Protein AF-A0A6I5NAA1-F1 (afdb_monomer_lite)

Secondary structure (DSSP, 8-state):
------S--HHHHHHHTTSGGGTS-EEEEETTTHHHHHHHHHH-SS-BSEEEEES-B--TTS-TTSSSB--TTBS-EEEEE----TT-TTSTT--TT-PPB-S--BTEEEEEHHHHTT-TT--HHHHHH-HHHHHHHHHHHHHHHTTT--TTTTS-EEEESSEE--TT-EEEE-SSS-EEEEESSPEETTS-EEEEEEEE---TT-TT-EEEEEESSTT--TTTSEEEEEE----TT-S---EEEEE-TTS--EEEES-SS-GGG---EEEEEEEETTTTEEEEEEESSSSPPSS-SEEEE--GGGG-SEEEEEEEE-S--TT-EEEEEEEEEE-S------------THHHHHHHHTTS------------SSSSSHHHHHHHHHHHHHHHHGGG--

pLDDT: mean 73.75, std 20.25, range [20.06, 97.44]

Structure (mmCIF, N/CA/C/O backbone):
data_AF-A0A6I5NAA1-F1
#
_entry.id   AF-A0A6I5NAA1-F1
#
loop_
_atom_site.group_PDB
_atom_site.id
_atom_site.type_symbol
_atom_site.label_atom_id
_atom_site.label_alt_id
_atom_site.label_comp_id
_atom_site.label_asym_id
_atom_site.label_entity_id
_atom_site.label_seq_id
_atom_site.pdbx_PDB_ins_code
_atom_site.Cartn_x
_atom_site.Cartn_y
_atom_site.Cartn_z
_atom_site.occupancy
_atom_site.B_iso_or_equiv
_atom_site.auth_seq_id
_atom_site.auth_comp_id
_atom_site.auth_asym_id
_atom_site.auth_atom_id
_atom_site.pdbx_PDB_model_num
ATOM 1 N N . MET A 1 1 ? 22.618 -31.791 -18.987 1.00 26.70 1 MET A N 1
ATOM 2 C CA . MET A 1 1 ? 23.344 -30.701 -19.674 1.00 26.70 1 MET A CA 1
ATOM 3 C C . MET A 1 1 ? 22.387 -30.208 -20.755 1.00 26.70 1 MET A C 1
ATOM 5 O O . MET A 1 1 ? 22.390 -30.767 -21.836 1.00 26.70 1 MET A O 1
ATOM 9 N N . PHE A 1 2 ? 21.369 -29.395 -20.470 1.00 20.06 2 PHE A N 1
ATOM 10 C CA . PHE A 1 2 ? 21.260 -28.221 -19.595 1.00 20.06 2 PHE A CA 1
ATOM 11 C C . PHE A 1 2 ? 19.988 -28.288 -18.725 1.00 20.06 2 PHE A C 1
ATOM 13 O O . PHE A 1 2 ? 18.977 -28.816 -19.178 1.00 20.06 2 PHE A O 1
ATOM 20 N N . ASP A 1 3 ? 20.066 -27.802 -17.485 1.00 20.19 3 ASP A N 1
ATOM 21 C CA . ASP A 1 3 ? 18.934 -27.630 -16.563 1.00 20.19 3 ASP A CA 1
ATOM 22 C C . ASP A 1 3 ? 18.650 -26.124 -16.495 1.00 20.19 3 ASP A C 1
ATOM 24 O O . ASP A 1 3 ? 19.418 -25.371 -15.898 1.00 20.19 3 ASP A O 1
ATOM 28 N N . PHE A 1 4 ? 17.627 -25.664 -17.217 1.00 22.81 4 PHE A N 1
ATOM 29 C CA . PHE A 1 4 ? 17.218 -24.262 -17.205 1.00 22.81 4 PHE A CA 1
ATOM 30 C C . PHE A 1 4 ? 16.336 -24.017 -15.979 1.00 22.81 4 PHE A C 1
ATOM 32 O O . PHE A 1 4 ? 15.122 -24.208 -16.008 1.00 22.81 4 PHE A O 1
ATOM 39 N N . ARG A 1 5 ? 16.962 -23.552 -14.900 1.00 28.61 5 ARG A N 1
ATOM 40 C CA . ARG A 1 5 ? 16.306 -22.703 -13.905 1.00 28.61 5 ARG A CA 1
ATOM 41 C C . ARG A 1 5 ? 17.011 -21.362 -13.905 1.00 28.61 5 ARG A C 1
ATOM 43 O O . ARG A 1 5 ? 17.996 -21.190 -13.201 1.00 28.61 5 ARG A O 1
ATOM 50 N N . GLU A 1 6 ? 16.479 -20.415 -14.663 1.00 35.22 6 GLU A N 1
ATOM 51 C CA . GLU A 1 6 ? 16.820 -19.013 -14.460 1.00 35.22 6 GLU A CA 1
ATOM 52 C C . GLU A 1 6 ? 15.542 -18.181 -14.554 1.00 35.22 6 GLU A C 1
ATOM 54 O O . GLU A 1 6 ? 14.999 -17.911 -15.623 1.00 35.22 6 GLU A O 1
ATOM 59 N N . VAL A 1 7 ? 15.011 -17.857 -13.377 1.00 41.09 7 VAL A N 1
ATOM 60 C CA . VAL A 1 7 ? 14.024 -16.800 -13.183 1.00 41.09 7 VAL A CA 1
ATOM 61 C C . VAL A 1 7 ? 14.806 -15.658 -12.547 1.00 41.09 7 VAL A C 1
ATOM 63 O O . VAL A 1 7 ? 14.963 -15.619 -11.333 1.00 41.09 7 VAL A O 1
ATOM 66 N N . GLY A 1 8 ? 15.341 -14.788 -13.406 1.00 45.56 8 GLY A N 1
ATOM 67 C CA . GLY A 1 8 ? 16.017 -13.545 -13.042 1.00 45.56 8 GLY A CA 1
ATOM 68 C C . GLY A 1 8 ? 17.482 -13.720 -12.649 1.00 45.56 8 GLY A C 1
ATOM 69 O O . GLY A 1 8 ? 17.793 -14.278 -11.603 1.00 45.56 8 GLY A O 1
ATOM 70 N N . SER A 1 9 ? 18.389 -13.143 -13.438 1.00 51.44 9 SER A N 1
ATOM 71 C CA . SER A 1 9 ? 19.684 -12.728 -12.895 1.00 51.44 9 SER A CA 1
ATOM 72 C C . SER A 1 9 ? 19.438 -11.776 -11.713 1.00 51.44 9 SER A C 1
ATOM 74 O O . SER A 1 9 ? 18.406 -11.099 -11.676 1.00 51.44 9 SER A O 1
ATOM 76 N N . ASP A 1 10 ? 20.372 -11.653 -10.765 1.00 48.53 10 ASP A N 1
ATOM 77 C CA . ASP A 1 10 ? 20.271 -10.690 -9.647 1.00 48.53 10 ASP A CA 1
ATOM 78 C C . ASP A 1 10 ? 19.913 -9.261 -10.121 1.00 48.53 10 ASP A C 1
ATOM 80 O O . ASP A 1 10 ? 19.318 -8.470 -9.389 1.00 48.53 10 ASP A O 1
ATOM 84 N N . ARG A 1 11 ? 20.214 -8.943 -11.389 1.00 49.22 11 ARG A N 1
ATOM 85 C CA . ARG A 1 11 ? 19.833 -7.703 -12.078 1.00 49.22 11 ARG A CA 1
ATOM 86 C C . ARG A 1 11 ? 18.341 -7.614 -12.411 1.00 49.22 11 ARG A C 1
ATOM 88 O O . ARG A 1 11 ? 17.767 -6.545 -12.251 1.00 49.22 11 ARG A O 1
ATOM 95 N N . GLY A 1 12 ? 17.706 -8.704 -12.842 1.00 47.53 12 GLY A N 1
ATOM 96 C CA . GLY A 1 12 ? 16.257 -8.770 -13.063 1.00 47.53 12 GLY A CA 1
ATOM 97 C C . GLY A 1 12 ? 15.464 -8.624 -11.761 1.00 47.53 12 GLY A C 1
ATOM 98 O O . GLY A 1 12 ? 14.442 -7.944 -11.734 1.00 47.53 12 GLY A O 1
ATOM 99 N N . LEU A 1 13 ? 15.979 -9.178 -10.660 1.00 48.28 13 LEU A N 1
ATOM 100 C CA . LEU A 1 13 ? 15.411 -8.969 -9.327 1.00 48.28 13 LEU A CA 1
ATOM 101 C C . LEU A 1 13 ? 15.609 -7.519 -8.853 1.00 48.28 13 LEU A C 1
ATOM 103 O O . LEU A 1 13 ? 14.654 -6.883 -8.422 1.00 48.28 13 LEU A O 1
ATOM 107 N N . ALA A 1 14 ? 16.809 -6.949 -9.025 1.00 52.78 14 ALA A N 1
ATOM 108 C CA . ALA A 1 14 ? 17.057 -5.529 -8.756 1.00 52.78 14 ALA A CA 1
ATOM 109 C C . ALA A 1 14 ? 16.175 -4.592 -9.609 1.00 52.78 14 ALA A C 1
ATOM 111 O O . ALA A 1 14 ? 15.800 -3.519 -9.143 1.00 52.78 14 ALA A O 1
ATOM 112 N N . TYR A 1 15 ? 15.823 -5.002 -10.832 1.00 49.31 15 TYR A N 1
ATOM 113 C CA . TYR A 1 15 ? 14.892 -4.308 -11.723 1.00 49.31 15 TYR A CA 1
ATOM 114 C C . TYR A 1 15 ? 13.437 -4.396 -11.218 1.00 49.31 15 TYR A C 1
ATOM 116 O O . TYR A 1 15 ? 12.743 -3.384 -11.207 1.00 49.31 15 TYR A O 1
ATOM 124 N N . ILE A 1 16 ? 12.971 -5.566 -10.756 1.00 51.44 16 ILE A N 1
ATOM 125 C CA . ILE A 1 16 ? 11.621 -5.743 -10.174 1.00 51.44 16 ILE A CA 1
ATOM 126 C C . ILE A 1 16 ? 11.463 -4.935 -8.883 1.00 51.44 16 ILE A C 1
ATOM 128 O O . ILE A 1 16 ? 10.437 -4.283 -8.701 1.00 51.44 16 ILE A O 1
ATOM 132 N N . ASN A 1 17 ? 12.494 -4.909 -8.036 1.00 52.59 17 ASN A N 1
ATOM 133 C CA . ASN A 1 17 ? 12.464 -4.206 -6.751 1.00 52.59 17 ASN A CA 1
ATOM 134 C C . ASN A 1 17 ? 12.253 -2.686 -6.892 1.00 52.59 17 ASN A C 1
ATOM 136 O O . ASN A 1 17 ? 11.829 -2.042 -5.941 1.00 52.59 17 ASN A O 1
ATOM 140 N N . GLN A 1 18 ? 12.482 -2.099 -8.075 1.00 49.03 18 GLN A N 1
ATOM 141 C CA . GLN A 1 18 ? 12.175 -0.685 -8.349 1.00 49.03 18 GLN A CA 1
ATOM 142 C C . GLN A 1 18 ? 10.676 -0.423 -8.572 1.00 49.03 18 GLN A C 1
ATOM 144 O O . GLN A 1 18 ? 10.234 0.724 -8.530 1.00 49.03 18 GLN A O 1
ATOM 149 N N . PHE A 1 19 ? 9.888 -1.475 -8.813 1.00 46.75 19 PHE A N 1
ATOM 150 C CA . PHE A 1 19 ? 8.436 -1.417 -8.988 1.00 46.75 19 PHE A CA 1
ATOM 151 C C . PHE A 1 19 ? 7.669 -2.005 -7.792 1.00 46.75 19 PHE A C 1
ATOM 153 O O . PHE A 1 19 ? 6.440 -1.991 -7.794 1.00 46.75 19 PHE A O 1
ATOM 160 N N . GLU A 1 20 ? 8.339 -2.495 -6.747 1.00 47.38 20 GLU A N 1
ATOM 161 C CA . GLU A 1 20 ? 7.652 -2.980 -5.537 1.00 47.38 20 GLU A CA 1
ATOM 162 C C . GLU A 1 20 ? 6.959 -1.843 -4.753 1.00 47.38 20 GLU A C 1
ATOM 164 O O . GLU A 1 20 ? 6.011 -2.085 -4.001 1.00 47.38 20 GLU A O 1
ATOM 169 N N . ASP A 1 21 ? 7.331 -0.588 -5.025 1.00 42.94 21 ASP A N 1
ATOM 170 C CA . ASP A 1 21 ? 6.731 0.614 -4.434 1.00 42.94 21 ASP A CA 1
ATOM 171 C C . ASP A 1 21 ? 5.311 0.922 -4.910 1.00 42.94 21 ASP A C 1
ATOM 173 O O . ASP A 1 21 ? 4.628 1.742 -4.299 1.00 42.94 21 ASP A O 1
ATOM 177 N N . VAL A 1 22 ? 4.830 0.251 -5.962 1.00 42.28 22 VAL A N 1
ATOM 178 C CA . VAL A 1 22 ? 3.525 0.543 -6.577 1.00 42.28 22 VAL A CA 1
ATOM 179 C C . VAL A 1 22 ? 2.418 -0.468 -6.273 1.00 42.28 22 VAL A C 1
ATOM 181 O O . VAL A 1 22 ? 1.346 -0.398 -6.869 1.00 42.28 22 VAL A O 1
ATOM 184 N N . GLY A 1 23 ? 2.618 -1.373 -5.307 1.00 45.25 23 GLY A N 1
ATOM 185 C CA . GLY A 1 23 ? 1.558 -2.276 -4.827 1.00 45.25 23 GLY A CA 1
ATOM 186 C C . GLY A 1 23 ? 0.985 -3.219 -5.896 1.00 45.25 23 GLY A C 1
ATOM 187 O O . GLY A 1 23 ? -0.109 -3.752 -5.731 1.00 45.25 23 GLY A O 1
ATOM 188 N N . ALA A 1 24 ? 1.722 -3.394 -6.990 1.00 52.97 24 ALA A N 1
ATOM 189 C CA . ALA A 1 24 ? 1.340 -4.107 -8.196 1.00 52.97 24 ALA A CA 1
ATOM 190 C C . ALA A 1 24 ? 2.202 -5.369 -8.342 1.00 52.97 24 ALA A C 1
ATOM 192 O O . ALA A 1 24 ? 3.414 -5.317 -8.133 1.00 52.97 24 ALA A O 1
ATOM 193 N N . VAL A 1 25 ? 1.610 -6.506 -8.725 1.00 58.16 25 VAL A N 1
ATOM 194 C CA . VAL A 1 25 ? 2.401 -7.709 -9.049 1.00 58.16 25 VAL A CA 1
ATOM 195 C C . VAL A 1 25 ? 3.048 -7.494 -10.417 1.00 58.16 25 VAL A C 1
ATOM 197 O O . VAL A 1 25 ? 2.365 -7.530 -11.443 1.00 58.16 25 VAL A O 1
ATOM 200 N N . GLY A 1 26 ? 4.358 -7.241 -10.407 1.00 67.25 26 GLY A N 1
ATOM 201 C CA . GLY A 1 26 ? 5.206 -7.094 -11.586 1.00 67.25 26 GLY A CA 1
ATOM 202 C C . GLY A 1 26 ? 5.948 -8.389 -11.920 1.00 67.25 26 GLY A C 1
ATOM 203 O O . GLY A 1 26 ? 6.536 -9.005 -11.035 1.00 67.25 26 GLY A O 1
ATOM 204 N N . LEU A 1 27 ? 5.954 -8.805 -13.186 1.00 68.25 27 LEU A N 1
ATOM 205 C CA . LEU A 1 27 ? 6.821 -9.884 -13.677 1.00 68.25 27 LEU A CA 1
ATOM 206 C C . LEU A 1 27 ? 7.715 -9.363 -14.788 1.00 68.25 27 LEU A C 1
ATOM 208 O O . LEU A 1 27 ? 7.244 -8.650 -15.670 1.00 68.25 27 LEU A O 1
ATOM 212 N N . VAL A 1 28 ? 8.992 -9.740 -14.757 1.00 74.69 28 VAL A N 1
ATOM 213 C CA . VAL A 1 28 ? 9.971 -9.293 -15.747 1.00 74.69 28 VAL A CA 1
ATOM 214 C C . VAL A 1 28 ? 10.654 -10.503 -16.354 1.00 74.69 28 VAL A C 1
ATOM 216 O O . VAL A 1 28 ? 11.317 -11.271 -15.660 1.00 74.69 28 VAL A O 1
ATOM 219 N N . GLY A 1 29 ? 10.447 -10.692 -17.652 1.00 74.12 29 GLY A N 1
ATOM 220 C CA . GLY A 1 29 ? 11.143 -11.694 -18.447 1.00 74.12 29 GLY A CA 1
ATOM 221 C C . GLY A 1 29 ? 12.282 -11.037 -19.207 1.00 74.12 29 GLY A C 1
ATOM 222 O O . GLY A 1 29 ? 12.060 -10.036 -19.882 1.00 74.12 29 GLY A O 1
ATOM 223 N N . TYR A 1 30 ? 13.479 -11.601 -19.104 1.00 74.56 30 TYR A N 1
ATOM 224 C CA . TYR A 1 30 ? 14.695 -11.050 -19.694 1.00 74.56 30 TYR A CA 1
ATOM 225 C C . TYR A 1 30 ? 15.416 -12.105 -20.526 1.00 74.56 30 TYR A C 1
ATOM 227 O O . TYR A 1 30 ? 15.503 -13.235 -20.050 1.00 74.56 30 TYR A O 1
ATOM 235 N N . SER A 1 31 ? 15.924 -11.757 -21.713 1.00 68.12 31 SER A N 1
ATOM 236 C CA . SER A 1 31 ? 16.837 -12.598 -22.513 1.00 68.12 31 SER A CA 1
ATOM 237 C C . SER A 1 31 ? 16.365 -14.057 -22.639 1.00 68.12 31 SER A C 1
ATOM 239 O O . SER A 1 31 ? 16.903 -14.987 -22.041 1.00 68.12 31 SER A O 1
ATOM 241 N N . GLY A 1 32 ? 15.233 -14.268 -23.318 1.00 66.88 32 GLY A N 1
ATOM 242 C CA . GLY A 1 32 ? 14.578 -15.589 -23.389 1.00 66.88 32 GLY A CA 1
ATOM 243 C C . GLY A 1 32 ? 13.732 -15.982 -22.166 1.00 66.88 32 GLY A C 1
ATOM 244 O O . GLY A 1 32 ? 12.846 -16.827 -22.277 1.00 66.88 32 GLY A O 1
ATOM 245 N N . GLY A 1 33 ? 13.872 -15.289 -21.035 1.00 67.69 33 GLY A N 1
ATOM 246 C CA . GLY A 1 33 ? 13.005 -15.421 -19.859 1.00 67.69 33 GLY A CA 1
ATOM 247 C C . GLY A 1 33 ? 11.573 -14.902 -20.053 1.00 67.69 33 GLY A C 1
ATOM 248 O O . GLY A 1 33 ? 10.752 -15.017 -19.145 1.00 67.69 33 GLY A O 1
ATOM 249 N N . GLY A 1 34 ? 11.236 -14.343 -21.221 1.00 69.94 34 GLY A N 1
ATOM 250 C CA . GLY A 1 34 ? 9.873 -13.913 -21.546 1.00 69.94 34 GLY A CA 1
ATOM 251 C C . GLY A 1 34 ? 8.847 -15.046 -21.487 1.00 69.94 34 GLY A C 1
ATOM 252 O O . GLY A 1 34 ? 7.758 -14.835 -20.952 1.00 69.94 34 GLY A O 1
ATOM 253 N N . VAL A 1 35 ? 9.219 -16.247 -21.944 1.00 74.31 35 VAL A N 1
ATOM 254 C CA . VAL A 1 35 ? 8.388 -17.457 -21.823 1.00 74.31 35 VAL A CA 1
ATOM 255 C C . VAL A 1 35 ? 8.185 -17.805 -20.351 1.00 74.31 35 VAL A C 1
ATOM 257 O O . VAL A 1 35 ? 7.056 -17.997 -19.903 1.00 74.31 35 VAL A O 1
ATOM 260 N N . SER A 1 36 ? 9.261 -17.795 -19.561 1.00 74.81 36 SER A N 1
ATOM 261 C CA . SER A 1 36 ? 9.203 -18.051 -18.118 1.00 74.81 36 SER A CA 1
ATOM 262 C C . SER A 1 36 ? 8.304 -17.050 -17.391 1.00 74.81 36 SER A C 1
ATOM 264 O O . SER A 1 36 ? 7.538 -17.452 -16.518 1.00 74.81 36 SER A O 1
ATOM 266 N N . ALA A 1 37 ? 8.336 -15.767 -17.760 1.00 79.19 37 ALA A N 1
ATOM 267 C CA . ALA A 1 37 ? 7.469 -14.744 -17.176 1.00 79.19 37 ALA A CA 1
ATOM 268 C C . ALA A 1 37 ? 5.987 -14.974 -17.521 1.00 79.19 37 ALA A C 1
ATOM 270 O O . ALA A 1 37 ? 5.140 -14.912 -16.630 1.00 79.19 37 ALA A O 1
ATOM 271 N N . ILE A 1 38 ? 5.667 -15.313 -18.776 1.00 80.81 38 ILE A N 1
ATOM 272 C CA . ILE A 1 38 ? 4.300 -15.662 -19.197 1.00 80.81 38 ILE A CA 1
ATOM 273 C C . ILE A 1 38 ? 3.807 -16.922 -18.478 1.00 80.81 38 ILE A C 1
ATOM 275 O O . ILE A 1 38 ? 2.692 -16.936 -17.962 1.00 80.81 38 ILE A O 1
ATOM 279 N N . GLN A 1 39 ? 4.623 -17.974 -18.396 1.00 81.00 39 GLN A N 1
ATOM 280 C CA . GLN A 1 39 ? 4.246 -19.218 -17.717 1.00 81.00 39 GLN A CA 1
ATOM 281 C C . GLN A 1 39 ? 4.091 -19.014 -16.204 1.00 81.00 39 GLN A C 1
ATOM 283 O O . GLN A 1 39 ? 3.140 -19.518 -15.606 1.00 81.00 39 GLN A O 1
ATOM 288 N N . THR A 1 40 ? 4.960 -18.202 -15.594 1.00 79.94 40 THR A N 1
ATOM 289 C CA . THR A 1 40 ? 4.829 -17.793 -14.188 1.00 79.94 40 THR A CA 1
ATOM 290 C C . THR A 1 40 ? 3.513 -17.054 -13.972 1.00 79.94 40 THR A C 1
ATOM 292 O O . THR A 1 40 ? 2.764 -17.408 -13.067 1.00 79.94 40 THR A O 1
ATOM 295 N N . ALA A 1 41 ? 3.176 -16.092 -14.836 1.00 79.69 41 ALA A N 1
ATOM 296 C CA . ALA A 1 41 ? 1.897 -15.394 -14.779 1.00 79.69 41 ALA A CA 1
ATOM 297 C C . ALA A 1 41 ? 0.705 -16.357 -14.909 1.00 79.69 41 ALA A C 1
ATOM 299 O O . ALA A 1 41 ? -0.196 -16.287 -14.080 1.00 79.69 41 ALA A O 1
ATOM 300 N N . LYS A 1 42 ? 0.718 -17.301 -15.867 1.00 83.44 42 LYS A N 1
ATOM 301 C CA . LYS A 1 42 ? -0.340 -18.326 -16.027 1.00 83.44 42 LYS A CA 1
ATOM 302 C C . LYS A 1 42 ? -0.534 -19.170 -14.760 1.00 83.44 42 LYS A C 1
ATOM 304 O O . LYS A 1 42 ? -1.659 -19.554 -14.453 1.00 83.44 42 LYS A O 1
ATOM 309 N N . GLY A 1 43 ? 0.548 -19.461 -14.033 1.00 79.88 43 GLY A N 1
ATOM 310 C CA . GLY A 1 43 ? 0.512 -20.239 -12.792 1.00 79.88 43 GLY A CA 1
ATOM 311 C C . GLY A 1 43 ? 0.003 -19.470 -11.567 1.00 79.88 43 GLY A C 1
ATOM 312 O O . GLY A 1 43 ? -0.409 -20.090 -10.585 1.00 79.88 43 GLY A O 1
ATOM 313 N N . LEU A 1 44 ? 0.007 -18.133 -11.598 1.00 70.94 44 LEU A N 1
ATOM 314 C CA . LEU A 1 44 ? -0.496 -17.319 -10.494 1.00 70.94 44 LEU A CA 1
ATOM 315 C C . LEU A 1 44 ? -2.029 -17.320 -10.476 1.00 70.94 44 LEU A C 1
ATOM 317 O O . LEU A 1 44 ? -2.680 -16.869 -11.413 1.00 70.94 44 LEU A O 1
ATOM 321 N N . GLN A 1 45 ? -2.620 -17.720 -9.347 1.00 76.94 45 GLN A N 1
ATOM 322 C CA . GLN A 1 45 ? -4.073 -17.627 -9.117 1.00 76.94 45 GLN A CA 1
ATOM 323 C C . GLN A 1 45 ? -4.563 -16.199 -8.816 1.00 76.94 45 GLN A C 1
ATOM 325 O O . GLN A 1 45 ? -5.732 -15.990 -8.498 1.00 76.94 45 GLN A O 1
ATOM 330 N N . ARG A 1 46 ? -3.672 -15.208 -8.895 1.00 64.75 46 ARG A N 1
ATOM 331 C CA . ARG A 1 46 ? -3.963 -13.796 -8.642 1.00 64.75 46 ARG A CA 1
ATOM 332 C C . ARG A 1 46 ? -3.711 -12.953 -9.896 1.00 64.75 46 ARG A C 1
ATOM 334 O O . ARG A 1 46 ? -2.930 -13.375 -10.753 1.00 64.75 46 ARG A O 1
ATOM 341 N N . PRO A 1 47 ? -4.339 -11.771 -10.010 1.00 68.62 47 PRO A N 1
ATOM 342 C CA . PRO A 1 47 ? -4.028 -10.829 -11.077 1.00 68.62 47 PRO A CA 1
ATOM 343 C C . PRO A 1 47 ? -2.551 -10.407 -11.060 1.00 68.62 47 PRO A C 1
ATOM 345 O O . PRO A 1 47 ? -1.966 -10.224 -9.994 1.00 68.62 47 PRO A O 1
ATOM 348 N N . VAL A 1 48 ? -1.978 -10.231 -12.249 1.00 74.56 48 VAL A N 1
ATOM 349 C CA . VAL A 1 48 ? -0.668 -9.615 -12.492 1.00 74.56 48 VAL A CA 1
ATOM 350 C C . VAL A 1 48 ? -0.926 -8.241 -13.094 1.00 74.56 48 VAL A C 1
ATOM 352 O O . VAL A 1 48 ? -1.567 -8.119 -14.137 1.00 74.56 48 VAL A O 1
ATOM 355 N N . ASP A 1 49 ? -0.478 -7.184 -12.433 1.00 74.31 49 ASP A N 1
ATOM 356 C CA . ASP A 1 49 ? -0.782 -5.817 -12.858 1.00 74.31 49 ASP A CA 1
ATOM 357 C C . ASP A 1 49 ? 0.093 -5.374 -14.030 1.00 74.31 49 ASP A C 1
ATOM 359 O O . ASP A 1 49 ? -0.386 -4.678 -14.929 1.00 74.31 49 ASP A O 1
ATOM 363 N N . LEU A 1 50 ? 1.354 -5.813 -14.034 1.00 82.31 50 LEU A N 1
ATOM 364 C CA . LEU A 1 50 ? 2.323 -5.498 -15.071 1.00 82.31 50 LEU A CA 1
ATOM 365 C C . LEU A 1 50 ? 3.192 -6.716 -15.393 1.00 82.31 50 LEU A C 1
ATOM 367 O O . LEU A 1 50 ? 3.812 -7.307 -14.516 1.00 82.31 50 LEU A O 1
ATOM 371 N N . LEU A 1 51 ? 3.301 -7.044 -16.673 1.00 85.75 51 LEU A N 1
ATOM 372 C CA . LEU A 1 51 ? 4.295 -7.976 -17.186 1.00 85.75 51 LEU A CA 1
ATOM 373 C C . LEU A 1 51 ? 5.198 -7.218 -18.163 1.00 85.75 51 LEU A C 1
ATOM 375 O O . LEU A 1 51 ? 4.723 -6.686 -19.163 1.00 85.75 51 LEU A O 1
ATOM 379 N N . VAL A 1 52 ? 6.494 -7.143 -17.880 1.00 86.88 52 VAL A N 1
ATOM 380 C CA . VAL A 1 52 ? 7.486 -6.556 -18.784 1.00 86.88 52 VAL A CA 1
ATOM 381 C C . VAL A 1 52 ? 8.314 -7.675 -19.397 1.00 86.88 52 VAL A C 1
ATOM 383 O O . VAL A 1 52 ? 8.927 -8.473 -18.698 1.00 86.88 52 VAL A O 1
ATOM 386 N N . GLN A 1 53 ? 8.347 -7.740 -20.716 1.00 87.50 53 GLN A N 1
ATOM 387 C CA . GLN A 1 53 ? 9.275 -8.574 -21.459 1.00 87.50 53 GLN A CA 1
ATOM 388 C C . GLN A 1 53 ? 10.338 -7.671 -22.052 1.00 87.50 53 GLN A C 1
ATOM 390 O O . GLN A 1 53 ? 10.039 -6.657 -22.682 1.00 87.50 53 GLN A O 1
ATOM 395 N N . ILE A 1 54 ? 11.583 -8.033 -21.811 1.00 85.88 54 ILE A N 1
ATOM 396 C CA . ILE A 1 54 ? 12.743 -7.383 -22.381 1.00 85.88 54 ILE A CA 1
ATOM 397 C C . ILE A 1 54 ? 13.448 -8.464 -23.169 1.00 85.88 54 ILE A C 1
ATOM 399 O O . ILE A 1 54 ? 13.973 -9.418 -22.595 1.00 85.88 54 ILE A O 1
ATOM 403 N N . ASP A 1 55 ? 13.394 -8.318 -24.486 1.00 77.62 55 ASP A N 1
ATOM 404 C CA . ASP A 1 55 ? 14.101 -9.197 -25.399 1.00 77.62 55 ASP A CA 1
ATOM 405 C C . ASP A 1 55 ? 13.737 -10.682 -25.219 1.00 77.62 55 ASP A C 1
ATOM 407 O O . ASP A 1 55 ? 14.561 -11.578 -25.005 1.00 77.62 55 ASP A O 1
ATOM 411 N N . SER A 1 56 ? 12.428 -10.939 -25.212 1.00 71.06 56 SER A N 1
ATOM 412 C CA . SER A 1 56 ? 11.915 -12.303 -25.139 1.00 71.06 56 SER A CA 1
ATOM 413 C C . SER A 1 56 ? 12.215 -13.040 -26.437 1.00 71.06 56 SER A C 1
ATOM 415 O O . SER A 1 56 ? 11.890 -12.555 -27.505 1.00 71.06 56 SER A O 1
ATOM 417 N N . TYR A 1 57 ? 12.850 -14.200 -26.362 1.00 70.75 57 TYR A N 1
ATOM 418 C CA . TYR A 1 57 ? 13.231 -14.978 -27.536 1.00 70.75 57 TYR A CA 1
ATOM 419 C C . TYR A 1 57 ? 12.009 -15.543 -28.285 1.00 70.75 57 TYR A C 1
ATOM 421 O O . TYR A 1 57 ? 11.165 -16.176 -27.655 1.00 70.75 57 TYR A O 1
ATOM 429 N N . ASP A 1 58 ? 11.959 -15.371 -29.615 1.00 63.47 58 ASP A N 1
ATOM 430 C CA . ASP A 1 58 ? 11.058 -16.110 -30.519 1.00 63.47 58 ASP A CA 1
ATOM 431 C C . ASP A 1 58 ? 11.648 -17.514 -30.759 1.00 63.47 58 ASP A C 1
ATOM 433 O O . ASP A 1 58 ? 12.689 -17.638 -31.423 1.00 63.47 58 ASP A O 1
ATOM 437 N N . PRO A 1 59 ? 11.068 -18.586 -30.188 1.00 57.62 59 PRO A N 1
ATOM 438 C CA . PRO A 1 59 ? 11.644 -19.906 -30.322 1.00 57.62 59 PRO A CA 1
ATOM 439 C C . PRO A 1 59 ? 11.704 -20.332 -31.794 1.00 57.62 59 PRO A C 1
ATOM 441 O O . PRO A 1 59 ? 10.705 -20.376 -32.509 1.00 57.62 59 PRO A O 1
ATOM 444 N N . LEU A 1 60 ? 12.886 -20.797 -32.225 1.00 54.69 60 LEU A N 1
ATOM 445 C CA . LEU A 1 60 ? 13.139 -21.454 -33.525 1.00 54.69 60 LEU A CA 1
ATOM 446 C C . LEU A 1 60 ? 12.207 -22.653 -33.839 1.00 54.69 60 LEU A C 1
ATOM 448 O O . LEU A 1 60 ? 12.366 -23.303 -34.874 1.00 54.69 60 LEU A O 1
ATOM 452 N N . THR A 1 61 ? 11.263 -22.983 -32.954 1.00 55.12 61 THR A N 1
ATOM 453 C CA . THR A 1 61 ? 10.236 -24.014 -33.120 1.00 55.12 61 THR A CA 1
ATOM 454 C C . THR A 1 61 ? 9.183 -23.633 -34.163 1.00 55.12 61 THR A C 1
ATOM 456 O O . THR A 1 61 ? 8.543 -24.533 -34.703 1.00 55.12 61 THR A O 1
ATOM 459 N N . GLY A 1 62 ? 9.031 -22.345 -34.501 1.00 54.09 62 GLY A N 1
ATOM 460 C CA . GLY A 1 62 ? 8.133 -21.884 -35.568 1.00 54.09 62 GLY A CA 1
ATOM 461 C C . GLY A 1 62 ? 6.638 -21.956 -35.233 1.00 54.09 62 GLY A C 1
ATOM 462 O O . GLY A 1 62 ? 5.818 -21.734 -36.121 1.00 54.09 62 GLY A O 1
ATOM 463 N N . ASN A 1 63 ? 6.292 -22.239 -33.975 1.00 56.19 63 ASN A N 1
ATOM 464 C CA . ASN A 1 63 ? 4.935 -22.127 -33.443 1.00 56.19 63 ASN A CA 1
ATOM 465 C C . ASN A 1 63 ? 4.839 -20.820 -32.643 1.00 56.19 63 ASN A C 1
ATOM 467 O O . ASN A 1 63 ? 4.931 -20.838 -31.419 1.00 56.19 63 ASN A O 1
ATOM 471 N N . GLY A 1 64 ? 4.689 -19.691 -33.339 1.00 55.69 64 GLY A N 1
ATOM 472 C CA . GLY A 1 64 ? 4.646 -18.349 -32.735 1.00 55.69 64 GLY A CA 1
ATOM 473 C C . GLY A 1 64 ? 3.407 -18.049 -31.876 1.00 55.69 64 GLY A C 1
ATOM 474 O O . GLY A 1 64 ? 3.266 -16.937 -31.393 1.00 55.69 64 GLY A O 1
ATOM 475 N N . ASP A 1 65 ? 2.502 -19.010 -31.667 1.00 58.12 65 ASP A N 1
ATOM 476 C CA . ASP A 1 65 ? 1.165 -18.716 -31.132 1.00 58.12 65 ASP A CA 1
ATOM 477 C C . ASP A 1 65 ? 1.022 -18.898 -29.604 1.00 58.12 65 ASP A C 1
ATOM 479 O O . ASP A 1 65 ? 0.092 -18.351 -29.015 1.00 58.12 65 ASP A O 1
ATOM 483 N N . GLU A 1 66 ? 1.898 -19.652 -28.922 1.00 57.28 66 GLU A N 1
ATOM 484 C CA . GLU A 1 66 ? 1.681 -20.000 -27.496 1.00 57.28 66 GLU A CA 1
ATOM 485 C C . GLU A 1 66 ? 2.436 -19.110 -26.491 1.00 57.28 66 GLU A C 1
ATOM 487 O O . GLU A 1 66 ? 1.979 -18.928 -25.350 1.00 57.28 66 GLU A O 1
ATOM 492 N N . ASP A 1 67 ? 3.556 -18.530 -26.927 1.00 63.50 67 ASP A N 1
ATOM 493 C CA . ASP A 1 67 ? 4.502 -17.779 -26.090 1.00 63.50 67 ASP A CA 1
ATOM 494 C C . ASP A 1 67 ? 4.488 -16.2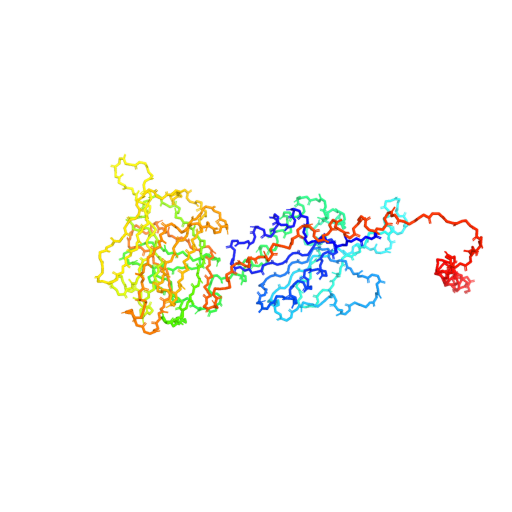63 -26.356 1.00 63.50 67 ASP A C 1
ATOM 496 O O . ASP A 1 67 ? 5.133 -15.491 -25.650 1.00 63.50 67 ASP A O 1
ATOM 500 N N . GLU A 1 68 ? 3.683 -15.824 -27.321 1.00 78.69 68 GLU A N 1
ATOM 501 C CA . GLU A 1 68 ? 3.495 -14.423 -27.692 1.00 78.69 68 GLU A CA 1
ATOM 502 C C . GLU A 1 68 ? 2.101 -13.912 -27.298 1.00 78.69 68 GLU A C 1
ATOM 504 O O . GLU A 1 68 ? 1.624 -12.935 -27.855 1.00 78.69 68 GLU A O 1
ATOM 509 N N . VAL A 1 69 ? 1.416 -14.534 -26.331 1.00 87.88 69 VAL A N 1
ATOM 510 C CA . VAL A 1 69 ? 0.098 -14.076 -25.852 1.00 87.88 69 VAL A CA 1
ATOM 511 C C . VAL A 1 69 ? 0.139 -13.830 -24.351 1.00 87.88 69 VAL A C 1
ATOM 513 O O . VAL A 1 69 ? 0.450 -14.730 -23.565 1.00 87.88 69 VAL A O 1
ATOM 516 N N . LEU A 1 70 ? -0.218 -12.612 -23.935 1.00 88.12 70 LEU A N 1
ATOM 517 C CA . LEU A 1 70 ? -0.364 -12.306 -22.520 1.00 88.12 70 LEU A CA 1
ATOM 518 C C . LEU A 1 70 ? -1.449 -13.183 -21.877 1.00 88.12 70 LEU A C 1
ATOM 520 O O . LEU A 1 70 ? -2.557 -13.293 -22.408 1.00 88.12 70 LEU A O 1
ATOM 524 N N . PRO A 1 71 ? -1.177 -13.764 -20.699 1.00 88.25 71 PRO A N 1
ATOM 525 C CA . PRO A 1 71 ? -2.182 -14.489 -19.933 1.00 88.25 71 PRO A CA 1
ATOM 526 C C . PRO A 1 71 ? -3.377 -13.606 -19.565 1.00 88.25 71 PRO A C 1
ATOM 528 O O . PRO A 1 71 ? -3.221 -12.420 -19.284 1.00 88.25 71 PRO A O 1
ATOM 531 N N . GLY A 1 72 ? -4.573 -14.195 -19.485 1.00 89.31 72 GLY A N 1
ATOM 532 C CA . GLY A 1 72 ? -5.801 -13.451 -19.169 1.00 89.31 72 GLY A CA 1
ATOM 533 C C . GLY A 1 72 ? -5.825 -12.805 -17.777 1.00 89.31 72 GLY A C 1
ATOM 534 O O . GLY A 1 72 ? -6.643 -11.923 -17.531 1.00 89.31 72 GLY A O 1
ATOM 535 N N . ASN A 1 73 ? -4.935 -13.217 -16.868 1.00 80.88 73 ASN A N 1
ATOM 536 C CA . ASN A 1 73 ? -4.754 -12.587 -15.561 1.00 80.88 73 ASN A CA 1
ATOM 537 C C . ASN A 1 73 ? -3.731 -11.435 -15.568 1.00 80.88 73 ASN A C 1
ATOM 539 O O . ASN A 1 73 ? -3.557 -10.802 -14.528 1.00 80.88 73 ASN A O 1
ATOM 543 N N . VAL A 1 74 ? -3.075 -11.142 -16.697 1.00 84.56 74 VAL A N 1
ATOM 544 C CA . VAL A 1 74 ? -2.182 -9.987 -16.855 1.00 84.56 74 VAL A CA 1
ATOM 545 C C . VAL A 1 74 ? -2.984 -8.779 -17.331 1.00 84.56 74 VAL A C 1
ATOM 547 O O . VAL A 1 74 ? -3.533 -8.772 -18.430 1.00 84.56 74 VAL A O 1
ATOM 550 N N . LYS A 1 75 ? -3.028 -7.721 -16.517 1.00 82.19 75 LYS A N 1
ATOM 551 C CA . LYS A 1 75 ? -3.759 -6.485 -16.841 1.00 82.19 75 LYS A CA 1
ATOM 552 C C . LYS A 1 75 ? -3.044 -5.643 -17.890 1.00 82.19 75 LYS A C 1
ATOM 554 O O . LYS A 1 75 ? -3.697 -4.988 -18.700 1.00 82.19 75 LYS A O 1
ATOM 559 N N . ARG A 1 76 ? -1.710 -5.618 -17.852 1.00 85.00 76 ARG A N 1
ATOM 560 C CA . ARG A 1 76 ? -0.890 -4.871 -18.803 1.00 85.00 76 ARG A CA 1
ATOM 561 C C . ARG A 1 76 ? 0.407 -5.598 -19.104 1.00 85.00 76 ARG A C 1
ATOM 563 O O . ARG A 1 76 ? 1.141 -5.941 -18.184 1.00 85.00 76 ARG A O 1
ATOM 570 N N . GLY A 1 77 ? 0.724 -5.737 -20.387 1.00 89.69 77 GLY A N 1
ATOM 571 C CA . GLY A 1 77 ? 2.052 -6.144 -20.829 1.00 89.69 77 GLY A CA 1
ATOM 572 C C . GLY A 1 77 ? 2.796 -5.028 -21.547 1.00 89.69 77 GLY A C 1
ATOM 573 O O . GLY A 1 77 ? 2.192 -4.211 -22.250 1.00 89.69 77 GLY A O 1
ATOM 574 N N . ILE A 1 78 ? 4.112 -5.002 -21.387 1.00 90.88 78 ILE A N 1
ATOM 575 C CA . ILE A 1 78 ? 5.039 -4.202 -22.188 1.00 90.88 78 ILE A CA 1
ATOM 576 C C . ILE A 1 78 ? 6.098 -5.155 -22.720 1.00 90.88 78 ILE A C 1
ATOM 578 O O . ILE A 1 78 ? 6.674 -5.909 -21.949 1.00 90.88 78 ILE A O 1
ATOM 582 N N . ASN A 1 79 ? 6.362 -5.116 -24.019 1.00 91.94 79 ASN A N 1
ATOM 583 C CA . ASN A 1 79 ? 7.382 -5.942 -24.648 1.00 91.94 79 ASN A CA 1
ATOM 584 C C . ASN A 1 79 ? 8.382 -5.043 -25.377 1.00 91.94 79 ASN A C 1
ATOM 586 O O . ASN A 1 79 ? 8.007 -4.360 -26.329 1.00 91.94 79 ASN A O 1
ATOM 590 N N . TYR A 1 80 ? 9.634 -5.025 -24.927 1.00 91.50 80 TYR A N 1
ATOM 591 C CA . TYR A 1 80 ? 10.738 -4.383 -25.633 1.00 91.50 80 TYR A CA 1
ATOM 592 C C . TYR A 1 80 ? 11.404 -5.389 -26.559 1.00 91.50 80 TYR A C 1
ATOM 594 O O . TYR A 1 80 ? 11.842 -6.448 -26.114 1.00 91.50 80 TYR A O 1
ATOM 602 N N . TYR A 1 81 ? 11.518 -5.018 -27.830 1.00 90.00 81 TYR A N 1
ATOM 603 C CA . TYR A 1 81 ? 12.174 -5.815 -28.859 1.00 90.00 81 TYR A CA 1
ATOM 604 C C . TYR A 1 81 ? 13.142 -4.957 -29.679 1.00 90.00 81 TYR A C 1
ATOM 606 O O . TYR A 1 81 ? 13.032 -3.731 -29.724 1.00 90.00 81 TYR A O 1
ATOM 614 N N . GLN A 1 82 ? 14.060 -5.606 -30.383 1.00 88.44 82 GLN A N 1
ATOM 615 C CA . GLN A 1 82 ? 14.954 -5.009 -31.370 1.00 88.44 82 GLN A CA 1
ATOM 616 C C . GLN A 1 82 ? 14.564 -5.472 -32.775 1.00 88.44 82 GLN A C 1
ATOM 618 O O . GLN A 1 82 ? 14.034 -6.568 -32.985 1.00 88.44 82 GLN A O 1
ATOM 623 N N . GLN A 1 83 ? 14.761 -4.607 -33.768 1.00 79.81 83 GLN A N 1
ATOM 624 C CA . GLN A 1 83 ? 14.294 -4.876 -35.125 1.00 79.81 83 GLN A CA 1
ATOM 625 C C . GLN A 1 83 ? 15.400 -5.403 -36.040 1.00 79.81 83 GLN A C 1
ATOM 627 O O . GLN A 1 83 ? 15.058 -5.947 -37.102 1.00 79.81 83 GLN A O 1
ATOM 632 N N . ARG A 1 84 ? 16.672 -5.235 -35.650 1.00 69.31 84 ARG A N 1
ATOM 633 C CA . ARG A 1 84 ? 17.836 -5.328 -36.529 1.00 69.31 84 ARG A CA 1
ATOM 634 C C . ARG A 1 84 ? 17.779 -6.475 -37.537 1.00 69.31 84 ARG A C 1
ATOM 636 O O . ARG A 1 84 ? 17.502 -7.641 -37.265 1.00 69.31 84 ARG A O 1
ATOM 643 N N . ASN A 1 85 ? 18.000 -6.049 -38.778 1.00 54.16 85 ASN A N 1
ATOM 644 C CA . ASN A 1 85 ? 17.743 -6.798 -39.993 1.00 54.16 85 ASN A CA 1
ATOM 645 C C . ASN A 1 85 ? 18.503 -8.124 -40.026 1.00 54.16 85 ASN A C 1
ATOM 647 O O . ASN A 1 85 ? 19.733 -8.144 -40.065 1.00 54.16 85 ASN A O 1
ATOM 651 N N . ARG A 1 86 ? 17.740 -9.203 -40.221 1.00 53.75 86 ARG A N 1
ATOM 652 C CA . ARG A 1 86 ? 18.167 -10.581 -40.531 1.00 53.75 86 ARG A CA 1
ATOM 653 C C . ARG A 1 86 ? 19.039 -10.711 -41.804 1.00 53.75 86 ARG A C 1
ATOM 655 O O . ARG A 1 86 ? 19.236 -11.810 -42.302 1.00 53.75 86 ARG A O 1
ATOM 662 N N . PHE A 1 87 ? 19.513 -9.601 -42.375 1.00 52.97 87 PHE A N 1
ATOM 663 C CA . PHE A 1 87 ? 20.149 -9.519 -43.692 1.00 52.97 87 PHE A CA 1
ATOM 664 C C . PHE A 1 87 ? 21.565 -8.928 -43.686 1.00 52.97 87 PHE A C 1
ATOM 666 O O . PHE A 1 87 ? 22.171 -8.827 -44.748 1.00 52.97 87 PHE A O 1
ATOM 673 N N . ASN A 1 88 ? 22.151 -8.615 -42.526 1.00 53.97 88 ASN A N 1
ATOM 674 C CA . ASN A 1 88 ? 23.562 -8.205 -42.440 1.00 53.97 88 ASN A CA 1
ATOM 675 C C . ASN A 1 88 ? 24.541 -9.399 -42.403 1.00 53.97 88 ASN A C 1
ATOM 677 O O . ASN A 1 88 ? 25.581 -9.330 -41.757 1.00 53.97 88 ASN A O 1
ATOM 681 N N . PHE A 1 89 ? 24.247 -10.463 -43.162 1.00 56.31 89 PHE A N 1
ATOM 682 C CA . PHE A 1 89 ? 25.065 -11.684 -43.285 1.00 56.31 89 PHE A CA 1
ATOM 683 C C . PHE A 1 89 ? 26.528 -11.438 -43.702 1.00 56.31 89 PHE A C 1
ATOM 685 O O . PHE A 1 89 ? 27.354 -12.337 -43.584 1.00 56.31 89 PHE A O 1
ATOM 692 N N . PHE A 1 90 ? 26.851 -10.249 -44.216 1.00 60.72 90 PHE A N 1
ATOM 693 C CA . PHE A 1 90 ? 28.168 -9.918 -44.764 1.00 60.72 90 PHE A CA 1
ATOM 694 C C . PHE A 1 90 ? 29.020 -9.013 -43.865 1.00 60.72 90 PHE A C 1
ATOM 696 O O . PHE A 1 90 ? 30.077 -8.561 -44.303 1.00 60.72 90 PHE A O 1
ATOM 703 N N . ARG A 1 91 ? 28.594 -8.716 -42.630 1.00 65.19 91 ARG A N 1
ATOM 704 C CA . ARG A 1 91 ? 29.457 -7.996 -41.684 1.00 65.19 91 ARG A CA 1
ATOM 705 C C . ARG A 1 91 ? 30.334 -8.966 -40.893 1.00 65.19 91 ARG A C 1
ATOM 707 O O . ARG A 1 91 ? 29.879 -10.030 -40.490 1.00 65.19 91 ARG A O 1
ATOM 714 N N . ALA A 1 92 ? 31.591 -8.584 -40.666 1.00 64.06 92 ALA A N 1
ATOM 715 C CA . ALA A 1 92 ? 32.576 -9.402 -39.953 1.00 64.06 92 ALA A CA 1
ATOM 716 C C . ALA A 1 92 ? 32.227 -9.642 -38.468 1.00 64.06 92 ALA A C 1
ATOM 718 O O . ALA A 1 92 ? 32.785 -10.541 -37.850 1.00 64.06 92 ALA A O 1
ATOM 719 N N . ASP A 1 93 ? 31.304 -8.854 -37.914 1.00 63.69 93 ASP A N 1
ATOM 720 C CA . ASP A 1 93 ? 30.773 -8.936 -36.551 1.00 63.69 93 ASP A CA 1
ATOM 721 C C . ASP A 1 93 ? 29.352 -9.535 -36.490 1.00 63.69 93 ASP A C 1
ATOM 723 O O . ASP A 1 93 ? 28.697 -9.452 -35.453 1.00 63.69 93 ASP A O 1
ATOM 727 N N . PHE A 1 94 ? 28.855 -10.128 -37.585 1.00 63.56 94 PHE A N 1
ATOM 728 C CA . PHE A 1 94 ? 27.535 -10.760 -37.611 1.00 63.56 94 PHE A CA 1
ATOM 729 C C . PHE A 1 94 ? 27.517 -12.028 -36.753 1.00 63.56 94 PHE A C 1
ATOM 731 O O . PHE A 1 94 ? 28.175 -13.023 -37.067 1.00 63.56 94 PHE A O 1
ATOM 738 N N . ASP A 1 95 ? 26.720 -12.001 -35.690 1.00 64.88 95 ASP A N 1
ATOM 739 C CA . ASP A 1 95 ? 26.441 -13.170 -34.870 1.00 64.88 95 ASP A CA 1
ATOM 740 C C . ASP A 1 95 ? 25.234 -13.915 -35.464 1.00 64.88 95 ASP A C 1
ATOM 742 O O . ASP A 1 95 ? 24.102 -13.432 -35.453 1.00 64.88 95 ASP A O 1
ATOM 746 N N . LEU A 1 96 ? 25.487 -15.106 -36.021 1.00 62.94 96 LEU A N 1
ATOM 747 C CA . LEU A 1 96 ? 24.457 -16.014 -36.551 1.00 62.94 96 LEU A CA 1
ATOM 748 C C . LEU A 1 96 ? 23.433 -16.439 -35.485 1.00 62.94 96 LEU A C 1
ATOM 750 O O . LEU A 1 96 ? 22.392 -16.996 -35.838 1.00 62.94 96 LEU A O 1
ATOM 754 N N . PHE A 1 97 ? 23.735 -16.179 -34.212 1.00 61.59 97 PHE A N 1
ATOM 755 C CA . PHE A 1 97 ? 22.900 -16.450 -33.055 1.00 61.59 97 PHE A CA 1
ATOM 756 C C . PHE A 1 97 ? 22.415 -15.165 -32.364 1.00 61.59 97 PHE A C 1
ATOM 758 O O . PHE A 1 97 ? 21.956 -15.252 -31.229 1.00 61.59 97 PHE A O 1
ATOM 765 N N . ASP A 1 98 ? 22.468 -13.993 -33.020 1.00 64.81 98 ASP A N 1
ATOM 766 C CA . ASP A 1 98 ? 21.773 -12.777 -32.553 1.00 64.81 98 ASP A CA 1
ATOM 767 C C . ASP A 1 98 ? 20.261 -12.954 -32.748 1.00 64.81 98 ASP A C 1
ATOM 769 O O . ASP A 1 98 ? 19.632 -12.440 -33.686 1.00 64.81 98 ASP A O 1
ATOM 773 N N . LEU A 1 99 ? 19.706 -13.811 -31.893 1.00 66.12 99 LEU A N 1
ATOM 774 C CA . LEU A 1 99 ? 18.298 -14.130 -31.833 1.00 66.12 99 LEU A CA 1
ATOM 775 C C . LEU A 1 99 ? 17.542 -12.827 -31.585 1.00 66.12 99 LEU A C 1
ATOM 777 O O . LEU A 1 99 ? 17.865 -12.044 -30.697 1.00 66.12 99 LEU A O 1
ATOM 781 N N . GLN A 1 100 ? 16.569 -12.554 -32.445 1.00 69.50 100 GLN A N 1
ATOM 782 C CA . GLN A 1 100 ? 15.759 -11.354 -32.308 1.00 69.50 100 GLN A CA 1
ATOM 783 C C . GLN A 1 100 ? 14.659 -11.636 -31.296 1.00 69.50 100 GLN A C 1
ATOM 785 O O . GLN A 1 100 ? 14.025 -12.693 -31.363 1.00 69.50 100 GLN A O 1
ATOM 790 N N . GLY A 1 101 ? 14.407 -10.672 -30.417 1.00 72.00 101 GLY A N 1
ATOM 791 C CA . GLY A 1 101 ? 13.250 -10.728 -29.550 1.00 72.00 101 GLY A CA 1
ATOM 792 C C . GLY A 1 101 ? 11.937 -10.802 -30.345 1.00 72.00 101 GLY A C 1
ATOM 793 O O . GLY A 1 101 ? 11.843 -10.299 -31.475 1.00 72.00 101 GLY A O 1
ATOM 794 N N . ALA A 1 102 ? 10.914 -11.413 -29.751 1.00 80.19 102 ALA A N 1
ATOM 795 C CA . ALA A 1 102 ? 9.550 -11.470 -30.244 1.00 80.19 102 ALA A CA 1
ATOM 796 C C . ALA A 1 102 ? 9.060 -10.046 -30.509 1.00 80.19 102 ALA A C 1
ATOM 798 O O . ALA A 1 102 ? 8.946 -9.215 -29.606 1.00 80.19 102 ALA A O 1
ATOM 799 N N . LYS A 1 103 ? 8.794 -9.734 -31.780 1.00 84.00 103 LYS A N 1
ATOM 800 C CA . LYS A 1 103 ? 8.387 -8.380 -32.198 1.00 84.00 103 LYS A CA 1
ATOM 801 C C . LYS A 1 103 ? 6.933 -8.079 -31.857 1.00 84.00 103 LYS A C 1
ATOM 803 O O . LYS A 1 103 ? 6.517 -6.921 -31.887 1.00 84.00 103 LYS A O 1
ATOM 808 N N . SER A 1 104 ? 6.150 -9.118 -31.587 1.00 85.88 104 SER A N 1
ATOM 809 C CA . SER A 1 104 ? 4.739 -9.011 -31.274 1.00 85.88 104 SER A CA 1
ATOM 810 C C . SER A 1 104 ? 4.416 -9.951 -30.132 1.00 85.88 104 SER A C 1
ATOM 812 O O . SER A 1 104 ? 4.531 -11.150 -30.273 1.00 85.88 104 SER A O 1
ATOM 814 N N . VAL A 1 105 ? 4.006 -9.394 -29.003 1.00 88.12 105 VAL A N 1
ATOM 815 C CA . VAL A 1 105 ? 3.310 -10.126 -27.953 1.00 88.12 105 VAL A CA 1
ATOM 816 C C . VAL A 1 105 ? 1.888 -9.579 -27.920 1.00 88.12 105 VAL A C 1
ATOM 818 O O . VAL A 1 105 ? 1.661 -8.393 -27.655 1.00 88.12 105 VAL A O 1
ATOM 821 N N . GLN A 1 106 ? 0.921 -10.420 -28.258 1.00 90.00 106 GLN A N 1
ATOM 822 C CA . GLN A 1 106 ? -0.503 -10.145 -28.238 1.00 90.00 106 GLN A CA 1
ATOM 823 C C . GLN A 1 106 ? -0.957 -9.779 -26.822 1.00 90.00 106 GLN A C 1
ATOM 825 O O . GLN A 1 106 ? -0.711 -10.490 -25.850 1.00 90.00 106 GLN A O 1
ATOM 830 N N . GLY A 1 107 ? -1.644 -8.641 -26.715 1.00 88.56 107 GLY A N 1
ATOM 831 C CA . GLY A 1 107 ? -2.052 -8.049 -25.439 1.00 88.56 107 GLY A CA 1
ATOM 832 C C . GLY A 1 107 ? -1.014 -7.103 -24.828 1.00 88.56 107 GLY A C 1
ATOM 833 O O . GLY A 1 107 ? -1.364 -6.336 -23.932 1.00 88.56 107 GLY A O 1
ATOM 834 N N . SER A 1 108 ? 0.227 -7.090 -25.328 1.00 90.81 108 SER A N 1
ATOM 835 C CA . SER A 1 108 ? 1.284 -6.185 -24.861 1.00 90.81 108 SER A CA 1
ATOM 836 C C . SER A 1 108 ? 1.397 -4.918 -25.706 1.00 90.81 108 SER A C 1
ATOM 838 O O . SER A 1 108 ? 1.137 -4.902 -26.911 1.00 90.81 108 SER A O 1
ATOM 840 N N . GLN A 1 109 ? 1.887 -3.847 -25.082 1.00 93.44 109 GLN A N 1
ATOM 841 C CA . GLN A 1 109 ? 2.456 -2.711 -25.795 1.00 93.44 109 GLN A CA 1
ATOM 842 C C . GLN A 1 109 ? 3.859 -3.094 -26.290 1.00 93.44 109 GLN A C 1
ATOM 844 O O . GLN A 1 109 ? 4.796 -3.172 -25.499 1.00 93.44 109 GLN A O 1
ATOM 849 N N . ASN A 1 110 ? 3.994 -3.349 -27.592 1.00 92.69 110 ASN A N 1
ATOM 850 C CA . ASN A 1 110 ? 5.257 -3.731 -28.226 1.00 92.69 110 ASN A CA 1
ATOM 851 C C . ASN A 1 110 ? 6.066 -2.482 -28.608 1.00 92.69 110 ASN A C 1
ATOM 853 O O . ASN A 1 110 ? 5.563 -1.608 -29.315 1.00 92.69 110 ASN A O 1
ATOM 857 N N . ILE A 1 111 ? 7.307 -2.388 -28.133 1.00 93.38 111 ILE A N 1
ATOM 858 C CA . ILE A 1 111 ? 8.174 -1.214 -28.247 1.00 93.38 111 ILE A CA 1
ATOM 859 C C . ILE A 1 111 ? 9.490 -1.629 -28.895 1.00 93.38 111 ILE A C 1
ATOM 861 O O . ILE A 1 111 ? 10.249 -2.410 -28.327 1.00 93.38 111 ILE A O 1
ATOM 865 N N . ASN A 1 112 ? 9.793 -1.052 -30.059 1.00 92.75 112 ASN A N 1
ATOM 866 C CA . ASN A 1 112 ? 11.124 -1.174 -30.636 1.00 92.75 112 ASN A CA 1
ATOM 867 C C . ASN A 1 112 ? 12.113 -0.339 -29.808 1.00 92.75 112 ASN A C 1
ATOM 869 O O . ASN A 1 112 ? 12.059 0.893 -29.844 1.00 92.75 112 ASN A O 1
ATOM 873 N N . ALA A 1 113 ? 13.019 -0.995 -29.085 1.00 92.44 113 ALA A N 1
ATOM 874 C CA . ALA A 1 113 ? 14.022 -0.346 -28.249 1.00 92.44 113 ALA A CA 1
ATOM 875 C C . ALA A 1 113 ? 14.927 0.592 -29.067 1.00 92.44 113 ALA A C 1
ATOM 877 O O . ALA A 1 113 ? 15.229 1.698 -28.618 1.00 92.44 113 ALA A O 1
ATOM 878 N N . GLU A 1 114 ? 15.288 0.212 -30.298 1.00 91.56 114 GLU A N 1
ATOM 879 C CA . GLU A 1 114 ? 16.112 1.046 -31.184 1.00 91.56 114 GLU A CA 1
ATOM 880 C C . GLU A 1 114 ? 15.453 2.402 -31.465 1.00 91.56 114 GLU A C 1
ATOM 882 O O . GLU A 1 114 ? 16.102 3.450 -31.425 1.00 91.56 114 GLU A O 1
ATOM 887 N N . ASP A 1 115 ? 14.148 2.383 -31.745 1.00 93.50 115 ASP A N 1
ATOM 888 C CA . ASP A 1 115 ? 13.391 3.586 -32.081 1.00 93.50 115 ASP A CA 1
ATOM 889 C C . ASP A 1 115 ? 13.063 4.395 -30.817 1.00 93.50 115 ASP A C 1
ATOM 891 O O . ASP A 1 115 ? 13.249 5.615 -30.804 1.00 93.50 115 ASP A O 1
ATOM 895 N N . ALA A 1 116 ? 12.643 3.726 -29.734 1.00 92.44 116 ALA A N 1
ATOM 896 C CA . ALA A 1 116 ? 12.307 4.358 -28.456 1.00 92.44 116 ALA A CA 1
ATOM 897 C C . ALA A 1 116 ? 13.488 5.143 -27.869 1.00 92.44 116 ALA A C 1
ATOM 899 O O . ALA A 1 116 ? 13.315 6.237 -27.330 1.00 92.44 116 ALA A O 1
ATOM 900 N N . PHE A 1 117 ? 14.699 4.611 -28.028 1.00 92.94 117 PHE A N 1
ATOM 901 C CA . PHE A 1 117 ? 15.916 5.196 -27.479 1.00 92.94 117 PHE A CA 1
ATOM 902 C C . PHE A 1 117 ? 16.762 5.952 -28.501 1.00 92.94 117 PHE A C 1
ATOM 904 O O . PHE A 1 117 ? 17.805 6.493 -28.120 1.00 92.94 117 PHE A O 1
ATOM 911 N N . ARG A 1 118 ? 16.293 6.041 -29.756 1.00 94.06 118 ARG A N 1
ATOM 912 C CA . ARG A 1 118 ? 16.998 6.654 -30.895 1.00 94.06 118 ARG A CA 1
ATOM 913 C C . ARG A 1 118 ? 18.423 6.121 -31.048 1.00 94.06 118 ARG A C 1
ATOM 915 O O . ARG A 1 118 ? 19.340 6.864 -31.390 1.00 94.06 118 ARG A O 1
ATOM 922 N N . ASP A 1 119 ? 18.589 4.831 -30.790 1.00 91.31 119 ASP A N 1
ATOM 923 C CA . ASP A 1 119 ? 19.875 4.154 -30.790 1.00 91.31 119 ASP A CA 1
ATOM 924 C C . ASP A 1 119 ? 19.796 2.905 -31.667 1.00 91.31 119 ASP A C 1
ATOM 926 O O . ASP A 1 119 ? 19.375 1.824 -31.259 1.00 91.31 119 ASP A O 1
ATOM 930 N N . ARG A 1 120 ? 20.241 3.063 -32.915 1.00 88.69 120 ARG A N 1
ATOM 931 C CA . ARG A 1 120 ? 20.336 1.961 -33.878 1.00 88.69 120 ARG A CA 1
ATOM 932 C C . ARG A 1 120 ? 21.405 0.944 -33.499 1.00 88.69 120 ARG A C 1
ATOM 934 O O . ARG A 1 120 ? 21.507 -0.055 -34.203 1.00 88.69 120 ARG A O 1
ATOM 941 N N . GLY A 1 121 ? 22.248 1.221 -32.505 1.00 87.94 121 GLY A N 1
ATOM 942 C CA . GLY A 1 121 ? 23.290 0.348 -31.979 1.00 87.94 121 GLY A CA 1
ATOM 943 C C . GLY A 1 121 ? 22.771 -0.721 -31.026 1.00 87.94 121 GLY A C 1
ATOM 944 O O . GLY A 1 121 ? 23.523 -1.647 -30.742 1.00 87.94 121 GLY A O 1
ATOM 945 N N . ILE A 1 122 ? 21.517 -0.627 -30.575 1.00 87.31 122 ILE A N 1
ATOM 946 C CA . ILE A 1 122 ? 20.894 -1.604 -29.679 1.00 87.31 122 ILE A CA 1
ATOM 947 C C . ILE A 1 122 ? 20.887 -3.006 -30.321 1.00 87.31 122 ILE A C 1
ATOM 949 O O . ILE A 1 122 ? 20.564 -3.170 -31.497 1.00 87.31 122 ILE A O 1
ATOM 953 N N . THR A 1 123 ? 21.313 -4.002 -29.550 1.00 83.94 123 THR A N 1
ATOM 954 C CA . THR A 1 123 ? 21.409 -5.428 -29.892 1.00 83.94 123 THR A CA 1
ATOM 955 C C . THR A 1 123 ? 20.916 -6.245 -28.709 1.00 83.94 123 THR A C 1
ATOM 957 O O . THR A 1 123 ? 20.848 -5.726 -27.597 1.00 83.94 123 THR A O 1
ATOM 960 N N . HIS A 1 124 ? 20.659 -7.534 -28.920 1.00 78.31 124 HIS A N 1
ATOM 961 C CA . HIS A 1 124 ? 20.280 -8.426 -27.828 1.00 78.31 124 HIS A CA 1
ATOM 962 C C . HIS A 1 124 ? 21.285 -8.380 -26.671 1.00 78.31 124 HIS A C 1
ATOM 964 O O . HIS A 1 124 ? 20.968 -8.032 -25.537 1.00 78.31 124 HIS A O 1
ATOM 970 N N . ARG A 1 125 ? 22.565 -8.561 -27.014 1.00 79.94 125 ARG A N 1
ATOM 971 C CA . ARG A 1 125 ? 23.665 -8.533 -26.047 1.00 79.94 125 ARG A CA 1
ATOM 972 C C . ARG A 1 125 ? 23.763 -7.219 -25.274 1.00 79.94 125 ARG A C 1
ATOM 974 O O . ARG A 1 125 ? 24.116 -7.231 -24.105 1.00 79.94 125 ARG A O 1
ATOM 981 N N . ASN A 1 126 ? 23.511 -6.069 -25.904 1.00 84.19 126 ASN A N 1
ATOM 982 C CA . ASN A 1 126 ? 23.621 -4.809 -25.171 1.00 84.19 126 ASN A CA 1
ATOM 983 C C . ASN A 1 126 ? 22.368 -4.465 -24.371 1.00 84.19 126 ASN A C 1
ATOM 985 O O . ASN A 1 126 ? 22.517 -3.816 -23.344 1.00 84.19 126 ASN A O 1
ATOM 989 N N . ILE A 1 127 ? 21.178 -4.926 -24.760 1.00 82.50 127 ILE A N 1
ATOM 990 C CA . ILE A 1 127 ? 20.031 -4.924 -23.850 1.00 82.50 127 ILE A CA 1
ATOM 991 C C . ILE A 1 127 ? 20.421 -5.723 -22.604 1.00 82.50 127 ILE A C 1
ATOM 993 O O . ILE A 1 127 ? 20.301 -5.192 -21.499 1.00 82.50 127 ILE A O 1
ATOM 997 N N . ASP A 1 128 ? 21.035 -6.892 -22.815 1.00 76.19 128 ASP A N 1
ATOM 998 C CA . ASP A 1 128 ? 21.463 -7.830 -21.781 1.00 76.19 128 ASP A CA 1
ATOM 999 C C . ASP A 1 128 ? 22.533 -7.298 -20.818 1.00 76.19 128 ASP A C 1
ATOM 1001 O O . ASP A 1 128 ? 22.409 -7.423 -19.592 1.00 76.19 128 ASP A O 1
ATOM 1005 N N . ASP A 1 129 ? 23.554 -6.646 -21.369 1.00 80.12 129 ASP A N 1
ATOM 1006 C CA . ASP A 1 129 ? 24.782 -6.323 -20.648 1.00 80.12 129 ASP A CA 1
ATOM 1007 C C . ASP A 1 129 ? 24.970 -4.830 -20.349 1.00 80.12 129 ASP A C 1
ATOM 1009 O O . ASP A 1 129 ? 25.859 -4.484 -19.566 1.00 80.12 129 ASP A O 1
ATOM 1013 N N . ASN A 1 130 ? 24.176 -3.929 -20.944 1.00 82.12 130 ASN A N 1
ATOM 1014 C CA . ASN A 1 130 ? 24.343 -2.485 -20.761 1.00 82.12 130 ASN A CA 1
ATOM 1015 C C . ASN A 1 130 ? 23.426 -1.932 -19.648 1.00 82.12 130 ASN A C 1
ATOM 1017 O O . ASN A 1 130 ? 22.248 -1.651 -19.899 1.00 82.12 130 ASN A O 1
ATOM 1021 N N . PRO A 1 131 ? 23.960 -1.646 -18.443 1.00 77.62 131 PRO A N 1
ATOM 1022 C CA . PRO A 1 131 ? 23.156 -1.139 -17.331 1.00 77.62 131 PRO A CA 1
ATOM 1023 C C . PRO A 1 131 ? 22.539 0.239 -17.610 1.00 77.62 131 PRO A C 1
ATOM 1025 O O . PRO A 1 131 ? 21.478 0.555 -17.077 1.00 77.62 131 PRO A O 1
ATOM 1028 N N . GLN A 1 132 ? 23.156 1.066 -18.463 1.00 82.12 132 GLN A N 1
ATOM 1029 C CA . GLN A 1 132 ? 22.592 2.371 -18.823 1.00 82.12 132 GLN A CA 1
ATOM 1030 C C . GLN A 1 132 ? 21.360 2.220 -19.716 1.00 82.12 132 GLN A C 1
ATOM 1032 O O . GLN A 1 132 ? 20.389 2.958 -19.565 1.00 82.12 132 GLN A O 1
ATOM 1037 N N . LEU A 1 133 ? 21.377 1.259 -20.642 1.00 85.00 133 LEU A N 1
ATOM 1038 C CA . LEU A 1 133 ? 20.215 0.964 -21.475 1.00 85.00 133 LEU A CA 1
ATOM 1039 C C . LEU A 1 133 ? 19.076 0.376 -20.634 1.00 85.00 133 LEU A C 1
ATOM 1041 O O . LEU A 1 133 ? 17.934 0.806 -20.776 1.00 85.00 133 LEU A O 1
ATOM 1045 N N . GLN A 1 134 ? 19.394 -0.526 -19.705 1.00 82.19 134 GLN A N 1
ATOM 1046 C CA . GLN A 1 134 ? 18.426 -1.079 -18.753 1.00 82.19 134 GLN A CA 1
ATOM 1047 C C . GLN A 1 134 ? 17.770 0.019 -17.908 1.00 82.19 134 GLN A C 1
ATOM 1049 O O . GLN A 1 134 ? 16.546 0.047 -17.805 1.00 82.19 134 GLN A O 1
ATOM 1054 N N . ALA A 1 135 ? 18.548 0.971 -17.381 1.00 74.12 135 ALA A N 1
ATOM 1055 C CA . ALA A 1 135 ? 18.012 2.114 -16.640 1.00 74.12 135 ALA A CA 1
ATOM 1056 C C . ALA A 1 135 ? 17.039 2.954 -17.489 1.00 74.12 135 ALA A C 1
ATOM 1058 O O . ALA A 1 135 ? 15.957 3.309 -17.031 1.00 74.12 135 ALA A O 1
ATOM 1059 N N . ARG A 1 136 ? 17.356 3.194 -18.767 1.00 84.19 136 ARG A N 1
ATOM 1060 C CA . ARG A 1 136 ? 16.449 3.903 -19.689 1.00 84.19 136 ARG A CA 1
ATOM 1061 C C . ARG A 1 136 ? 15.165 3.117 -19.971 1.00 84.19 136 ARG A C 1
ATOM 1063 O O . ARG A 1 136 ? 14.103 3.721 -20.120 1.00 84.19 136 ARG A O 1
ATOM 1070 N N . ILE A 1 137 ? 15.241 1.785 -20.040 1.00 84.00 137 ILE A N 1
ATOM 1071 C CA . ILE A 1 137 ? 14.066 0.907 -20.154 1.00 84.00 137 ILE A CA 1
ATOM 1072 C C . ILE A 1 137 ? 13.197 1.010 -18.901 1.00 84.00 137 ILE A C 1
ATOM 1074 O O . ILE A 1 137 ? 11.985 1.166 -19.039 1.00 84.00 137 ILE A O 1
ATOM 1078 N N . VAL A 1 138 ? 13.785 0.989 -17.699 1.00 75.69 138 VAL A N 1
ATOM 1079 C CA . VAL A 1 138 ? 13.051 1.232 -16.443 1.00 75.69 138 VAL A CA 1
ATOM 1080 C C . VAL A 1 138 ? 12.333 2.571 -16.506 1.00 75.69 138 VAL A C 1
ATOM 1082 O O . VAL A 1 138 ? 11.123 2.615 -16.310 1.00 75.69 138 VAL A O 1
ATOM 1085 N N . GLU A 1 139 ? 13.051 3.656 -16.795 1.00 73.69 139 GLU A N 1
ATOM 1086 C CA . GLU A 1 139 ? 12.479 5.004 -16.841 1.00 73.69 139 GLU A CA 1
ATOM 1087 C C . GLU A 1 139 ? 11.320 5.088 -17.840 1.00 73.69 139 GLU A C 1
ATOM 1089 O O . GLU A 1 139 ? 10.294 5.712 -17.565 1.00 73.69 139 GLU A O 1
ATOM 1094 N N . ASN A 1 140 ? 11.445 4.418 -18.990 1.00 84.62 140 ASN A N 1
ATOM 1095 C CA . ASN A 1 140 ? 10.382 4.374 -19.983 1.00 84.62 140 ASN A CA 1
ATOM 1096 C C . ASN A 1 140 ? 9.182 3.532 -19.522 1.00 84.62 140 ASN A C 1
ATOM 1098 O O . ASN A 1 140 ? 8.049 3.991 -19.655 1.00 84.62 140 ASN A O 1
ATOM 1102 N N . VAL A 1 141 ? 9.400 2.352 -18.926 1.00 81.69 141 VAL A N 1
ATOM 1103 C CA . VAL A 1 141 ? 8.330 1.548 -18.307 1.00 81.69 141 VAL A CA 1
ATOM 1104 C C . VAL A 1 141 ? 7.627 2.352 -17.224 1.00 81.69 141 VAL A C 1
ATOM 1106 O O . VAL A 1 141 ? 6.403 2.433 -17.230 1.00 81.69 141 VAL A O 1
ATOM 1109 N N . ALA A 1 142 ? 8.378 3.007 -16.344 1.00 69.75 142 ALA A N 1
ATOM 1110 C CA . ALA A 1 142 ? 7.839 3.885 -15.324 1.00 69.75 142 ALA A CA 1
ATOM 1111 C C . ALA A 1 142 ? 6.983 4.983 -15.970 1.00 69.75 142 ALA A C 1
ATOM 1113 O O . ALA A 1 142 ? 5.812 5.105 -15.645 1.00 69.75 142 ALA A O 1
ATOM 1114 N N . ALA A 1 143 ? 7.473 5.711 -16.973 1.00 74.12 143 ALA A N 1
ATOM 1115 C CA . ALA A 1 143 ? 6.676 6.739 -17.651 1.00 74.12 143 ALA A CA 1
ATOM 1116 C C . ALA A 1 143 ? 5.402 6.181 -18.325 1.00 74.12 143 ALA A C 1
ATOM 1118 O O . ALA A 1 143 ? 4.355 6.834 -18.349 1.00 74.12 143 ALA A O 1
ATOM 1119 N N . LEU A 1 144 ? 5.472 4.965 -18.871 1.00 78.06 144 LEU A N 1
ATOM 1120 C CA . LEU A 1 144 ? 4.345 4.296 -19.513 1.00 78.06 144 LEU A CA 1
ATOM 1121 C C . LEU A 1 144 ? 3.309 3.799 -18.513 1.00 78.06 144 LEU A C 1
ATOM 1123 O O . LEU A 1 144 ? 2.123 3.823 -18.844 1.00 78.06 144 LEU A O 1
ATOM 1127 N N . VAL A 1 145 ? 3.748 3.339 -17.343 1.00 69.69 145 VAL A N 1
ATOM 1128 C CA . VAL A 1 145 ? 2.927 2.618 -16.370 1.00 69.69 145 VAL A CA 1
ATOM 1129 C C . VAL A 1 145 ? 2.492 3.507 -15.209 1.00 69.69 145 VAL A C 1
ATOM 1131 O O . VAL A 1 145 ? 1.364 3.370 -14.758 1.00 69.69 145 VAL A O 1
ATOM 1134 N N . LEU A 1 146 ? 3.289 4.488 -14.790 1.00 58.34 146 LEU A N 1
ATOM 1135 C CA . LEU A 1 146 ? 2.958 5.424 -13.705 1.00 58.34 146 LEU A CA 1
ATOM 1136 C C . LEU A 1 146 ? 1.703 6.258 -13.987 1.00 58.34 146 LEU A C 1
ATOM 1138 O O . LEU A 1 146 ? 1.012 6.641 -13.055 1.00 58.34 146 LEU A O 1
ATOM 1142 N N . LYS A 1 147 ? 1.369 6.521 -15.257 1.00 55.16 147 LYS A N 1
ATOM 1143 C CA . LYS A 1 147 ? 0.100 7.183 -15.623 1.00 55.16 147 LYS A CA 1
ATOM 1144 C C . LYS A 1 147 ? -1.132 6.284 -15.453 1.00 55.16 147 LYS A C 1
ATOM 1146 O O . LYS A 1 147 ? -2.253 6.772 -15.408 1.00 55.16 147 LYS A O 1
ATOM 1151 N N . ASP A 1 148 ? -0.912 4.975 -15.420 1.00 49.97 148 ASP A N 1
ATOM 1152 C CA . ASP A 1 148 ? -1.932 3.930 -15.381 1.00 49.97 148 ASP A CA 1
ATOM 1153 C C . ASP A 1 148 ? -2.026 3.270 -13.999 1.00 49.97 148 ASP A C 1
ATOM 1155 O O . ASP A 1 148 ? -3.056 2.713 -13.630 1.00 49.97 148 ASP A O 1
ATOM 1159 N N . LEU A 1 149 ? -0.973 3.369 -13.201 1.00 51.97 149 LEU A N 1
ATOM 1160 C CA . LEU A 1 149 ? -1.006 3.155 -11.769 1.00 51.97 149 LEU A CA 1
ATOM 1161 C C . LEU A 1 149 ? -1.438 4.484 -11.159 1.00 51.97 149 LEU A C 1
ATOM 1163 O O . LEU A 1 149 ? -0.606 5.288 -10.790 1.00 51.97 149 LEU A O 1
ATOM 1167 N N . THR A 1 150 ? -2.726 4.799 -11.162 1.00 58.03 150 THR A N 1
ATOM 1168 C CA . THR A 1 150 ? -3.248 5.850 -10.282 1.00 58.03 150 THR A CA 1
ATOM 1169 C C . THR A 1 150 ? -3.711 5.174 -9.004 1.00 58.03 150 THR A C 1
ATOM 1171 O O . THR A 1 150 ? -4.498 4.227 -9.084 1.00 58.03 150 THR A O 1
ATOM 1174 N N . PHE A 1 151 ? -3.265 5.676 -7.852 1.00 65.44 151 PHE A N 1
ATOM 1175 C CA . PHE A 1 151 ? -3.504 5.096 -6.524 1.00 65.44 151 PHE A CA 1
ATOM 1176 C C . PHE A 1 151 ? -4.988 4.772 -6.273 1.00 65.44 151 PHE A C 1
ATOM 1178 O O . PHE A 1 151 ? -5.306 3.803 -5.594 1.00 65.44 151 PHE A O 1
ATOM 1185 N N . ASP A 1 152 ? -5.896 5.542 -6.883 1.00 66.25 152 ASP A N 1
ATOM 1186 C CA . ASP A 1 152 ? -7.344 5.337 -6.819 1.00 66.25 152 ASP A CA 1
ATOM 1187 C C . ASP A 1 152 ? -8.011 5.175 -8.201 1.00 66.25 152 ASP A C 1
ATOM 1189 O O . ASP A 1 152 ? -8.980 5.845 -8.553 1.00 66.25 152 ASP A O 1
ATOM 1193 N N . ARG A 1 153 ? -7.472 4.294 -9.048 1.00 58.47 153 ARG A N 1
ATOM 1194 C CA . ARG A 1 153 ? -7.930 4.132 -10.444 1.00 58.47 153 ARG A CA 1
ATOM 1195 C C . ARG A 1 153 ? -9.416 3.796 -10.605 1.00 58.47 153 ARG A C 1
ATOM 1197 O O . ARG A 1 153 ? -9.993 4.043 -11.659 1.00 58.47 153 ARG A O 1
ATOM 1204 N N . GLN A 1 154 ? -10.018 3.171 -9.601 1.00 62.34 154 GLN A N 1
ATOM 1205 C CA . GLN A 1 154 ? -11.404 2.707 -9.652 1.00 62.34 154 GLN A CA 1
ATOM 1206 C C . GLN A 1 154 ? -12.346 3.556 -8.787 1.00 62.34 154 GLN A C 1
ATOM 1208 O O . GLN A 1 154 ? -13.478 3.132 -8.565 1.00 62.34 154 GLN A O 1
ATOM 1213 N N . ASN A 1 155 ? -11.901 4.730 -8.309 1.00 73.62 155 ASN A N 1
ATOM 1214 C CA . ASN A 1 155 ? -12.619 5.524 -7.303 1.00 73.62 155 ASN A CA 1
ATOM 1215 C C . ASN A 1 155 ? -13.053 4.652 -6.110 1.00 73.62 155 ASN A C 1
ATOM 1217 O O . ASN A 1 155 ? -14.168 4.757 -5.600 1.00 73.62 155 ASN A O 1
ATOM 1221 N N . GLN A 1 156 ? -12.186 3.715 -5.727 1.00 84.25 156 GLN A N 1
ATOM 1222 C CA . GLN A 1 156 ? -12.373 2.879 -4.555 1.00 84.25 156 GLN A CA 1
ATOM 1223 C C . GLN A 1 156 ? -12.134 3.679 -3.279 1.00 84.25 156 GLN A C 1
ATOM 1225 O O . GLN A 1 156 ? -12.650 3.273 -2.239 1.00 84.25 156 GLN A O 1
ATOM 1230 N N . LEU A 1 157 ? -11.415 4.805 -3.330 1.00 90.06 157 LEU A N 1
ATOM 1231 C CA . LEU A 1 157 ? -11.190 5.665 -2.177 1.00 90.06 157 LEU A CA 1
ATOM 1232 C C . LEU A 1 157 ? -12.180 6.823 -2.131 1.00 90.06 157 LEU A C 1
ATOM 1234 O O . LEU A 1 157 ? -12.248 7.682 -3.005 1.00 90.06 157 LEU A O 1
ATOM 1238 N N . GLN A 1 158 ? -12.887 6.918 -1.015 1.00 93.06 158 GLN A N 1
ATOM 1239 C CA . GLN A 1 158 ? -13.581 8.132 -0.648 1.00 93.06 158 GLN A CA 1
ATOM 1240 C C . GLN A 1 158 ? -12.604 9.080 0.051 1.00 93.06 158 GLN A C 1
ATOM 1242 O O . GLN A 1 158 ? -12.217 8.873 1.206 1.00 93.06 158 GLN A O 1
ATOM 1247 N N . LEU A 1 159 ? -12.216 10.139 -0.655 1.00 93.12 159 LEU A N 1
ATOM 1248 C CA . LEU A 1 159 ? -11.384 11.212 -0.118 1.00 93.12 159 LEU A CA 1
ATOM 1249 C C . LEU A 1 159 ? -12.256 12.251 0.599 1.00 93.12 159 LEU A C 1
ATOM 1251 O O . LEU A 1 159 ? -13.272 12.699 0.071 1.00 93.12 159 LEU A O 1
ATOM 1255 N N . THR A 1 160 ? -11.860 12.651 1.806 1.00 92.00 160 THR A N 1
ATOM 1256 C CA . THR A 1 160 ? -12.510 13.731 2.566 1.00 92.00 160 THR A CA 1
ATOM 1257 C C . THR A 1 160 ? -11.458 14.691 3.112 1.00 92.00 160 THR A C 1
ATOM 1259 O O . THR A 1 160 ? -10.319 14.308 3.382 1.00 92.00 160 THR A O 1
ATOM 1262 N N . GLY A 1 161 ? -11.831 15.960 3.285 1.00 90.81 161 GLY A N 1
ATOM 1263 C CA . GLY A 1 161 ? -10.887 16.997 3.696 1.00 90.81 161 GLY A CA 1
ATOM 1264 C C . GLY A 1 161 ? -9.904 17.334 2.569 1.00 90.81 161 GLY A C 1
ATOM 1265 O O . GLY A 1 161 ? -10.277 17.251 1.400 1.00 90.81 161 GLY A O 1
ATOM 1266 N N . PRO A 1 162 ? -8.671 17.756 2.887 1.00 91.81 162 PRO A N 1
ATOM 1267 C CA . PRO A 1 162 ? -7.663 18.099 1.884 1.00 91.81 162 PRO A CA 1
ATOM 1268 C C . PRO A 1 162 ? -6.834 16.876 1.421 1.00 91.81 162 PRO A C 1
ATOM 1270 O O . PRO A 1 162 ? -5.648 16.998 1.130 1.00 91.81 162 PRO A O 1
ATOM 1273 N N . ALA A 1 163 ? -7.435 15.681 1.363 1.00 92.19 163 ALA A N 1
ATOM 1274 C CA . ALA A 1 163 ? -6.804 14.497 0.775 1.00 92.19 163 ALA A CA 1
ATOM 1275 C C . ALA A 1 163 ? -6.802 14.594 -0.759 1.00 92.19 163 ALA A C 1
ATOM 1277 O O . ALA A 1 163 ? -7.818 14.939 -1.362 1.00 92.19 163 ALA A O 1
ATOM 1278 N N . VAL A 1 164 ? -5.674 14.273 -1.392 1.00 92.12 164 VAL A N 1
ATOM 1279 C CA . VAL A 1 164 ? -5.496 14.338 -2.850 1.00 92.12 164 VAL A CA 1
ATOM 1280 C C . VAL A 1 164 ? -4.618 13.189 -3.342 1.00 92.12 164 VAL A C 1
ATOM 1282 O O . VAL A 1 164 ? -3.827 12.639 -2.581 1.00 92.12 164 VAL A O 1
ATOM 1285 N N . THR A 1 165 ? -4.716 12.845 -4.624 1.00 88.88 165 THR A N 1
ATOM 1286 C CA . THR A 1 165 ? -3.908 11.796 -5.267 1.00 88.88 165 THR A CA 1
ATOM 1287 C C . THR A 1 165 ? -3.016 12.371 -6.379 1.00 88.88 165 THR A C 1
ATOM 1289 O O . THR A 1 165 ? -3.271 12.149 -7.563 1.00 88.88 165 THR A O 1
ATOM 1292 N N . PRO A 1 166 ? -1.987 13.185 -6.058 1.00 80.94 166 PRO A N 1
ATOM 1293 C CA . PRO A 1 166 ? -1.076 13.708 -7.071 1.00 80.94 166 PRO A CA 1
ATOM 1294 C C . PRO A 1 166 ? -0.263 12.565 -7.699 1.00 80.94 166 PRO A C 1
ATOM 1296 O O . PRO A 1 166 ? 0.595 11.965 -7.054 1.00 80.94 166 PRO A O 1
ATOM 1299 N N . GLY A 1 167 ? -0.521 12.267 -8.974 1.00 78.00 167 GLY A N 1
ATOM 1300 C CA . GLY A 1 167 ? 0.125 11.151 -9.668 1.00 78.00 167 GLY A CA 1
ATOM 1301 C C . GLY A 1 167 ? -0.332 9.798 -9.113 1.00 78.00 167 GLY A C 1
ATOM 1302 O O . GLY A 1 167 ? -1.517 9.478 -9.173 1.00 78.00 167 GLY A O 1
ATOM 1303 N N . ASN A 1 168 ? 0.606 9.013 -8.573 1.00 75.88 168 ASN A N 1
ATOM 1304 C CA . ASN A 1 168 ? 0.342 7.686 -7.998 1.00 75.88 168 ASN A CA 1
ATOM 1305 C C . ASN A 1 168 ? 0.532 7.627 -6.473 1.00 75.88 168 ASN A C 1
ATOM 1307 O O . ASN A 1 168 ? 0.853 6.589 -5.907 1.00 75.88 168 ASN A O 1
ATOM 1311 N N . THR A 1 169 ? 0.392 8.756 -5.791 1.00 83.81 169 THR A N 1
ATOM 1312 C CA . THR A 1 169 ? 0.576 8.822 -4.342 1.00 83.81 169 THR A CA 1
ATOM 1313 C C . THR A 1 169 ? -0.671 9.405 -3.721 1.00 83.81 169 THR A C 1
ATOM 1315 O O . THR A 1 169 ? -1.157 10.436 -4.179 1.00 83.81 169 THR A O 1
ATOM 1318 N N . LEU A 1 170 ? -1.184 8.777 -2.666 1.00 90.75 170 LEU A N 1
ATOM 1319 C CA . LEU A 1 170 ? -2.191 9.405 -1.824 1.00 90.75 170 LEU A CA 1
ATOM 1320 C C . LEU A 1 170 ? -1.485 10.344 -0.852 1.00 90.75 170 LEU A C 1
ATOM 1322 O O . LEU A 1 170 ? -0.708 9.910 -0.007 1.00 90.75 170 LEU A O 1
ATOM 1326 N N . ARG A 1 171 ? -1.787 11.634 -0.951 1.00 92.19 171 ARG A N 1
ATOM 1327 C CA . ARG A 1 171 ? -1.290 12.659 -0.042 1.00 92.19 171 ARG A CA 1
ATOM 1328 C C . ARG A 1 171 ? -2.423 13.140 0.855 1.00 92.19 171 ARG A C 1
ATOM 1330 O O . ARG A 1 171 ? -3.422 13.689 0.389 1.00 92.19 171 ARG A O 1
ATOM 1337 N N . LEU A 1 172 ? -2.243 12.956 2.156 1.00 92.75 172 LEU A N 1
ATOM 1338 C CA . LEU A 1 172 ? -3.124 13.479 3.192 1.00 92.75 172 LEU A CA 1
ATOM 1339 C C . LEU A 1 172 ? -2.508 14.777 3.702 1.00 92.75 172 LEU A C 1
ATOM 1341 O O . LEU A 1 172 ? -1.519 14.748 4.435 1.00 92.75 172 LEU A O 1
ATOM 1345 N N . LEU A 1 173 ? -3.055 15.912 3.271 1.00 89.62 173 LEU A N 1
ATOM 1346 C CA . LEU A 1 173 ? -2.597 17.219 3.728 1.00 89.62 173 LEU A CA 1
ATOM 1347 C C . LEU A 1 173 ? -3.136 17.477 5.140 1.00 89.62 173 LEU A C 1
ATOM 1349 O O . LEU A 1 173 ? -4.313 17.248 5.419 1.00 89.62 173 LEU A O 1
ATOM 1353 N N . ALA A 1 174 ? -2.286 17.962 6.034 1.00 83.94 174 ALA A N 1
ATOM 1354 C CA . ALA A 1 174 ? -2.757 18.580 7.259 1.00 83.94 174 ALA A CA 1
ATOM 1355 C C . ALA A 1 174 ? -3.401 19.937 6.919 1.00 83.94 174 ALA A C 1
ATOM 1357 O O . ALA A 1 174 ? -3.141 20.536 5.877 1.00 83.94 174 ALA A O 1
ATOM 1358 N N . GLY A 1 175 ? -4.298 20.409 7.774 1.00 82.12 175 GLY A N 1
ATOM 1359 C CA . GLY A 1 175 ? -4.964 21.700 7.613 1.00 82.12 175 GLY A CA 1
ATOM 1360 C C . GLY A 1 175 ? -6.001 21.922 8.704 1.00 82.12 175 GLY A C 1
ATOM 1361 O O . GLY A 1 175 ? -6.011 21.207 9.705 1.00 82.12 175 GLY A O 1
ATOM 1362 N N . ASP A 1 176 ? -6.928 22.853 8.481 1.00 83.62 176 ASP A N 1
ATOM 1363 C CA . ASP A 1 176 ? -7.992 23.196 9.445 1.00 83.62 176 ASP A CA 1
ATOM 1364 C C . ASP A 1 176 ? -8.955 22.034 9.740 1.00 83.62 176 ASP A C 1
ATOM 1366 O O . ASP A 1 176 ? -9.721 22.058 10.702 1.00 83.62 176 ASP A O 1
ATOM 1370 N N . ARG A 1 177 ? -8.934 21.001 8.895 1.00 86.44 177 ARG A N 1
ATOM 1371 C CA . ARG A 1 177 ? -9.690 19.763 9.070 1.00 86.44 177 ARG A CA 1
ATOM 1372 C C . ARG A 1 177 ? -8.820 18.555 8.713 1.00 86.44 177 ARG A C 1
ATOM 1374 O O . ARG A 1 177 ? -7.996 18.664 7.806 1.00 86.44 177 ARG A O 1
ATOM 1381 N N . PRO A 1 178 ? -9.036 17.400 9.362 1.00 87.44 178 PRO A N 1
ATOM 1382 C CA . PRO A 1 178 ? -8.358 16.155 9.013 1.00 87.44 178 PRO A CA 1
ATOM 1383 C C . PRO A 1 178 ? -8.586 15.772 7.546 1.00 87.44 178 PRO A C 1
ATOM 1385 O O . PRO A 1 178 ? -9.713 15.869 7.049 1.00 87.44 178 PRO A O 1
ATOM 1388 N N . ALA A 1 179 ? -7.541 15.291 6.876 1.00 91.69 179 ALA A N 1
ATOM 1389 C CA . ALA A 1 179 ? -7.668 14.587 5.603 1.00 91.69 179 ALA A CA 1
ATOM 1390 C C . ALA A 1 179 ? -7.857 13.090 5.854 1.00 91.69 179 ALA A C 1
ATOM 1392 O O . ALA A 1 179 ? -7.145 12.500 6.671 1.00 91.69 179 ALA A O 1
ATOM 1393 N N . THR A 1 180 ? -8.796 12.480 5.131 1.00 93.44 180 THR A N 1
ATOM 1394 C CA . THR A 1 180 ? -9.044 11.037 5.181 1.00 93.44 180 THR A CA 1
ATOM 1395 C C . THR A 1 180 ? -9.178 10.445 3.788 1.00 93.44 180 THR A C 1
ATOM 1397 O O . THR A 1 180 ? -9.691 11.092 2.876 1.00 93.44 180 THR A O 1
ATOM 1400 N N . ALA A 1 181 ? -8.773 9.188 3.650 1.00 94.62 181 ALA A N 1
ATOM 1401 C CA . ALA A 1 181 ? -9.012 8.372 2.467 1.00 94.62 181 ALA A CA 1
ATOM 1402 C C . ALA A 1 181 ? -9.483 6.994 2.917 1.00 94.62 181 ALA A C 1
ATOM 1404 O O . ALA A 1 181 ? -8.798 6.348 3.708 1.00 94.62 181 ALA A O 1
ATOM 1405 N N . VAL A 1 182 ? -10.657 6.568 2.461 1.00 95.00 182 VAL A N 1
ATOM 1406 C CA . VAL A 1 182 ? -11.333 5.375 2.988 1.00 95.00 182 VAL A CA 1
ATOM 1407 C C . VAL A 1 182 ? -11.750 4.467 1.845 1.00 95.00 182 VAL A C 1
ATOM 1409 O O . VAL A 1 182 ? -12.321 4.953 0.875 1.00 95.00 182 VAL A O 1
ATOM 1412 N N . LEU A 1 183 ? -11.498 3.161 1.951 1.00 92.38 183 LEU A N 1
ATOM 1413 C CA . LEU A 1 183 ? -12.022 2.197 0.983 1.00 92.38 183 LEU A CA 1
ATOM 1414 C C . LEU A 1 183 ? -13.546 2.214 1.008 1.00 92.38 183 LEU A C 1
ATOM 1416 O O . LEU A 1 183 ? -14.161 2.141 2.064 1.00 92.38 183 LEU A O 1
ATOM 1420 N N . SER A 1 184 ? -14.153 2.261 -0.170 1.00 90.31 184 SER A N 1
ATOM 1421 C CA . SER A 1 184 ? -15.606 2.303 -0.340 1.00 90.31 184 SER A CA 1
ATOM 1422 C C . SER A 1 184 ? -16.262 0.947 -0.080 1.00 90.31 184 SER A C 1
ATOM 1424 O O . SER A 1 184 ? -17.460 0.882 0.189 1.00 90.31 184 SER A O 1
ATOM 1426 N N . GLN A 1 185 ? -15.493 -0.143 -0.165 1.00 89.62 185 GLN A N 1
ATOM 1427 C CA . GLN A 1 185 ? -15.975 -1.486 0.136 1.00 89.62 185 GLN A CA 1
ATOM 1428 C C . GLN A 1 185 ? -15.707 -1.839 1.604 1.00 89.62 185 GLN A C 1
ATOM 1430 O O . GLN A 1 185 ? -14.563 -1.725 2.051 1.00 89.62 185 GLN A O 1
ATOM 1435 N N . PRO A 1 186 ? -16.733 -2.278 2.354 1.00 93.88 186 PRO A N 1
ATOM 1436 C CA . PRO A 1 186 ? -16.548 -2.702 3.728 1.00 93.88 186 PRO A CA 1
ATOM 1437 C C . PRO A 1 186 ? -15.917 -4.095 3.815 1.00 93.88 186 PRO A C 1
ATOM 1439 O O . PRO A 1 186 ? -16.095 -4.957 2.955 1.00 93.88 186 PRO A O 1
ATOM 1442 N N . LEU A 1 187 ? -15.247 -4.320 4.934 1.00 94.12 187 LEU A N 1
ATOM 1443 C CA . LEU A 1 187 ? -14.740 -5.590 5.423 1.00 94.12 187 LEU A CA 1
ATOM 1444 C C . LEU A 1 187 ? -15.747 -6.172 6.410 1.00 94.12 187 LEU A C 1
ATOM 1446 O O . LEU A 1 187 ? -16.320 -5.442 7.220 1.00 94.12 187 LEU A O 1
ATOM 1450 N N . ALA A 1 188 ? -15.932 -7.487 6.392 1.00 95.00 188 ALA A N 1
ATOM 1451 C CA . ALA A 1 188 ? -16.686 -8.153 7.444 1.00 95.00 188 ALA A CA 1
ATOM 1452 C C . ALA A 1 188 ? -15.834 -8.205 8.721 1.00 95.00 188 ALA A C 1
ATOM 1454 O O . ALA A 1 188 ? -14.725 -8.733 8.692 1.00 95.00 188 ALA A O 1
ATOM 1455 N N . ALA A 1 189 ? -16.353 -7.720 9.851 1.00 94.44 189 ALA A N 1
ATOM 1456 C CA . ALA A 1 189 ? -15.621 -7.736 11.125 1.00 94.44 189 ALA A CA 1
ATOM 1457 C C . ALA A 1 189 ? -15.288 -9.153 11.627 1.00 94.44 189 ALA A C 1
ATOM 1459 O O . ALA A 1 189 ? -14.375 -9.332 12.425 1.00 94.44 189 ALA A O 1
ATOM 1460 N N . ALA A 1 190 ? -16.029 -10.157 11.150 1.00 94.75 190 ALA A N 1
ATOM 1461 C CA . ALA A 1 190 ? -15.804 -11.569 11.447 1.00 94.75 190 ALA A CA 1
ATOM 1462 C C . ALA A 1 190 ? -14.753 -12.236 10.535 1.00 94.75 190 ALA A C 1
ATOM 1464 O O . ALA A 1 190 ? -14.492 -13.427 10.687 1.00 94.75 190 ALA A O 1
ATOM 1465 N N . ALA A 1 191 ? -14.191 -11.513 9.562 1.00 93.75 191 ALA A N 1
ATOM 1466 C CA . ALA A 1 191 ? -13.178 -12.040 8.656 1.00 93.75 191 ALA A CA 1
ATOM 1467 C C . ALA A 1 191 ? -11.771 -11.646 9.116 1.00 93.75 191 ALA A C 1
ATOM 1469 O O . ALA A 1 191 ? -11.526 -10.505 9.512 1.00 93.75 191 ALA A O 1
ATOM 1470 N N . SER A 1 192 ? -10.833 -12.586 9.005 1.00 95.38 192 SER A N 1
ATOM 1471 C CA . SER A 1 192 ? -9.408 -12.273 9.083 1.00 95.38 192 SER A CA 1
ATOM 1472 C C . SER A 1 192 ? -9.007 -11.396 7.898 1.00 95.38 192 SER A C 1
ATOM 1474 O O . SER A 1 192 ? -9.557 -11.525 6.800 1.00 95.38 192 SER A O 1
ATOM 1476 N N . PHE A 1 193 ? -8.035 -10.514 8.104 1.00 94.19 193 PHE A N 1
ATOM 1477 C CA . PHE A 1 193 ? -7.471 -9.717 7.020 1.00 94.19 193 PHE A CA 1
ATOM 1478 C C . PHE A 1 193 ? -5.978 -9.481 7.220 1.00 94.19 193 PHE A C 1
ATOM 1480 O O . PHE A 1 193 ? -5.446 -9.549 8.327 1.00 94.19 193 PHE A O 1
ATOM 1487 N N . GLN A 1 194 ? -5.318 -9.144 6.122 1.00 93.25 194 GLN A N 1
ATOM 1488 C CA . GLN A 1 194 ? -3.972 -8.602 6.096 1.00 93.25 194 GLN A CA 1
ATOM 1489 C C . GLN A 1 194 ? -3.984 -7.329 5.262 1.00 93.25 194 GLN A C 1
ATOM 1491 O O . GLN A 1 194 ? -4.563 -7.285 4.177 1.00 93.25 194 GLN A O 1
ATOM 1496 N N . THR A 1 195 ? -3.322 -6.292 5.752 1.00 93.56 195 THR A N 1
ATOM 1497 C CA . THR A 1 195 ? -3.076 -5.077 4.982 1.00 93.56 195 THR A CA 1
ATOM 1498 C C . THR A 1 195 ? -1.610 -4.688 5.077 1.00 93.56 195 THR A C 1
ATOM 1500 O O . THR A 1 195 ? -0.998 -4.807 6.134 1.00 93.56 195 THR A O 1
ATOM 1503 N N . GLN A 1 196 ? -1.058 -4.202 3.972 1.00 91.06 196 GLN A N 1
ATOM 1504 C CA . GLN A 1 196 ? 0.295 -3.670 3.865 1.00 91.06 196 GLN A CA 1
ATOM 1505 C C . GLN A 1 196 ? 0.224 -2.300 3.211 1.00 91.06 196 GLN A C 1
ATOM 1507 O O . GLN A 1 196 ? -0.479 -2.130 2.216 1.00 91.06 196 GLN A O 1
ATOM 1512 N N . PHE A 1 197 ? 0.970 -1.333 3.724 1.00 91.38 197 PHE A N 1
ATOM 1513 C CA . PHE A 1 197 ? 1.117 -0.048 3.056 1.00 91.38 197 PHE A CA 1
ATOM 1514 C C . PHE A 1 197 ? 2.522 0.511 3.228 1.00 91.38 197 PHE A C 1
ATOM 1516 O O . PHE A 1 197 ? 3.134 0.371 4.289 1.00 91.38 197 PHE A O 1
ATOM 1523 N N . GLN A 1 198 ? 3.007 1.157 2.172 1.00 91.25 198 GLN A N 1
ATOM 1524 C CA . GLN A 1 198 ? 4.202 1.984 2.228 1.00 91.25 198 GLN A CA 1
ATOM 1525 C C . GLN A 1 198 ? 3.812 3.442 2.422 1.00 91.25 198 GLN A C 1
ATOM 1527 O O . GLN A 1 198 ? 2.877 3.933 1.784 1.00 91.25 198 GLN A O 1
ATOM 1532 N N . PHE A 1 199 ? 4.539 4.144 3.277 1.00 93.00 199 PHE A N 1
ATOM 1533 C CA . PHE A 1 199 ? 4.274 5.535 3.597 1.00 93.00 199 PHE A CA 1
ATOM 1534 C C . PHE A 1 199 ? 5.563 6.312 3.843 1.00 93.00 1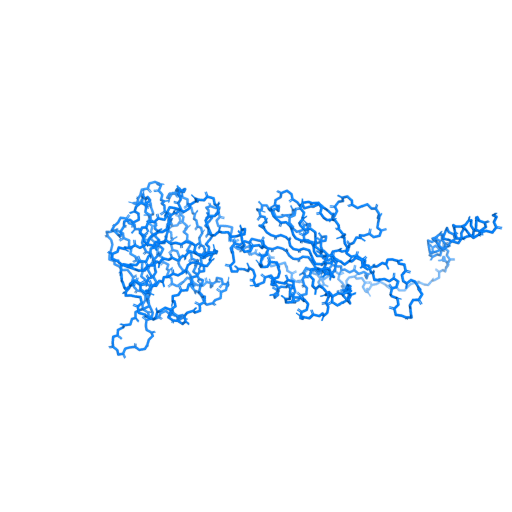99 PHE A C 1
ATOM 1536 O O . PHE A 1 199 ? 6.617 5.738 4.099 1.00 93.00 199 PHE A O 1
ATOM 1543 N N . ARG A 1 200 ? 5.470 7.640 3.801 1.00 90.69 200 ARG A N 1
ATOM 1544 C CA . ARG A 1 200 ? 6.538 8.528 4.269 1.00 90.69 200 ARG A CA 1
ATOM 1545 C C . ARG A 1 200 ? 5.965 9.765 4.942 1.00 90.69 200 ARG A C 1
ATOM 1547 O O . ARG A 1 200 ? 4.900 10.258 4.557 1.00 90.69 200 ARG A O 1
ATOM 1554 N N . LEU A 1 201 ? 6.702 10.273 5.926 1.00 89.31 201 LEU A N 1
ATOM 1555 C CA . LEU A 1 201 ? 6.366 11.469 6.698 1.00 89.31 201 LEU A CA 1
ATOM 1556 C C . LEU A 1 201 ? 7.503 12.491 6.513 1.00 89.31 201 LEU A C 1
ATOM 1558 O O . LEU A 1 201 ? 8.423 12.561 7.322 1.00 89.31 201 LEU A O 1
ATOM 1562 N N . PRO A 1 202 ? 7.498 13.267 5.412 1.00 82.38 202 PRO A N 1
ATOM 1563 C CA . PRO A 1 202 ? 8.637 14.104 5.020 1.00 82.38 202 PRO A CA 1
ATOM 1564 C C . PRO A 1 202 ? 8.864 15.332 5.910 1.00 82.38 202 PRO A C 1
ATOM 1566 O O . PRO A 1 202 ? 9.830 16.063 5.707 1.00 82.38 202 PRO A O 1
ATOM 1569 N N . PHE A 1 203 ? 7.990 15.579 6.885 1.00 74.06 203 PHE A N 1
ATOM 1570 C CA . PHE A 1 203 ? 8.136 16.679 7.829 1.00 74.06 203 PHE A CA 1
ATOM 1571 C C . PHE A 1 203 ? 8.271 16.130 9.234 1.00 74.06 203 PHE A C 1
ATOM 1573 O O . PHE A 1 203 ? 7.401 15.405 9.709 1.00 74.06 203 PHE A O 1
ATOM 1580 N N . ALA A 1 204 ? 9.311 16.580 9.930 1.00 60.59 204 ALA A N 1
ATOM 1581 C CA . ALA A 1 204 ? 9.564 16.172 11.302 1.00 60.59 204 ALA A CA 1
ATOM 1582 C C . ALA A 1 204 ? 8.477 16.581 12.300 1.00 60.59 204 ALA A C 1
ATOM 1584 O O . ALA A 1 204 ? 8.409 16.004 13.371 1.00 60.59 204 ALA A O 1
ATOM 1585 N N . ALA A 1 205 ? 7.616 17.539 11.949 1.00 58.06 205 ALA A N 1
ATOM 1586 C CA . ALA A 1 205 ? 6.699 18.184 12.883 1.00 58.06 205 ALA A CA 1
ATOM 1587 C C . ALA A 1 205 ? 5.211 17.913 12.610 1.00 58.06 205 ALA A C 1
ATOM 1589 O O . ALA A 1 205 ? 4.389 18.771 12.931 1.00 58.06 205 ALA A O 1
ATOM 1590 N N . LEU A 1 206 ? 4.842 16.778 11.999 1.00 63.50 206 LEU A N 1
ATOM 1591 C CA . LEU A 1 206 ? 3.427 16.387 11.961 1.00 63.50 206 LEU A CA 1
ATOM 1592 C C . LEU A 1 206 ? 2.948 16.198 13.400 1.00 63.50 206 LEU A C 1
ATOM 1594 O O . LEU A 1 206 ? 3.288 15.198 14.016 1.00 63.50 206 LEU A O 1
ATOM 1598 N N . THR A 1 207 ? 2.168 17.144 13.924 1.00 63.38 207 THR A N 1
ATOM 1599 C CA . THR A 1 207 ? 1.807 17.190 15.351 1.00 63.38 207 THR A CA 1
ATOM 1600 C C . THR A 1 207 ? 1.075 15.950 15.859 1.00 63.38 207 THR A C 1
ATOM 1602 O O . THR A 1 207 ? 1.082 15.728 17.059 1.00 63.38 207 THR A O 1
ATOM 1605 N N . ASP A 1 208 ? 0.481 15.150 14.970 1.00 69.44 208 ASP A N 1
ATOM 1606 C CA . ASP A 1 208 ? -0.248 13.924 15.326 1.00 69.44 208 ASP A CA 1
ATOM 1607 C C . ASP A 1 208 ? -0.022 12.772 14.310 1.00 69.44 208 ASP A C 1
ATOM 1609 O O . ASP A 1 208 ? -0.779 11.796 14.270 1.00 69.44 208 ASP A O 1
ATOM 1613 N N . GLY A 1 209 ? 0.978 12.912 13.428 1.00 85.69 209 GLY A N 1
ATOM 1614 C CA . GLY A 1 209 ? 1.395 11.874 12.479 1.00 85.69 209 GLY A CA 1
ATOM 1615 C C . GLY A 1 209 ? 0.336 11.333 11.500 1.00 85.69 209 GLY A C 1
ATOM 1616 O O . GLY A 1 209 ? -0.573 12.038 11.049 1.00 85.69 209 GLY A O 1
ATOM 1617 N N . LEU A 1 210 ? 0.498 10.055 11.141 1.00 92.25 210 LEU A N 1
ATOM 1618 C CA . LEU A 1 210 ? -0.359 9.291 10.226 1.00 92.25 210 LEU A CA 1
ATOM 1619 C C . LEU A 1 210 ? -1.115 8.213 11.001 1.00 92.25 210 LEU A C 1
ATOM 1621 O O . LEU A 1 210 ? -0.573 7.580 11.896 1.00 92.25 210 LEU A O 1
ATOM 1625 N N . SER A 1 211 ? -2.365 7.952 10.639 1.00 94.19 211 SER A N 1
ATOM 1626 C CA . SER A 1 211 ? -3.166 6.896 11.248 1.00 94.19 211 SER A CA 1
ATOM 1627 C C . SER A 1 211 ? -3.791 5.968 10.218 1.00 94.19 211 SER A C 1
ATOM 1629 O O . SER A 1 211 ? -4.423 6.440 9.273 1.00 94.19 211 SER A O 1
ATOM 1631 N N . PHE A 1 212 ? -3.699 4.662 10.460 1.00 96.25 212 PHE A N 1
ATOM 1632 C CA . PHE A 1 212 ? -4.573 3.659 9.855 1.00 96.25 212 PHE A CA 1
ATOM 1633 C C . PHE A 1 212 ? -5.808 3.460 10.743 1.00 96.25 212 PHE A C 1
ATOM 1635 O O . PHE A 1 212 ? -5.711 3.443 11.973 1.00 96.25 212 PHE A O 1
ATOM 1642 N N . LEU A 1 213 ? -6.983 3.353 10.131 1.00 96.19 213 LEU A N 1
ATOM 1643 C CA . LEU A 1 213 ? -8.275 3.346 10.811 1.00 96.19 213 LEU A CA 1
ATOM 1644 C C . LEU A 1 213 ? -9.143 2.178 10.344 1.00 96.19 213 LEU A C 1
ATOM 1646 O O . LEU A 1 213 ? -9.185 1.875 9.154 1.00 96.19 213 LEU A O 1
ATOM 1650 N N . LEU A 1 214 ? -9.903 1.610 11.281 1.00 96.81 214 LEU A N 1
ATOM 1651 C CA . LEU A 1 214 ? -11.006 0.681 11.029 1.00 96.81 214 LEU A CA 1
ATOM 1652 C C . LEU A 1 214 ? -12.242 1.153 11.791 1.00 96.81 214 LEU A C 1
ATOM 1654 O O . LEU A 1 214 ? -12.190 1.304 13.011 1.00 96.81 214 LEU A O 1
ATOM 1658 N N . GLY A 1 215 ? -13.358 1.378 11.103 1.00 96.06 215 GLY A N 1
ATOM 1659 C CA . GLY A 1 215 ? -14.579 1.857 11.757 1.00 96.06 215 GLY A CA 1
ATOM 1660 C C . GLY A 1 215 ? -15.863 1.564 10.982 1.00 96.06 215 GLY A C 1
ATOM 1661 O O . GLY A 1 215 ? -15.806 1.191 9.815 1.00 96.06 215 GLY A O 1
ATOM 1662 N N . PRO A 1 216 ? -17.041 1.756 11.597 1.00 94.50 216 PRO A N 1
ATOM 1663 C CA . PRO A 1 216 ? -18.329 1.328 11.033 1.00 94.50 216 PRO A CA 1
ATOM 1664 C C . PRO A 1 216 ? -18.847 2.165 9.859 1.00 94.50 216 PRO A C 1
ATOM 1666 O O . PRO A 1 216 ? -19.899 1.867 9.297 1.00 94.50 216 PRO A O 1
ATOM 1669 N N . SER A 1 217 ? -18.171 3.260 9.513 1.00 92.44 217 SER A N 1
ATOM 1670 C CA . SER A 1 217 ? -18.668 4.220 8.528 1.00 92.44 217 SER A CA 1
ATOM 1671 C C . SER A 1 217 ? -17.538 4.818 7.710 1.00 92.44 217 SER A C 1
ATOM 1673 O O . SER A 1 217 ? -16.441 5.005 8.227 1.00 92.44 217 SER A O 1
ATOM 1675 N N . LEU A 1 218 ? -17.855 5.263 6.499 1.00 87.06 218 LEU A N 1
ATOM 1676 C CA . LEU A 1 218 ? -16.934 5.996 5.625 1.00 87.06 218 LEU A CA 1
ATOM 1677 C C . LEU A 1 218 ? -16.432 7.310 6.249 1.00 87.06 218 LEU A C 1
ATOM 1679 O O . LEU A 1 218 ? -15.332 7.766 5.956 1.00 87.06 218 LEU A O 1
ATOM 1683 N N . SER A 1 219 ? -17.195 7.881 7.183 1.00 84.12 219 SER A N 1
ATOM 1684 C CA . SER A 1 219 ? -16.835 9.099 7.909 1.00 84.12 219 SER A CA 1
ATOM 1685 C C . SER A 1 219 ? -15.901 8.865 9.108 1.00 84.12 219 SER A C 1
ATOM 1687 O O . SER A 1 219 ? -15.989 9.639 10.059 1.00 84.12 219 SER A O 1
ATOM 1689 N N . LEU A 1 220 ? -15.014 7.845 9.095 1.00 77.56 220 LEU A N 1
ATOM 1690 C CA . LEU A 1 220 ? -13.650 8.017 9.645 1.00 77.56 220 LEU A CA 1
ATOM 1691 C C . LEU A 1 220 ? -13.536 8.610 11.061 1.00 77.56 220 LEU A C 1
ATOM 1693 O O . LEU A 1 220 ? -12.613 9.393 11.315 1.00 77.56 220 LEU A O 1
ATOM 1697 N N . GLY A 1 221 ? -14.479 8.323 11.960 1.00 78.81 221 GLY A N 1
ATOM 1698 C CA . GLY A 1 221 ? -14.628 9.050 13.216 1.00 78.81 221 GLY A CA 1
ATOM 1699 C C . GLY A 1 221 ? -13.523 8.698 14.201 1.00 78.81 221 GLY A C 1
ATOM 1700 O O . GLY A 1 221 ? -13.317 7.531 14.521 1.00 78.81 221 GLY A O 1
ATOM 1701 N N . ALA A 1 222 ? -12.843 9.714 14.733 1.00 72.56 222 ALA A N 1
ATOM 1702 C CA . ALA A 1 222 ? -11.735 9.547 15.669 1.00 72.56 222 ALA A CA 1
ATOM 1703 C C . ALA A 1 222 ? -12.088 8.711 16.912 1.00 72.56 222 ALA A C 1
ATOM 1705 O O . ALA A 1 222 ? -11.231 7.981 17.398 1.00 72.56 222 ALA A O 1
ATOM 1706 N N . ALA A 1 223 ? -13.320 8.855 17.409 1.00 82.38 223 ALA A N 1
ATOM 1707 C CA . ALA A 1 223 ? -13.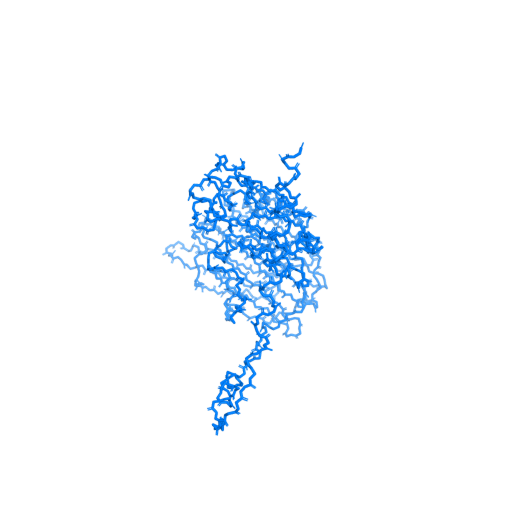818 8.224 18.631 1.00 82.38 223 ALA A CA 1
ATOM 1708 C C . ALA A 1 223 ? -14.551 6.893 18.390 1.00 82.38 223 ALA A C 1
ATOM 1710 O O . ALA A 1 223 ? -14.802 6.154 19.335 1.00 82.38 223 ALA A O 1
ATOM 1711 N N . THR A 1 224 ? -14.924 6.601 17.142 1.00 87.31 224 THR A N 1
ATOM 1712 C CA . THR A 1 224 ? -15.739 5.432 16.771 1.00 87.31 224 THR A CA 1
ATOM 1713 C C . THR A 1 224 ? -14.959 4.389 15.979 1.00 87.31 224 THR A C 1
ATOM 1715 O O . THR A 1 224 ? -15.503 3.341 15.648 1.00 87.31 224 THR A O 1
ATOM 1718 N N . SER A 1 225 ? -13.695 4.675 15.672 1.00 93.44 225 SER A N 1
ATOM 1719 C CA . SER A 1 225 ? -12.819 3.800 14.901 1.00 93.44 225 SER A CA 1
ATOM 1720 C C . SER A 1 225 ? -11.697 3.286 15.791 1.00 93.44 225 SER A C 1
ATOM 1722 O O . SER A 1 225 ? -11.158 4.037 16.607 1.00 93.44 225 SER A O 1
ATOM 1724 N N . LEU A 1 226 ? -11.302 2.032 15.589 1.00 95.94 226 LEU A N 1
ATOM 1725 C CA . LEU A 1 226 ? -9.976 1.590 15.994 1.00 95.94 226 LEU A CA 1
ATOM 1726 C C . LEU A 1 226 ? -8.944 2.366 15.180 1.00 95.94 226 LEU A C 1
ATOM 1728 O O . LEU A 1 226 ? -9.108 2.558 13.973 1.00 95.94 226 LEU A O 1
ATOM 1732 N N . ARG A 1 227 ? -7.888 2.818 15.851 1.00 94.56 227 ARG A N 1
ATOM 1733 C CA . ARG A 1 227 ? -6.821 3.605 15.249 1.00 94.56 227 ARG A CA 1
ATOM 1734 C C . ARG A 1 227 ? -5.463 3.044 15.600 1.00 94.56 227 ARG A C 1
ATOM 1736 O O . ARG A 1 227 ? -5.155 2.848 16.770 1.00 94.56 227 ARG A O 1
ATOM 1743 N N . LEU A 1 228 ? -4.641 2.909 14.576 1.00 94.81 228 LEU A N 1
ATOM 1744 C CA . LEU A 1 228 ? -3.216 2.684 14.682 1.00 94.81 228 LEU A CA 1
ATOM 1745 C C . LEU A 1 228 ? -2.504 3.961 14.244 1.00 94.81 228 LEU A C 1
ATOM 1747 O O . LEU A 1 228 ? -2.543 4.311 13.068 1.00 94.81 228 LEU A O 1
ATOM 1751 N N . GLN A 1 229 ? -1.933 4.681 15.202 1.00 92.81 229 GLN A N 1
ATOM 1752 C CA . GLN A 1 229 ? -1.294 5.979 15.009 1.00 92.81 229 GLN A CA 1
ATOM 1753 C C . GLN A 1 229 ? 0.227 5.812 14.966 1.00 92.81 229 GLN A C 1
ATOM 1755 O O . GLN A 1 229 ? 0.807 5.156 15.828 1.00 92.81 229 GLN A O 1
ATOM 1760 N N . LEU A 1 230 ? 0.842 6.404 13.948 1.00 91.69 230 LEU A N 1
ATOM 1761 C CA . LEU A 1 230 ? 2.273 6.475 13.684 1.00 91.69 230 LEU A CA 1
ATOM 1762 C C . LEU A 1 230 ? 2.685 7.930 13.898 1.00 91.69 230 LEU A C 1
ATOM 1764 O O . LEU A 1 230 ? 2.428 8.782 13.045 1.00 91.69 230 LEU A O 1
ATOM 1768 N N . ASP A 1 231 ? 3.245 8.215 15.065 1.00 86.81 231 ASP A N 1
ATOM 1769 C CA . ASP A 1 231 ? 3.449 9.571 15.554 1.00 86.81 231 ASP A CA 1
ATOM 1770 C C . ASP A 1 231 ? 4.944 9.921 15.572 1.00 86.81 231 ASP A C 1
ATOM 1772 O O . ASP A 1 231 ? 5.701 9.332 16.360 1.00 86.81 231 ASP A O 1
ATOM 1776 N N . PRO A 1 232 ? 5.405 10.840 14.704 1.00 79.69 232 PRO A N 1
ATOM 1777 C CA . PRO A 1 232 ? 6.735 11.412 14.803 1.00 79.69 232 PRO A CA 1
ATOM 1778 C C . PRO A 1 232 ? 6.757 12.393 15.981 1.00 79.69 232 PRO A C 1
ATOM 1780 O O . PRO A 1 232 ? 6.700 13.609 15.805 1.00 79.69 232 PRO A O 1
ATOM 1783 N N . LEU A 1 233 ? 6.790 11.861 17.204 1.00 67.69 233 LEU A N 1
ATOM 1784 C CA . LEU A 1 233 ? 6.791 12.680 18.408 1.00 67.69 233 LEU A CA 1
ATOM 1785 C C . LEU A 1 233 ? 8.066 13.535 18.442 1.00 67.69 233 LEU A C 1
ATOM 1787 O O . LEU A 1 233 ? 9.186 13.026 18.480 1.00 67.69 233 LEU A O 1
ATOM 1791 N N . LEU A 1 234 ? 7.877 14.852 18.489 1.00 56.25 234 LEU A N 1
ATOM 1792 C CA . LEU A 1 234 ? 8.905 15.813 18.872 1.00 56.25 234 LEU A CA 1
ATOM 1793 C C . LEU A 1 234 ? 8.519 16.414 20.224 1.00 56.25 234 LEU A C 1
ATOM 1795 O O . LEU A 1 234 ? 7.816 17.425 20.287 1.00 56.25 234 LEU A O 1
ATOM 1799 N N . THR A 1 235 ? 8.985 15.828 21.325 1.00 53.88 235 THR A N 1
ATOM 1800 C CA . THR A 1 235 ? 9.067 16.574 22.586 1.00 53.88 235 THR A CA 1
ATOM 1801 C C . THR A 1 235 ? 10.198 17.606 22.466 1.00 53.88 235 THR A C 1
ATOM 1803 O O . THR A 1 235 ? 11.308 17.249 22.068 1.00 53.88 235 THR A O 1
ATOM 1806 N N . PRO A 1 236 ? 9.972 18.901 22.777 1.00 44.44 236 PRO A N 1
ATOM 1807 C CA . PRO A 1 236 ? 11.040 19.899 22.746 1.00 44.44 236 PRO A CA 1
ATOM 1808 C C . PRO A 1 236 ? 12.203 19.485 23.660 1.00 44.44 236 PRO A C 1
ATOM 1810 O O . PRO A 1 236 ? 12.044 19.432 24.877 1.00 44.44 236 PRO A O 1
ATOM 1813 N N . GLY A 1 237 ? 13.367 19.199 23.068 1.00 46.50 237 GLY A N 1
ATOM 1814 C CA . GLY A 1 237 ? 14.566 18.733 23.776 1.00 46.50 237 GLY A CA 1
ATOM 1815 C C . GLY A 1 237 ? 14.923 17.260 23.542 1.00 46.50 237 GLY A C 1
ATOM 1816 O O . GLY A 1 237 ? 16.058 16.889 23.828 1.00 46.50 237 GLY A O 1
ATOM 1817 N N . ASP A 1 238 ? 14.020 16.462 22.963 1.00 49.22 238 ASP A N 1
ATOM 1818 C CA . ASP A 1 238 ? 14.295 15.085 22.550 1.00 49.22 238 ASP A CA 1
ATOM 1819 C C . ASP A 1 238 ? 14.601 15.010 21.054 1.00 49.22 238 ASP A C 1
ATOM 1821 O O . ASP A 1 238 ? 13.834 15.444 20.194 1.00 49.22 238 ASP A O 1
ATOM 1825 N N . ILE A 1 239 ? 15.734 14.395 20.743 1.00 45.00 239 ILE A N 1
ATOM 1826 C CA . ILE A 1 239 ? 16.017 13.853 19.421 1.00 45.00 239 ILE A CA 1
ATOM 1827 C C . ILE A 1 239 ? 15.415 12.437 19.366 1.00 45.00 239 ILE A C 1
ATOM 1829 O O . ILE A 1 239 ? 15.878 11.546 20.071 1.00 45.00 239 ILE A O 1
ATOM 1833 N N . SER A 1 240 ? 14.410 12.220 18.508 1.00 52.41 240 SER A N 1
ATOM 1834 C CA . SER A 1 240 ? 14.003 10.907 17.946 1.00 52.41 240 SER A CA 1
ATOM 1835 C C . SER A 1 240 ? 13.201 9.887 18.787 1.00 52.41 240 SER A C 1
ATOM 1837 O O . SER A 1 240 ? 13.461 8.690 18.690 1.00 52.41 240 SER A O 1
ATOM 1839 N N . THR A 1 241 ? 12.166 10.259 19.549 1.00 65.44 241 THR A N 1
ATOM 1840 C CA . THR A 1 241 ? 11.266 9.232 20.133 1.00 65.44 241 THR A CA 1
ATOM 1841 C C . THR A 1 241 ? 9.979 9.047 19.337 1.00 65.44 241 THR A C 1
ATOM 1843 O O . THR A 1 241 ? 8.884 9.251 19.847 1.00 65.44 241 THR A O 1
ATOM 1846 N N . ASN A 1 242 ? 10.090 8.568 18.094 1.00 84.12 242 ASN A N 1
ATOM 1847 C CA . ASN A 1 242 ? 8.922 8.108 17.334 1.00 84.12 242 ASN A CA 1
ATOM 1848 C C . ASN A 1 242 ? 8.090 7.132 18.168 1.00 84.12 242 ASN A C 1
ATOM 1850 O O . ASN A 1 242 ? 8.635 6.273 18.872 1.00 84.12 242 ASN A O 1
ATOM 1854 N N . SER A 1 243 ? 6.770 7.255 18.086 1.00 87.81 243 SER A N 1
ATOM 1855 C CA . SER A 1 243 ? 5.865 6.417 18.859 1.00 87.81 243 SER A CA 1
ATOM 1856 C C . SER A 1 243 ? 4.772 5.826 17.992 1.00 87.81 243 SER A C 1
ATOM 1858 O O . SER A 1 243 ? 4.355 6.383 16.976 1.00 87.81 243 SER A O 1
ATOM 1860 N N . VAL A 1 244 ? 4.314 4.655 18.405 1.00 91.44 244 VAL A N 1
ATOM 1861 C CA . VAL A 1 244 ? 3.176 3.986 17.796 1.00 91.44 244 VAL A CA 1
ATOM 1862 C C . VAL A 1 244 ? 2.115 3.808 18.860 1.00 91.44 244 VAL A C 1
ATOM 1864 O O . VAL A 1 244 ? 2.411 3.336 19.955 1.00 91.44 244 VAL A O 1
ATOM 1867 N N . ALA A 1 245 ? 0.873 4.163 18.547 1.00 91.31 245 ALA A N 1
ATOM 1868 C CA . ALA A 1 245 ? -0.239 4.003 19.469 1.00 91.31 245 ALA A CA 1
ATOM 1869 C C . ALA A 1 245 ? -1.382 3.197 18.851 1.00 91.31 245 ALA A C 1
ATOM 1871 O O . ALA A 1 245 ? -1.800 3.454 17.722 1.00 91.31 245 ALA A O 1
ATOM 1872 N N . LEU A 1 246 ? -1.930 2.257 19.620 1.00 93.50 246 LEU A N 1
ATOM 1873 C CA . LEU A 1 246 ? -3.201 1.604 19.329 1.00 93.50 246 LEU A CA 1
ATOM 1874 C C . LEU A 1 246 ? -4.289 2.219 20.216 1.00 93.50 246 LEU A C 1
ATOM 1876 O O . LEU A 1 246 ? -4.237 2.138 21.445 1.00 93.50 246 LEU A O 1
ATOM 1880 N N . LEU A 1 247 ? -5.293 2.821 19.585 1.00 93.94 247 LEU A N 1
ATOM 1881 C CA . LEU A 1 247 ? -6.466 3.374 20.248 1.00 93.94 247 LEU A CA 1
ATOM 1882 C C . LEU A 1 247 ? -7.687 2.547 19.853 1.00 93.94 247 LEU A C 1
ATOM 1884 O O . LEU A 1 247 ? -8.044 2.459 18.678 1.00 93.94 247 LEU A O 1
ATOM 1888 N N . ILE A 1 248 ? -8.342 1.960 20.849 1.00 93.81 248 ILE A N 1
ATOM 1889 C CA . ILE A 1 248 ? -9.576 1.190 20.682 1.00 93.81 248 ILE A CA 1
ATOM 1890 C C . ILE A 1 248 ? -10.688 1.954 21.409 1.00 93.81 248 ILE A C 1
ATOM 1892 O O . ILE A 1 248 ? -10.496 2.305 22.578 1.00 93.81 248 ILE A O 1
ATOM 1896 N N . PRO A 1 249 ? -11.847 2.213 20.773 1.00 92.38 249 PRO A N 1
ATOM 1897 C CA . PRO A 1 249 ? -12.971 2.865 21.435 1.00 92.38 249 PRO A CA 1
ATOM 1898 C C . PRO A 1 249 ? -13.316 2.211 22.780 1.00 92.38 249 PRO A C 1
ATOM 1900 O O . PRO A 1 249 ? -13.441 0.992 22.884 1.00 92.38 249 PRO A O 1
ATOM 1903 N N . GLY A 1 250 ? -13.444 3.030 23.825 1.00 90.81 250 GLY A N 1
ATOM 1904 C CA . GLY A 1 250 ? -13.770 2.567 25.178 1.00 90.81 250 GLY A CA 1
ATOM 1905 C C . GLY A 1 250 ? -12.618 1.918 25.957 1.00 90.81 250 GLY A C 1
ATOM 1906 O O . GLY A 1 250 ? -12.849 1.457 27.073 1.00 90.81 250 GLY A O 1
ATOM 1907 N N . ARG A 1 251 ? -11.387 1.889 25.424 1.00 90.94 251 ARG A N 1
ATOM 1908 C CA . ARG A 1 251 ? -10.194 1.392 26.132 1.00 90.94 251 ARG A CA 1
ATOM 1909 C C . ARG A 1 251 ? -9.133 2.492 26.293 1.00 90.94 251 ARG A C 1
ATOM 1911 O O . ARG A 1 251 ? -9.073 3.402 25.466 1.00 90.94 251 ARG A O 1
ATOM 1918 N N . PRO A 1 252 ? -8.278 2.420 27.332 1.00 89.75 252 PRO A N 1
ATOM 1919 C CA . PRO A 1 252 ? -7.104 3.281 27.431 1.00 89.75 252 PRO A CA 1
ATOM 1920 C C . PRO A 1 252 ? -6.184 3.119 26.206 1.00 89.75 252 PRO A C 1
ATOM 1922 O O . PRO A 1 252 ? -6.022 1.987 25.737 1.00 89.75 252 PRO A O 1
ATOM 1925 N N . PRO A 1 253 ? -5.564 4.203 25.699 1.00 88.19 253 PRO A N 1
ATOM 1926 C CA . PRO A 1 253 ? -4.573 4.112 24.631 1.00 88.19 253 PRO A CA 1
ATOM 1927 C C . PRO A 1 253 ? -3.404 3.214 25.029 1.00 88.19 253 PRO A C 1
ATOM 1929 O O . PRO A 1 253 ? -2.910 3.289 26.155 1.00 88.19 253 PRO A O 1
ATOM 1932 N N . GLN A 1 254 ? -2.931 2.404 24.091 1.00 89.69 254 GLN A N 1
ATOM 1933 C CA . GLN A 1 254 ? -1.699 1.645 24.251 1.00 89.69 254 GLN A CA 1
ATOM 1934 C C . GLN A 1 254 ? -0.615 2.289 23.405 1.00 89.69 254 GLN A C 1
ATOM 1936 O O . GLN A 1 254 ? -0.735 2.327 22.185 1.00 89.69 254 GLN A O 1
ATOM 1941 N N . VAL A 1 255 ? 0.421 2.808 24.054 1.00 89.19 255 VAL A N 1
ATOM 1942 C CA . VAL A 1 255 ? 1.483 3.571 23.398 1.00 89.19 255 VAL A CA 1
ATOM 1943 C C . VAL A 1 255 ? 2.795 2.817 23.540 1.00 89.19 255 VAL A C 1
ATOM 1945 O O . VAL A 1 255 ? 3.189 2.456 24.648 1.00 89.19 255 VAL A O 1
ATOM 1948 N N . LEU A 1 256 ? 3.468 2.602 22.416 1.00 87.75 256 LEU A N 1
ATOM 1949 C CA . LEU A 1 256 ? 4.823 2.088 22.343 1.00 87.75 256 LEU A CA 1
ATOM 1950 C C . LEU A 1 256 ? 5.766 3.242 21.963 1.00 87.75 256 LEU A C 1
ATOM 1952 O O . LEU A 1 256 ? 5.768 3.666 20.803 1.00 87.75 256 LEU A O 1
ATOM 1956 N N . PRO A 1 257 ? 6.534 3.788 22.920 1.00 81.94 257 PRO A N 1
ATOM 1957 C CA . PRO A 1 257 ? 7.524 4.818 22.634 1.00 81.94 257 PRO A CA 1
ATOM 1958 C C . PRO A 1 257 ? 8.793 4.216 22.011 1.00 81.94 257 PRO A C 1
ATOM 1960 O O . PRO A 1 257 ? 9.061 3.026 22.171 1.00 81.94 257 PRO A O 1
ATOM 1963 N N . ALA A 1 258 ? 9.603 5.067 21.375 1.00 79.44 258 ALA A N 1
ATOM 1964 C CA . ALA A 1 258 ? 10.940 4.744 20.869 1.00 79.44 258 ALA A CA 1
ATOM 1965 C C . ALA A 1 258 ? 10.970 3.546 19.900 1.00 79.44 258 ALA A C 1
ATOM 1967 O O . ALA A 1 258 ? 11.708 2.577 20.093 1.00 79.44 258 ALA A O 1
ATOM 1968 N N . VAL A 1 259 ? 10.152 3.606 18.846 1.00 84.38 259 VAL A N 1
ATOM 1969 C CA . VAL A 1 259 ? 10.152 2.565 17.808 1.00 84.38 259 VAL A CA 1
ATOM 1970 C C . VAL A 1 259 ? 11.466 2.571 17.011 1.00 84.38 259 VAL A C 1
ATOM 1972 O O . VAL A 1 259 ? 12.032 3.639 16.783 1.00 84.38 259 VAL A O 1
ATOM 1975 N N . PRO A 1 260 ? 11.967 1.405 16.553 1.00 83.94 260 PRO A N 1
ATOM 1976 C CA . PRO A 1 260 ? 13.294 1.274 15.939 1.00 83.94 260 PRO A CA 1
ATOM 1977 C C . PRO A 1 260 ? 13.343 1.756 14.476 1.00 83.94 260 PRO A C 1
ATOM 1979 O O . PRO A 1 260 ? 14.094 1.213 13.670 1.00 83.94 260 PRO A O 1
ATOM 1982 N N . VAL A 1 261 ? 12.522 2.744 14.112 1.00 85.88 261 VAL A N 1
ATOM 1983 C CA . VAL A 1 261 ? 12.475 3.353 12.777 1.00 85.88 261 VAL A CA 1
ATOM 1984 C C . VAL A 1 261 ? 12.336 4.868 12.888 1.00 85.88 261 VAL A C 1
ATOM 1986 O O . VAL A 1 261 ? 11.674 5.375 13.796 1.00 85.88 261 VAL A O 1
ATOM 1989 N N . GLU A 1 262 ? 12.944 5.593 11.946 1.00 86.00 262 GLU A N 1
ATOM 1990 C CA . GLU A 1 262 ? 12.896 7.055 11.898 1.00 86.00 262 GLU A CA 1
ATOM 1991 C C . GLU A 1 262 ? 11.780 7.557 10.967 1.00 86.00 262 GLU A C 1
ATOM 1993 O O . GLU A 1 262 ? 11.946 7.602 9.743 1.00 86.00 262 GLU A O 1
ATOM 1998 N N . PHE A 1 263 ? 10.643 7.953 11.546 1.00 86.56 263 PHE A N 1
ATOM 1999 C CA . PHE A 1 263 ? 9.481 8.477 10.827 1.00 86.56 263 PHE A CA 1
ATOM 2000 C C . PHE A 1 263 ? 9.775 9.782 10.097 1.00 86.56 263 PHE A C 1
ATOM 2002 O O . PHE A 1 263 ? 9.310 9.962 8.974 1.00 86.56 263 PHE A O 1
ATOM 2009 N N . ASN A 1 264 ? 10.564 10.676 10.696 1.00 79.12 264 ASN A N 1
ATOM 2010 C CA . ASN A 1 264 ? 10.796 12.010 10.145 1.00 79.12 264 ASN A CA 1
ATOM 2011 C C . ASN A 1 264 ? 11.932 12.092 9.114 1.00 79.12 264 ASN A C 1
ATOM 2013 O O . ASN A 1 264 ? 12.263 13.184 8.650 1.00 79.12 264 ASN A O 1
ATOM 2017 N N . SER A 1 265 ? 12.519 10.956 8.731 1.00 81.38 265 SER A N 1
ATOM 2018 C CA . SER A 1 265 ? 13.628 10.918 7.772 1.00 81.38 265 SER A CA 1
ATOM 2019 C C . SER A 1 265 ? 13.207 11.287 6.343 1.00 81.38 265 SER A C 1
ATOM 2021 O O . SER A 1 265 ? 14.058 11.556 5.498 1.00 81.38 265 SER A O 1
ATOM 2023 N N . GLY A 1 266 ? 11.901 11.258 6.048 1.00 82.75 266 GLY A N 1
ATOM 2024 C CA . GLY A 1 266 ? 11.359 11.357 4.690 1.00 82.75 266 GLY A CA 1
ATOM 2025 C C . GLY A 1 266 ? 11.566 10.100 3.837 1.00 82.75 266 GLY A C 1
ATOM 2026 O O . GLY A 1 266 ? 11.100 10.064 2.695 1.00 82.75 266 GLY A O 1
ATOM 2027 N N . SER A 1 267 ? 12.216 9.072 4.388 1.00 86.19 267 SER A N 1
ATOM 2028 C CA . SER A 1 267 ? 12.380 7.765 3.751 1.00 86.19 267 SER A CA 1
ATOM 2029 C C . SER A 1 267 ? 11.047 7.020 3.675 1.00 86.19 267 SER A C 1
ATOM 2031 O O . SER A 1 267 ? 10.131 7.284 4.459 1.00 86.19 267 SER A O 1
ATOM 2033 N N . SER A 1 268 ? 10.942 6.084 2.728 1.00 88.00 268 SER A N 1
ATOM 2034 C CA . SER A 1 268 ? 9.814 5.150 2.693 1.00 88.00 268 SER A CA 1
ATOM 2035 C C . SER A 1 268 ? 9.905 4.180 3.868 1.00 88.00 268 SER A C 1
ATOM 2037 O O . SER A 1 268 ? 10.984 3.682 4.184 1.00 88.00 268 SER A O 1
ATOM 2039 N N . LEU A 1 269 ? 8.768 3.917 4.495 1.00 92.12 269 LEU A N 1
ATOM 2040 C CA . LEU A 1 269 ? 8.583 2.921 5.538 1.00 92.12 269 LEU A CA 1
ATOM 2041 C C . LEU A 1 269 ? 7.416 2.020 5.156 1.00 92.12 269 LEU A C 1
ATOM 2043 O O . LEU A 1 269 ? 6.462 2.462 4.516 1.00 92.12 269 LEU A O 1
ATOM 2047 N N . THR A 1 270 ? 7.453 0.777 5.615 1.00 90.31 270 THR A N 1
ATOM 2048 C CA . THR A 1 270 ? 6.397 -0.202 5.365 1.00 90.31 270 THR A CA 1
ATOM 2049 C C . THR A 1 270 ? 5.771 -0.646 6.674 1.00 90.31 270 THR A C 1
ATOM 2051 O O . THR A 1 270 ? 6.472 -1.012 7.621 1.00 90.31 270 THR A O 1
ATOM 2054 N N . ALA A 1 271 ? 4.441 -0.649 6.714 1.00 95.94 271 ALA A N 1
ATOM 2055 C CA . ALA A 1 271 ? 3.667 -1.210 7.809 1.00 95.94 271 ALA A CA 1
ATOM 2056 C C . ALA A 1 271 ? 2.787 -2.362 7.318 1.00 95.94 271 ALA A C 1
ATOM 2058 O O . ALA A 1 271 ? 2.239 -2.321 6.213 1.00 95.94 271 ALA A O 1
ATOM 2059 N N . TRP A 1 272 ? 2.621 -3.366 8.178 1.00 96.19 272 TRP A N 1
ATOM 2060 C CA . TRP A 1 272 ? 1.685 -4.469 7.986 1.00 96.19 272 TRP A CA 1
ATOM 2061 C C . TRP A 1 272 ? 0.756 -4.553 9.187 1.00 96.19 272 TRP A C 1
ATOM 2063 O O . TRP A 1 272 ? 1.213 -4.458 10.325 1.00 96.19 272 TRP A O 1
ATOM 2073 N N . VAL A 1 273 ? -0.533 -4.759 8.935 1.00 97.06 273 VAL A N 1
ATOM 2074 C CA . VAL A 1 273 ? -1.528 -5.033 9.971 1.00 97.06 273 VAL A CA 1
ATOM 2075 C C . VAL A 1 273 ? -2.213 -6.345 9.632 1.00 97.06 273 VAL A C 1
ATOM 2077 O O . VAL A 1 273 ? -2.848 -6.462 8.582 1.00 97.06 273 VAL A O 1
ATOM 2080 N N . ASN A 1 274 ? -2.084 -7.314 10.530 1.00 96.06 274 ASN A N 1
ATOM 2081 C CA . ASN A 1 274 ? -2.689 -8.631 10.402 1.00 96.06 274 ASN A CA 1
ATOM 2082 C C . ASN A 1 274 ? -3.747 -8.790 11.489 1.00 96.06 274 ASN A C 1
ATOM 2084 O O . ASN A 1 274 ? -3.480 -8.517 12.657 1.00 96.06 274 ASN A O 1
ATOM 2088 N N . TYR A 1 275 ? -4.937 -9.236 11.105 1.00 97.12 275 TYR A N 1
ATOM 2089 C CA . TYR A 1 275 ? -5.999 -9.580 12.036 1.00 97.12 275 TYR A CA 1
ATOM 2090 C C . TYR A 1 275 ? -6.414 -11.033 11.855 1.00 97.12 275 TYR A C 1
ATOM 2092 O O . TYR A 1 275 ? -6.823 -11.434 10.764 1.00 97.12 275 TYR A O 1
ATOM 2100 N N . ASP A 1 276 ? -6.344 -11.800 12.938 1.00 96.38 276 ASP A N 1
ATOM 2101 C CA . ASP A 1 276 ? -6.925 -13.133 13.032 1.00 96.38 276 ASP A CA 1
ATOM 2102 C C . ASP A 1 276 ? -8.276 -13.035 13.748 1.00 96.38 276 ASP A C 1
ATOM 2104 O O . ASP A 1 276 ? -8.331 -12.787 14.952 1.00 96.38 276 ASP A O 1
ATOM 2108 N N . ALA A 1 277 ? -9.372 -13.239 13.015 1.00 95.06 277 ALA A N 1
ATOM 2109 C CA . ALA A 1 277 ? -10.720 -13.172 13.572 1.00 95.06 277 ALA A CA 1
ATOM 2110 C C . ALA A 1 277 ? -11.066 -14.353 14.497 1.00 95.06 277 ALA A C 1
ATOM 2112 O O . ALA A 1 277 ? -11.953 -14.220 15.338 1.00 95.06 277 ALA A O 1
ATOM 2113 N N . ILE A 1 278 ? -10.374 -15.493 14.373 1.00 94.00 278 ILE A N 1
ATOM 2114 C CA . ILE A 1 278 ? -10.575 -16.664 15.239 1.00 94.00 278 ILE A CA 1
ATOM 2115 C C . ILE A 1 278 ? -9.890 -16.422 16.582 1.00 94.00 278 ILE A C 1
ATOM 2117 O O . ILE A 1 278 ? -10.505 -16.609 17.631 1.00 94.00 278 ILE A O 1
ATOM 2121 N N . ALA A 1 279 ? -8.629 -15.987 16.549 1.00 96.06 279 ALA A N 1
ATOM 2122 C CA . ALA A 1 279 ? -7.873 -15.653 17.756 1.00 96.06 279 ALA A CA 1
ATOM 2123 C C . ALA A 1 279 ? -8.245 -14.277 18.340 1.00 96.06 279 ALA A C 1
ATOM 2125 O O . ALA A 1 279 ? -7.854 -13.968 19.463 1.00 96.06 279 ALA A O 1
ATOM 2126 N N . GLN A 1 280 ? -8.984 -13.459 17.581 1.00 96.94 280 GLN A N 1
ATOM 2127 C CA . GLN A 1 280 ? -9.260 -12.051 17.872 1.00 96.94 280 GLN A CA 1
ATOM 2128 C C . GLN A 1 280 ? -7.973 -11.262 18.139 1.00 96.94 280 GLN A C 1
ATOM 2130 O O . GLN A 1 280 ? -7.898 -10.468 19.073 1.00 96.94 280 GLN A O 1
ATOM 2135 N N . GLN A 1 281 ? -6.946 -11.494 17.324 1.00 97.38 281 GLN A N 1
ATOM 2136 C CA . GLN A 1 281 ? -5.610 -10.943 17.528 1.00 97.38 281 GLN A CA 1
ATOM 2137 C C . GLN A 1 281 ? -5.273 -9.947 16.421 1.00 97.38 281 GLN A C 1
ATOM 2139 O O . GLN A 1 281 ? -5.384 -10.276 15.242 1.00 97.38 281 GLN A O 1
ATOM 2144 N N . LEU A 1 282 ? -4.857 -8.738 16.802 1.00 97.44 282 LEU A N 1
ATOM 2145 C CA . LEU A 1 282 ? -4.369 -7.701 15.898 1.00 97.44 282 LEU A CA 1
ATOM 2146 C C . LEU A 1 282 ? -2.862 -7.518 16.083 1.00 97.44 282 LEU A C 1
ATOM 2148 O O . LEU A 1 282 ? -2.412 -7.121 17.160 1.00 97.44 282 LEU A O 1
ATOM 2152 N N . ASP A 1 283 ? -2.113 -7.734 15.011 1.00 97.38 283 ASP A N 1
ATOM 2153 C CA . ASP A 1 283 ? -0.666 -7.584 14.970 1.00 97.38 283 ASP A CA 1
ATOM 2154 C C . ASP A 1 283 ? -0.261 -6.448 14.032 1.00 97.38 283 ASP A C 1
ATOM 2156 O O . ASP A 1 283 ? -0.736 -6.357 12.900 1.00 97.38 283 ASP A O 1
ATOM 2160 N N . LEU A 1 284 ? 0.656 -5.604 14.493 1.00 96.69 284 LEU A N 1
ATOM 2161 C CA . LEU A 1 284 ? 1.307 -4.556 13.717 1.00 96.69 284 LEU A CA 1
ATOM 2162 C C . LEU A 1 284 ? 2.779 -4.895 13.529 1.00 96.69 284 LEU A C 1
ATOM 2164 O O . LEU A 1 284 ? 3.487 -5.162 14.497 1.00 96.69 284 LEU A O 1
ATOM 2168 N N . PHE A 1 285 ? 3.263 -4.753 12.303 1.00 96.25 285 PHE A N 1
ATOM 2169 C CA . PHE A 1 285 ? 4.672 -4.849 11.944 1.00 96.25 285 PHE A CA 1
ATOM 2170 C C . PHE A 1 285 ? 5.111 -3.565 11.245 1.00 96.25 285 PHE A C 1
ATOM 2172 O O . PHE A 1 285 ? 4.313 -2.927 10.559 1.00 96.25 285 PHE A O 1
ATOM 2179 N N . LEU A 1 286 ? 6.380 -3.197 11.398 1.00 95.56 286 LEU A N 1
ATOM 2180 C CA . LEU A 1 286 ? 6.927 -1.946 10.883 1.00 95.56 286 LEU A CA 1
ATOM 2181 C C . LEU A 1 286 ? 8.397 -2.136 10.503 1.00 95.56 286 LEU A C 1
ATOM 2183 O O . LEU A 1 286 ? 9.144 -2.764 11.253 1.00 95.56 286 LEU A O 1
ATOM 2187 N N . SER A 1 287 ? 8.805 -1.619 9.347 1.00 90.50 287 SER A N 1
ATOM 2188 C CA . SER A 1 287 ? 10.183 -1.697 8.849 1.00 90.50 287 SER A CA 1
ATOM 2189 C C . SER A 1 287 ? 10.486 -0.536 7.900 1.00 90.50 287 SER A C 1
ATOM 2191 O O . SER A 1 287 ? 9.583 0.068 7.330 1.00 90.50 287 SER A O 1
ATOM 2193 N N . ASP A 1 288 ? 11.769 -0.247 7.722 1.00 87.38 288 ASP A N 1
ATOM 2194 C CA . ASP A 1 288 ? 12.347 0.609 6.683 1.00 87.38 288 ASP A CA 1
ATOM 2195 C C . ASP A 1 288 ? 12.613 -0.127 5.352 1.00 87.38 288 ASP A C 1
ATOM 2197 O O . ASP A 1 288 ? 13.159 0.449 4.414 1.00 87.38 288 ASP A O 1
ATOM 2201 N N . GLY A 1 289 ? 12.218 -1.399 5.251 1.00 80.56 289 GLY A N 1
ATOM 2202 C CA . GLY A 1 289 ? 12.292 -2.201 4.034 1.00 80.56 289 GLY A CA 1
ATOM 2203 C C . GLY A 1 289 ? 10.960 -2.856 3.671 1.00 80.56 289 GLY A C 1
ATOM 2204 O O . GLY A 1 289 ? 9.915 -2.600 4.268 1.00 80.56 289 GLY A O 1
ATOM 2205 N N . LEU A 1 290 ? 11.009 -3.740 2.674 1.00 78.50 290 LEU A N 1
ATOM 2206 C CA . LEU A 1 290 ? 9.831 -4.417 2.108 1.00 78.50 290 LEU A CA 1
ATOM 2207 C C . LEU A 1 290 ? 9.582 -5.809 2.693 1.00 78.50 290 LEU A C 1
ATOM 2209 O O . LEU A 1 290 ? 8.585 -6.460 2.385 1.00 78.50 290 LEU A O 1
ATOM 2213 N N . LYS A 1 291 ? 10.483 -6.278 3.557 1.00 79.19 291 LYS A N 1
ATOM 2214 C CA . LYS A 1 291 ? 10.355 -7.567 4.227 1.00 79.19 291 LYS A CA 1
ATOM 2215 C C . LYS A 1 291 ? 9.653 -7.380 5.565 1.00 79.19 291 LYS A C 1
ATOM 2217 O O . LYS A 1 291 ? 10.199 -6.732 6.455 1.00 79.19 291 LYS A O 1
ATOM 2222 N N . GLN A 1 292 ? 8.493 -8.011 5.727 1.00 83.69 292 GLN A N 1
ATOM 2223 C CA . GLN A 1 292 ? 7.796 -8.033 7.010 1.00 83.69 292 GLN A CA 1
ATOM 2224 C C . GLN A 1 292 ? 8.700 -8.662 8.095 1.00 83.69 292 GLN A C 1
ATOM 2226 O O . GLN A 1 292 ? 9.210 -9.773 7.898 1.00 83.69 292 GLN A O 1
ATOM 2231 N N . PRO A 1 293 ? 8.912 -7.985 9.238 1.00 91.44 293 PRO A N 1
ATOM 2232 C CA . PRO A 1 293 ? 9.584 -8.570 10.393 1.00 91.44 293 PRO A CA 1
ATOM 2233 C C . PRO A 1 293 ? 8.883 -9.835 10.903 1.00 91.44 293 PRO A C 1
ATOM 2235 O O . PRO A 1 293 ? 7.666 -9.965 10.818 1.00 91.44 293 PRO A O 1
ATOM 2238 N N . ILE A 1 294 ? 9.652 -10.758 11.487 1.00 91.00 294 ILE A N 1
ATOM 2239 C CA . ILE A 1 294 ? 9.100 -11.998 12.064 1.00 91.00 294 ILE A CA 1
ATOM 2240 C C . ILE A 1 294 ? 8.297 -11.700 13.337 1.00 91.00 294 ILE A C 1
ATOM 2242 O O . ILE A 1 294 ? 7.286 -12.345 13.597 1.00 91.00 294 ILE A O 1
ATOM 2246 N N . GLN A 1 295 ? 8.754 -10.735 14.138 1.00 94.56 295 GLN A N 1
ATOM 2247 C CA . GLN A 1 295 ? 8.092 -10.345 15.379 1.00 94.56 295 GLN A CA 1
ATOM 2248 C C . GLN A 1 295 ? 7.235 -9.097 15.150 1.00 94.56 295 GLN A C 1
ATOM 2250 O O . GLN A 1 295 ? 7.735 -8.132 14.562 1.00 94.56 295 GLN A O 1
ATOM 2255 N N . PRO A 1 296 ? 5.971 -9.090 15.610 1.00 96.38 296 PRO A N 1
ATOM 2256 C CA . PRO A 1 296 ? 5.158 -7.889 15.573 1.00 96.38 296 PRO A CA 1
ATOM 2257 C C . PRO A 1 296 ? 5.736 -6.835 16.517 1.00 96.38 296 PRO A C 1
ATOM 2259 O O . PRO A 1 296 ? 6.202 -7.141 17.614 1.00 96.38 296 PRO A O 1
ATOM 2262 N N . LEU A 1 297 ? 5.664 -5.580 16.088 1.00 94.88 297 LEU A N 1
ATOM 2263 C CA . LEU A 1 297 ? 5.953 -4.421 16.921 1.00 94.88 297 LEU A CA 1
ATOM 2264 C C . LEU A 1 297 ? 4.911 -4.284 18.041 1.00 94.88 297 LEU A C 1
ATOM 2266 O O . LEU A 1 297 ? 5.247 -3.933 19.168 1.00 94.88 297 LEU A O 1
ATOM 2270 N N . LEU A 1 298 ? 3.645 -4.572 17.730 1.00 94.69 298 LEU A N 1
ATOM 2271 C CA . LEU A 1 298 ? 2.536 -4.570 18.679 1.00 94.69 298 LEU A CA 1
ATOM 2272 C C . LEU A 1 298 ? 1.597 -5.735 18.362 1.00 94.69 298 LEU A C 1
ATOM 2274 O O . LEU A 1 298 ? 1.303 -5.986 17.200 1.00 94.69 298 LEU A O 1
ATOM 2278 N N . SER A 1 299 ? 1.127 -6.428 19.396 1.00 96.38 299 SER A N 1
ATOM 2279 C CA . SER A 1 299 ? 0.262 -7.606 19.286 1.00 96.38 299 SER A CA 1
ATOM 2280 C C . SER A 1 299 ? -0.806 -7.532 20.375 1.00 96.38 299 SER A C 1
ATOM 2282 O O . SER A 1 299 ? -0.460 -7.499 21.558 1.00 96.38 299 SER A O 1
ATOM 2284 N N . GLN A 1 300 ? -2.084 -7.404 20.004 1.00 96.69 300 GLN A N 1
ATOM 2285 C CA . GLN A 1 300 ? -3.168 -7.112 20.950 1.00 96.69 300 GLN A CA 1
ATOM 2286 C C . GLN A 1 300 ? -4.458 -7.901 20.702 1.00 96.69 300 GLN A C 1
ATOM 2288 O O . GLN A 1 300 ? -4.901 -7.994 19.556 1.00 96.69 300 GLN A O 1
ATOM 2293 N N . PRO A 1 301 ? -5.131 -8.373 21.772 1.00 96.62 301 PRO A N 1
ATOM 2294 C CA . PRO A 1 301 ? -6.449 -8.978 21.661 1.00 96.62 301 PRO A CA 1
ATOM 2295 C C . PRO A 1 301 ? -7.523 -7.905 21.419 1.00 96.62 301 PRO A C 1
ATOM 2297 O O . PRO A 1 301 ? -7.782 -7.023 22.256 1.00 96.62 301 PRO A O 1
ATOM 2300 N N . VAL A 1 302 ? -8.180 -7.995 20.267 1.00 96.25 302 VAL A N 1
ATOM 2301 C CA . VAL A 1 302 ? -9.203 -7.064 19.793 1.00 96.25 302 VAL A CA 1
ATOM 2302 C C . VAL A 1 302 ? -10.380 -7.827 19.191 1.00 96.25 302 VAL A C 1
ATOM 2304 O O . VAL A 1 302 ? -10.256 -8.515 18.181 1.00 96.25 302 VAL A O 1
ATOM 2307 N N . ASP A 1 303 ? -11.563 -7.621 19.763 1.00 95.44 303 ASP A N 1
ATOM 2308 C CA . ASP A 1 303 ? -12.817 -8.044 19.146 1.00 95.44 303 ASP A CA 1
ATOM 2309 C C . ASP A 1 303 ? -13.335 -6.927 18.228 1.00 95.44 303 ASP A C 1
ATOM 2311 O O . ASP A 1 303 ? -13.882 -5.922 18.693 1.00 95.44 303 ASP A O 1
ATOM 2315 N N . LEU A 1 304 ? -13.131 -7.084 16.916 1.00 95.88 304 LEU A N 1
ATOM 2316 C CA . LEU A 1 304 ? -13.564 -6.098 15.924 1.00 95.88 304 LEU A CA 1
ATOM 2317 C C . LEU A 1 304 ? -15.086 -6.049 15.751 1.00 95.88 304 LEU A C 1
ATOM 2319 O O . LEU A 1 304 ? -15.598 -5.046 15.253 1.00 95.88 304 LEU A O 1
ATOM 2323 N N . SER A 1 305 ? -15.826 -7.068 16.203 1.00 94.56 305 SER A N 1
ATOM 2324 C CA . SER A 1 305 ? -17.290 -7.079 16.102 1.00 94.56 305 SER A CA 1
ATOM 2325 C C . SER A 1 305 ? -17.943 -5.990 16.959 1.00 94.56 305 SER A C 1
ATOM 2327 O O . SER A 1 305 ? -19.034 -5.516 16.636 1.00 94.56 305 SER A O 1
ATOM 2329 N N . LEU A 1 306 ? -17.234 -5.510 17.989 1.00 94.56 306 LEU A N 1
ATOM 2330 C CA . LEU A 1 306 ? -17.652 -4.392 18.836 1.00 94.56 306 LEU A CA 1
ATOM 2331 C C . LEU A 1 306 ? -17.740 -3.065 18.073 1.00 94.56 306 LEU A C 1
ATOM 2333 O O . LEU A 1 306 ? -18.439 -2.153 18.513 1.00 94.56 306 LEU A O 1
ATOM 2337 N N . LEU A 1 307 ? -17.044 -2.943 16.939 1.00 94.44 307 LEU A N 1
ATOM 2338 C CA . LEU A 1 307 ? -17.121 -1.763 16.078 1.00 94.44 307 LEU A CA 1
ATOM 2339 C C . LEU A 1 307 ? -18.318 -1.824 15.119 1.00 94.44 307 LEU A C 1
ATOM 2341 O O . LEU A 1 307 ? -18.687 -0.797 14.559 1.00 94.44 307 LEU A O 1
ATOM 2345 N N . GLY A 1 308 ? -18.932 -2.997 14.943 1.00 94.44 308 GLY A N 1
ATOM 2346 C CA . GLY A 1 308 ? -20.023 -3.257 14.006 1.00 94.44 308 GLY A CA 1
ATOM 2347 C C . GLY A 1 308 ? -19.700 -4.401 13.036 1.00 94.44 308 GLY A C 1
ATOM 2348 O O . GLY A 1 308 ? -18.557 -4.838 12.950 1.00 94.44 308 GLY A O 1
ATOM 2349 N N . PRO A 1 309 ? -20.693 -4.906 12.281 1.00 95.56 309 PRO A N 1
ATOM 2350 C CA . PRO A 1 309 ? -20.503 -6.058 11.394 1.00 95.56 309 PRO A CA 1
ATOM 2351 C C . PRO A 1 309 ? -19.715 -5.730 10.117 1.00 95.56 309 PRO A C 1
ATOM 2353 O O . PRO A 1 309 ? -19.077 -6.614 9.548 1.00 95.56 309 PRO A O 1
ATOM 2356 N N . ASN A 1 310 ? -19.761 -4.469 9.680 1.00 95.81 310 ASN A N 1
ATOM 2357 C CA . ASN A 1 310 ? -19.111 -3.960 8.477 1.00 95.81 310 ASN A CA 1
ATOM 2358 C C . ASN A 1 310 ? -18.137 -2.854 8.874 1.00 95.81 310 ASN A C 1
ATOM 2360 O O . ASN A 1 310 ? -18.546 -1.889 9.521 1.00 95.81 310 ASN A O 1
ATOM 2364 N N . LEU A 1 311 ? -16.879 -2.980 8.464 1.00 96.69 311 LEU A N 1
ATOM 2365 C CA . LEU A 1 311 ? -15.813 -2.045 8.799 1.00 96.69 311 LEU A CA 1
ATOM 2366 C C . LEU A 1 311 ? -15.200 -1.463 7.539 1.00 96.69 311 LEU A C 1
ATOM 2368 O O . LEU A 1 311 ? -14.888 -2.176 6.595 1.00 96.69 311 LEU A O 1
ATOM 2372 N N . TYR A 1 312 ? -14.978 -0.164 7.543 1.00 95.94 312 TYR A N 1
ATOM 2373 C CA . TYR A 1 312 ? -14.271 0.540 6.493 1.00 95.94 312 TYR A CA 1
ATOM 2374 C C . TYR A 1 312 ? -12.843 0.791 6.956 1.00 95.94 312 TYR A C 1
ATOM 2376 O O . TYR A 1 312 ? -12.623 1.272 8.072 1.00 95.94 312 TYR A O 1
ATOM 2384 N N . ALA A 1 313 ? -11.889 0.448 6.096 1.00 96.25 313 ALA A N 1
ATOM 2385 C CA . ALA A 1 313 ? -10.474 0.696 6.315 1.00 96.25 313 ALA A CA 1
ATOM 2386 C C . ALA A 1 313 ? -10.051 1.984 5.617 1.00 96.25 313 ALA A C 1
ATOM 2388 O O . ALA A 1 313 ? -10.524 2.294 4.521 1.00 96.25 313 ALA A O 1
ATOM 2389 N N . GLY A 1 314 ? -9.142 2.731 6.227 1.00 95.88 314 GLY A N 1
ATOM 2390 C CA . GLY A 1 314 ? -8.649 3.955 5.621 1.00 95.88 314 GLY A CA 1
ATOM 2391 C C . GLY A 1 314 ? -7.507 4.592 6.379 1.00 95.88 314 GLY A C 1
ATOM 2392 O O . GLY A 1 314 ? -7.069 4.111 7.423 1.00 95.88 314 GLY A O 1
ATOM 2393 N N . PHE A 1 315 ? -7.059 5.718 5.847 1.00 95.69 315 PHE A N 1
ATOM 2394 C CA . PHE A 1 315 ? -6.017 6.533 6.438 1.00 95.69 315 PHE A CA 1
ATOM 2395 C C . PHE A 1 315 ? -6.556 7.886 6.865 1.00 95.69 315 PHE A C 1
ATOM 2397 O O . PHE A 1 315 ? -7.500 8.424 6.279 1.00 95.69 315 PHE A O 1
ATOM 2404 N N . ARG A 1 316 ? -5.908 8.454 7.875 1.00 93.00 316 ARG A N 1
ATOM 2405 C CA . ARG A 1 316 ? -6.159 9.803 8.363 1.00 93.00 316 ARG A CA 1
ATOM 2406 C C . ARG A 1 316 ? -4.857 10.451 8.780 1.00 93.00 316 ARG A C 1
ATOM 2408 O O . ARG A 1 316 ? -4.053 9.835 9.466 1.00 93.00 316 ARG A O 1
ATOM 2415 N N . THR A 1 317 ? -4.704 11.715 8.430 1.00 89.69 317 THR A N 1
ATOM 2416 C CA . THR A 1 317 ? -3.736 12.609 9.072 1.00 89.69 317 THR A CA 1
ATOM 2417 C C . THR A 1 317 ? -4.525 13.589 9.934 1.00 89.69 317 THR A C 1
ATOM 2419 O O . THR A 1 317 ? -5.697 13.872 9.644 1.00 89.69 317 THR A O 1
ATOM 2422 N N . ALA A 1 318 ? -3.940 14.091 11.014 1.00 76.56 318 ALA A N 1
ATOM 2423 C CA . ALA A 1 318 ? -4.640 15.085 11.817 1.00 76.56 318 ALA A CA 1
ATOM 2424 C C . ALA A 1 318 ? -4.675 16.470 11.164 1.00 76.56 318 ALA A C 1
ATOM 2426 O O . ALA A 1 318 ? -4.069 16.726 10.122 1.00 76.56 318 ALA A O 1
ATOM 2427 N N . SER A 1 319 ? -5.429 17.362 11.801 1.00 70.19 319 SER A N 1
ATOM 2428 C CA . SER A 1 319 ? -5.359 18.793 11.537 1.00 70.19 319 SER A CA 1
ATOM 2429 C C . SER A 1 319 ? -3.991 19.339 11.942 1.00 70.19 319 SER A C 1
ATOM 2431 O O . SER A 1 319 ? -3.414 18.893 12.927 1.00 70.19 319 SER A O 1
ATOM 2433 N N . GLY A 1 320 ? -3.483 20.322 11.213 1.00 74.88 320 GLY A N 1
ATOM 2434 C CA . GLY A 1 320 ? -2.148 20.865 11.443 1.00 74.88 320 GLY A CA 1
ATOM 2435 C C . GLY A 1 320 ? -1.816 21.954 10.434 1.00 74.88 320 GLY A C 1
ATOM 2436 O O . GLY A 1 320 ? -2.709 22.486 9.773 1.00 74.88 320 GLY A O 1
ATOM 2437 N N . SER A 1 321 ? -0.533 22.290 10.302 1.00 75.75 321 SER A N 1
ATOM 2438 C CA . SER A 1 321 ? -0.097 23.291 9.322 1.00 75.75 321 SER A CA 1
ATOM 2439 C C . SER A 1 321 ? -0.448 22.846 7.893 1.00 75.75 321 SER A C 1
ATOM 2441 O O . SER A 1 321 ? -0.150 21.712 7.533 1.00 75.75 321 SER A O 1
ATOM 2443 N N . PRO A 1 322 ? -0.973 23.720 7.018 1.00 71.62 322 PRO A N 1
ATOM 2444 C CA . PRO A 1 322 ? -1.296 23.364 5.631 1.00 71.62 322 PRO A CA 1
ATOM 2445 C C . PRO A 1 322 ? -0.082 22.949 4.779 1.00 71.62 322 PRO A C 1
ATOM 2447 O O . PRO A 1 322 ? -0.243 22.408 3.687 1.00 71.62 322 PRO A O 1
ATOM 2450 N N . SER A 1 323 ? 1.142 23.201 5.256 1.00 78.88 323 SER A N 1
ATOM 2451 C CA . SER A 1 323 ? 2.386 22.754 4.614 1.00 78.88 323 SER A CA 1
ATOM 2452 C C . SER A 1 323 ? 2.767 21.305 4.930 1.00 78.88 323 SER A C 1
ATOM 2454 O O . SER A 1 323 ? 3.647 20.750 4.277 1.00 78.88 323 SER A O 1
ATOM 2456 N N . GLN A 1 324 ? 2.138 20.708 5.936 1.00 85.38 324 GLN A N 1
ATOM 2457 C CA . GLN A 1 324 ? 2.445 19.381 6.439 1.00 85.3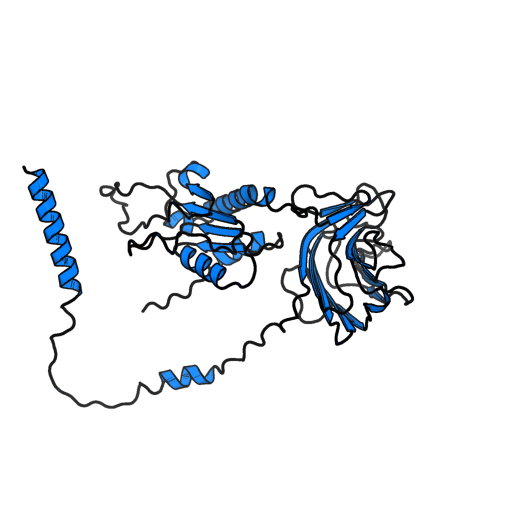8 324 GLN A CA 1
ATOM 2458 C C . GLN A 1 324 ? 1.586 18.328 5.749 1.00 85.38 324 GLN A C 1
ATOM 2460 O O . GLN A 1 324 ? 0.406 18.552 5.483 1.00 85.38 324 GLN A O 1
ATOM 2465 N N . TYR A 1 325 ? 2.163 17.166 5.457 1.00 88.75 325 TYR A N 1
ATOM 2466 C CA . TYR A 1 325 ? 1.416 16.068 4.861 1.00 88.75 325 TYR A CA 1
ATOM 2467 C C . TYR A 1 325 ? 2.031 14.707 5.158 1.00 88.75 325 TYR A C 1
ATOM 2469 O O . TYR A 1 325 ? 3.231 14.591 5.404 1.00 88.75 325 TYR A O 1
ATOM 2477 N N . SER A 1 326 ? 1.181 13.690 5.069 1.00 91.56 326 SER A N 1
ATOM 2478 C CA . SER A 1 326 ? 1.567 12.281 5.039 1.00 91.56 326 SER A CA 1
ATOM 2479 C C . SER A 1 326 ? 1.332 11.730 3.638 1.00 91.56 326 SER A C 1
ATOM 2481 O O . SER A 1 326 ? 0.367 12.120 2.973 1.00 91.56 326 SER A O 1
ATOM 2483 N N . GLU A 1 327 ? 2.181 10.814 3.187 1.00 91.56 327 GLU A N 1
ATOM 2484 C CA . GLU A 1 327 ? 2.022 10.164 1.886 1.00 91.56 327 GLU A CA 1
ATOM 2485 C C . GLU A 1 327 ? 1.925 8.655 2.028 1.00 91.56 327 GLU A C 1
ATOM 2487 O O . GLU A 1 327 ? 2.736 8.052 2.724 1.00 91.56 327 GLU A O 1
ATOM 2492 N N . ILE A 1 328 ? 0.951 8.067 1.335 1.00 92.88 328 ILE A N 1
ATOM 2493 C CA . ILE A 1 328 ? 0.828 6.628 1.126 1.00 92.88 328 ILE A CA 1
ATOM 2494 C C . ILE A 1 328 ? 1.249 6.345 -0.314 1.00 92.88 328 ILE A C 1
ATOM 2496 O O . ILE A 1 328 ? 0.645 6.849 -1.265 1.00 92.88 328 ILE A O 1
ATOM 2500 N N . LEU A 1 329 ? 2.322 5.575 -0.452 1.00 86.56 329 LEU A N 1
ATOM 2501 C CA . LEU A 1 329 ? 2.977 5.264 -1.722 1.00 86.56 329 LEU A CA 1
ATOM 2502 C C . LEU A 1 329 ? 2.335 4.037 -2.376 1.00 86.56 329 LEU A C 1
ATOM 2504 O O . LEU A 1 329 ? 2.083 4.025 -3.575 1.00 86.56 329 LEU A O 1
ATOM 2508 N N . SER A 1 330 ? 1.986 3.044 -1.558 1.00 82.06 330 SER A N 1
ATOM 2509 C CA . SER A 1 330 ? 1.205 1.876 -1.959 1.00 82.06 330 SER A CA 1
ATOM 2510 C C . SER A 1 330 ? 0.349 1.374 -0.806 1.00 82.06 330 SER A C 1
ATOM 2512 O O . SER A 1 330 ? 0.687 1.558 0.364 1.00 82.06 330 SER A O 1
ATOM 2514 N N . TRP A 1 331 ? -0.770 0.731 -1.139 1.00 88.62 331 TRP A N 1
ATOM 2515 C CA . TRP A 1 331 ? -1.648 0.088 -0.171 1.00 88.62 331 TRP A CA 1
ATOM 2516 C C . TRP A 1 331 ? -2.267 -1.175 -0.764 1.00 88.62 331 TRP A C 1
ATOM 2518 O O . TRP A 1 331 ? -2.810 -1.157 -1.866 1.00 88.62 331 TRP A O 1
ATOM 2528 N N . GLN A 1 332 ? -2.185 -2.272 -0.019 1.00 83.50 332 GLN A N 1
ATOM 2529 C CA . GLN A 1 332 ? -2.807 -3.549 -0.330 1.00 83.50 332 GLN A CA 1
ATOM 2530 C C . GLN A 1 332 ? -3.608 -4.020 0.877 1.00 83.50 332 GLN A C 1
ATOM 2532 O O . GLN A 1 332 ? -3.115 -3.969 2.003 1.00 83.50 332 GLN A O 1
ATOM 2537 N N . LEU A 1 333 ? -4.814 -4.525 0.635 1.00 86.69 333 LEU A N 1
ATOM 2538 C CA . LEU A 1 333 ? -5.651 -5.150 1.649 1.00 86.69 333 LEU A CA 1
ATOM 2539 C C . LEU A 1 333 ? -6.241 -6.446 1.093 1.00 86.69 333 LEU A C 1
ATOM 2541 O O . LEU A 1 333 ? -6.780 -6.468 -0.011 1.00 86.69 333 LEU A O 1
ATOM 2545 N N . SER A 1 334 ? -6.148 -7.519 1.872 1.00 85.88 334 SER A N 1
ATOM 2546 C CA . SER A 1 334 ? -6.669 -8.841 1.543 1.00 85.88 334 SER A CA 1
ATOM 2547 C C . SER A 1 334 ? -7.480 -9.403 2.705 1.00 85.88 334 SER A C 1
ATOM 2549 O O . SER A 1 334 ? -7.038 -9.373 3.850 1.00 85.88 334 SER A O 1
ATOM 2551 N N . THR A 1 335 ? -8.650 -9.955 2.398 1.00 85.12 335 THR A N 1
ATOM 2552 C CA . THR A 1 335 ? -9.478 -10.756 3.319 1.00 85.12 335 THR A CA 1
ATOM 2553 C C . THR A 1 335 ? -9.378 -12.251 3.026 1.00 85.12 335 THR A C 1
ATOM 2555 O O . THR A 1 335 ? -10.129 -13.055 3.579 1.00 85.12 335 THR A O 1
ATOM 2558 N N . ALA A 1 336 ? -8.473 -12.643 2.122 1.00 75.50 336 ALA A N 1
ATOM 2559 C CA . ALA A 1 336 ? -8.174 -14.048 1.914 1.00 75.50 336 ALA A CA 1
ATOM 2560 C C . ALA A 1 336 ? -7.629 -14.647 3.223 1.00 75.50 336 ALA A C 1
ATOM 2562 O O . ALA A 1 336 ? -6.975 -13.932 3.991 1.00 75.50 336 ALA A O 1
ATOM 2563 N N . PRO A 1 337 ? -7.867 -15.944 3.487 1.00 59.25 337 PRO A N 1
ATOM 2564 C CA . PRO A 1 337 ? -7.299 -16.607 4.652 1.00 59.25 337 PRO A CA 1
ATOM 2565 C C . PRO A 1 337 ? -5.790 -16.365 4.695 1.00 59.25 337 PRO A C 1
ATOM 2567 O O . PRO A 1 337 ? -5.135 -16.450 3.652 1.00 59.25 337 PRO A O 1
ATOM 2570 N N . LEU A 1 338 ? -5.246 -16.086 5.883 1.00 54.84 338 LEU A N 1
ATOM 2571 C CA . LEU A 1 338 ? -3.802 -16.081 6.095 1.00 54.84 338 LEU A CA 1
ATOM 2572 C C . LEU A 1 338 ? -3.298 -17.477 5.722 1.00 54.84 338 LEU A C 1
ATOM 2574 O O . LEU A 1 338 ? -3.425 -18.426 6.496 1.00 54.84 338 LEU A O 1
ATOM 2578 N N . VAL A 1 339 ? -2.772 -17.631 4.509 1.00 47.81 339 VAL A N 1
ATOM 2579 C CA . VAL A 1 339 ? -1.978 -18.806 4.182 1.00 47.81 339 VAL A CA 1
ATOM 2580 C C . VAL A 1 339 ? -0.733 -18.611 5.022 1.00 47.81 339 VAL A C 1
ATOM 2582 O O . VAL A 1 339 ? 0.052 -17.706 4.736 1.00 47.81 339 VAL A O 1
ATOM 2585 N N . ALA A 1 340 ? -0.620 -19.364 6.123 1.00 45.41 340 ALA A N 1
ATOM 2586 C CA . ALA A 1 340 ? 0.602 -19.413 6.911 1.00 45.41 340 ALA A CA 1
ATOM 2587 C C . ALA A 1 340 ? 1.740 -19.504 5.904 1.00 45.41 340 ALA A C 1
ATOM 2589 O O . ALA A 1 340 ? 1.714 -20.431 5.092 1.00 45.41 340 ALA A O 1
ATOM 2590 N N . ALA A 1 341 ? 2.614 -18.484 5.873 1.00 39.41 341 ALA A N 1
ATOM 2591 C CA . ALA A 1 341 ? 3.727 -18.420 4.937 1.00 39.41 341 ALA A CA 1
ATOM 2592 C C . ALA A 1 341 ? 4.326 -19.811 4.917 1.00 39.41 341 ALA A C 1
ATOM 2594 O O . ALA A 1 341 ? 4.748 -20.268 5.981 1.00 39.41 341 ALA A O 1
ATOM 2595 N N . ASP A 1 342 ? 4.175 -20.492 3.775 1.00 31.97 342 ASP A N 1
ATOM 2596 C CA . ASP A 1 342 ? 4.367 -21.928 3.662 1.00 31.97 342 ASP A CA 1
ATOM 2597 C C . ASP A 1 342 ? 5.625 -22.245 4.460 1.00 31.97 342 ASP A C 1
ATOM 2599 O O . ASP A 1 342 ? 6.724 -21.780 4.123 1.00 31.97 342 ASP A O 1
ATOM 2603 N N . VAL A 1 343 ? 5.467 -22.973 5.571 1.00 31.67 343 VAL A N 1
ATOM 2604 C CA . VAL A 1 343 ? 6.569 -23.770 6.076 1.00 31.67 343 VAL A CA 1
ATOM 2605 C C . VAL A 1 343 ? 6.771 -24.724 4.924 1.00 31.67 343 VAL A C 1
ATOM 2607 O O . VAL A 1 343 ? 6.131 -25.771 4.877 1.00 31.67 343 VAL A O 1
ATOM 2610 N N . MET A 1 344 ? 7.579 -24.300 3.943 1.00 28.36 344 MET A N 1
ATOM 2611 C CA . MET A 1 344 ? 8.111 -25.156 2.909 1.00 28.36 344 MET A CA 1
ATOM 2612 C C . MET A 1 344 ? 8.483 -26.402 3.686 1.00 28.36 344 MET A C 1
ATOM 2614 O O . MET A 1 344 ? 9.317 -26.275 4.595 1.00 28.36 344 MET A O 1
ATOM 2618 N N . PRO A 1 345 ? 7.807 -27.549 3.466 1.00 31.70 345 PRO A N 1
ATOM 2619 C CA . PRO A 1 345 ? 8.171 -28.750 4.182 1.00 31.70 345 PRO A CA 1
ATOM 2620 C C . PRO A 1 345 ? 9.654 -28.858 3.915 1.00 31.70 345 PRO A C 1
ATOM 2622 O O . PRO A 1 345 ? 10.047 -28.849 2.745 1.00 31.70 345 PRO A O 1
ATOM 2625 N N . ALA A 1 346 ? 10.466 -28.781 4.973 1.00 31.48 346 ALA A N 1
ATOM 2626 C CA . ALA A 1 346 ? 11.904 -28.850 4.848 1.00 31.48 346 ALA A CA 1
ATOM 2627 C C . ALA A 1 346 ? 12.153 -30.168 4.131 1.00 31.48 346 ALA A C 1
ATOM 2629 O O . ALA A 1 346 ? 12.064 -31.238 4.732 1.00 31.48 346 ALA A O 1
ATOM 2630 N N . LYS A 1 347 ? 12.315 -30.103 2.807 1.00 34.31 347 LYS A N 1
ATOM 2631 C CA . LYS A 1 347 ? 12.483 -31.284 1.988 1.00 34.31 347 LYS A CA 1
ATOM 2632 C C . LYS A 1 347 ? 13.783 -31.853 2.521 1.00 34.31 347 LYS A C 1
ATOM 2634 O O . LYS A 1 347 ? 14.783 -31.133 2.461 1.00 34.31 347 LYS A O 1
ATOM 2639 N N . PRO A 1 348 ? 13.786 -33.050 3.133 1.00 35.78 348 PRO A N 1
ATOM 2640 C CA . PRO A 1 348 ? 14.966 -33.497 3.836 1.00 35.78 348 PRO A CA 1
ATOM 2641 C C . PRO A 1 348 ? 16.088 -33.557 2.808 1.00 35.78 348 PRO A C 1
ATOM 2643 O O . PRO A 1 348 ? 16.022 -34.330 1.850 1.00 35.78 348 PRO A O 1
ATOM 2646 N N . LEU A 1 349 ? 17.108 -32.719 3.003 1.00 35.06 349 LEU A N 1
ATOM 2647 C CA . LEU A 1 349 ? 18.303 -32.654 2.158 1.00 35.06 349 LEU A CA 1
ATOM 2648 C C . LEU A 1 349 ? 18.969 -34.046 2.042 1.00 35.06 349 LEU A C 1
ATOM 2650 O O . LEU A 1 349 ? 19.672 -34.338 1.079 1.00 35.06 349 LEU A O 1
ATOM 2654 N N . ALA A 1 350 ? 18.657 -34.945 2.983 1.00 39.06 350 ALA A N 1
ATOM 2655 C CA . ALA A 1 350 ? 19.060 -36.344 3.012 1.00 39.06 350 ALA A CA 1
ATOM 2656 C C . ALA A 1 350 ? 18.524 -37.205 1.845 1.00 39.06 350 ALA A C 1
ATOM 2658 O O . ALA A 1 350 ? 19.175 -38.179 1.477 1.00 39.06 350 ALA A O 1
ATOM 2659 N N . ALA A 1 351 ? 17.389 -36.868 1.218 1.00 38.94 351 ALA A N 1
ATOM 2660 C CA . ALA A 1 351 ? 16.824 -37.703 0.149 1.00 38.94 351 ALA A CA 1
ATOM 2661 C C . ALA A 1 351 ? 17.526 -37.523 -1.214 1.00 38.94 351 ALA A C 1
ATOM 2663 O O . ALA A 1 351 ? 17.451 -38.410 -2.064 1.00 38.94 351 ALA A O 1
ATOM 2664 N N . PHE A 1 352 ? 18.233 -36.406 -1.432 1.00 36.09 352 PHE A N 1
ATOM 2665 C CA . PHE A 1 352 ? 18.903 -36.132 -2.712 1.00 36.09 352 PHE A CA 1
ATOM 2666 C C . PHE A 1 352 ? 20.337 -36.685 -2.768 1.00 36.09 352 PHE A C 1
ATOM 2668 O O . PHE A 1 352 ? 20.790 -37.107 -3.828 1.00 36.09 352 PHE A O 1
ATOM 2675 N N . VAL A 1 353 ? 21.027 -36.782 -1.624 1.00 37.12 353 VAL A N 1
ATOM 2676 C CA . VAL A 1 353 ? 22.384 -37.361 -1.552 1.00 37.12 353 VAL A CA 1
ATOM 2677 C C . VAL A 1 353 ? 22.357 -38.897 -1.612 1.00 37.12 353 VAL A C 1
ATOM 2679 O O . VAL A 1 353 ? 23.292 -39.514 -2.113 1.00 37.12 353 VAL A O 1
ATOM 2682 N N . ALA A 1 354 ? 21.260 -39.542 -1.200 1.00 40.47 354 ALA A N 1
ATOM 2683 C CA . ALA A 1 354 ? 21.137 -41.002 -1.272 1.00 40.47 354 ALA A CA 1
ATOM 2684 C C . ALA A 1 354 ? 20.948 -41.543 -2.707 1.00 40.47 354 ALA A C 1
ATOM 2686 O O . ALA A 1 354 ? 21.289 -42.694 -2.974 1.00 40.47 354 ALA A O 1
ATOM 2687 N N . SER A 1 355 ? 20.449 -40.729 -3.648 1.00 39.25 355 SER A N 1
ATOM 2688 C CA . SER A 1 355 ? 20.210 -41.171 -5.036 1.00 39.25 355 SER A CA 1
ATOM 2689 C C . SER A 1 355 ? 21.429 -41.025 -5.956 1.00 39.25 355 SER A C 1
ATOM 2691 O O . SER A 1 355 ? 21.474 -41.671 -6.999 1.00 39.25 355 SER A O 1
ATOM 2693 N N . SER A 1 356 ? 22.436 -40.228 -5.584 1.00 37.03 356 SER A N 1
ATOM 2694 C CA . SER A 1 356 ? 23.666 -40.056 -6.375 1.00 37.03 356 SER A CA 1
ATOM 2695 C C . SER A 1 356 ? 24.794 -41.019 -5.987 1.00 37.03 356 SER A C 1
ATOM 2697 O O . SER A 1 356 ? 25.707 -41.228 -6.780 1.00 37.03 356 SER A O 1
ATOM 2699 N N . VAL A 1 357 ? 24.715 -41.663 -4.816 1.00 41.12 357 VAL A N 1
ATOM 2700 C CA . VAL A 1 357 ? 25.718 -42.649 -4.364 1.00 41.12 357 VAL A CA 1
ATOM 2701 C C . VAL A 1 357 ? 25.373 -44.081 -4.806 1.00 41.12 357 VAL A C 1
ATOM 2703 O O . VAL A 1 357 ? 26.267 -44.902 -4.982 1.00 41.12 357 VAL A O 1
ATOM 2706 N N . ALA A 1 358 ? 24.104 -44.387 -5.100 1.00 41.81 358 ALA A N 1
ATOM 2707 C CA . ALA A 1 358 ? 23.673 -45.740 -5.483 1.00 41.81 358 ALA A CA 1
ATOM 2708 C C . ALA A 1 358 ? 23.984 -46.149 -6.944 1.00 41.81 358 ALA A C 1
ATOM 2710 O O . ALA A 1 358 ? 23.686 -47.277 -7.332 1.00 41.81 358 ALA A O 1
ATOM 2711 N N . VAL A 1 359 ? 24.580 -45.269 -7.761 1.00 43.16 359 VAL A N 1
ATOM 2712 C CA . VAL A 1 359 ? 24.919 -45.561 -9.175 1.00 43.16 359 VAL A CA 1
ATOM 2713 C C . VAL A 1 359 ? 26.424 -45.801 -9.388 1.00 43.16 359 VAL A C 1
ATOM 2715 O O . VAL A 1 359 ? 26.827 -46.259 -10.453 1.00 43.16 359 VAL A O 1
ATOM 2718 N N . ALA A 1 360 ? 27.268 -45.568 -8.379 1.00 41.12 360 ALA A N 1
ATOM 2719 C CA . ALA A 1 360 ? 28.723 -45.669 -8.530 1.00 41.12 360 ALA A CA 1
ATOM 2720 C C . ALA A 1 360 ? 29.319 -47.057 -8.224 1.00 41.12 360 ALA A C 1
ATOM 2722 O O . ALA A 1 360 ? 30.526 -47.226 -8.372 1.00 41.12 360 ALA A O 1
ATOM 2723 N N . ASP A 1 361 ? 28.513 -48.053 -7.840 1.00 45.84 361 ASP A N 1
ATOM 2724 C CA . ASP A 1 361 ? 29.028 -49.381 -7.487 1.00 45.84 361 ASP A CA 1
ATOM 2725 C C . ASP A 1 361 ? 28.247 -50.514 -8.168 1.00 45.84 361 ASP A C 1
ATOM 2727 O O . ASP A 1 361 ? 27.440 -51.219 -7.561 1.00 45.84 361 ASP A O 1
ATOM 2731 N N . ARG A 1 362 ? 28.479 -50.689 -9.475 1.00 39.53 362 ARG A N 1
ATOM 2732 C CA . ARG A 1 362 ? 28.410 -52.016 -10.100 1.00 39.53 362 ARG A CA 1
ATOM 2733 C C . ARG A 1 362 ? 29.574 -52.221 -11.059 1.00 39.53 362 ARG A C 1
ATOM 2735 O O . ARG A 1 362 ? 29.770 -51.488 -12.023 1.00 39.53 362 ARG A O 1
ATOM 2742 N N . GLN A 1 363 ? 30.326 -53.257 -10.719 1.00 36.03 363 GLN A N 1
ATOM 2743 C CA . GLN A 1 363 ? 31.542 -53.753 -11.333 1.00 36.03 363 GLN A CA 1
ATOM 2744 C C . GLN A 1 363 ? 31.432 -54.083 -12.828 1.00 36.03 363 GLN A C 1
ATOM 2746 O O . GLN A 1 363 ? 30.432 -54.598 -13.325 1.00 36.03 363 GLN A O 1
ATOM 2751 N N . ALA A 1 364 ? 32.569 -53.838 -13.474 1.00 44.44 364 ALA A N 1
ATOM 2752 C CA . ALA A 1 364 ? 33.098 -54.384 -14.714 1.00 44.44 364 ALA A CA 1
ATOM 2753 C C . ALA A 1 364 ? 32.658 -55.813 -15.107 1.00 44.44 364 ALA A C 1
ATOM 2755 O O . ALA A 1 364 ? 32.879 -56.765 -14.362 1.00 44.44 364 ALA A O 1
ATOM 2756 N N . VAL A 1 365 ? 32.219 -55.954 -16.365 1.00 40.84 365 VAL A N 1
ATOM 2757 C CA . VAL A 1 365 ? 32.423 -57.137 -17.228 1.00 40.84 365 VAL A CA 1
ATOM 2758 C C . VAL A 1 365 ? 32.694 -56.628 -18.661 1.00 40.84 365 VAL A C 1
ATOM 2760 O O . VAL A 1 365 ? 32.013 -55.689 -19.078 1.00 40.84 365 VAL A O 1
ATOM 2763 N N . PRO A 1 366 ? 33.680 -57.166 -19.411 1.00 50.28 366 PRO A N 1
ATOM 2764 C CA . PRO A 1 366 ? 34.046 -56.659 -20.735 1.00 50.28 366 PRO A CA 1
ATOM 2765 C C . PRO A 1 366 ? 33.383 -57.411 -21.912 1.00 50.28 366 PRO A C 1
ATOM 2767 O O . PRO A 1 366 ? 33.049 -58.587 -21.796 1.00 50.28 366 PRO A O 1
ATOM 2770 N N . GLU A 1 367 ? 33.342 -56.705 -23.055 1.00 35.28 367 GLU A N 1
ATOM 2771 C CA . GLU A 1 367 ? 33.148 -57.146 -24.461 1.00 35.28 367 GLU A CA 1
ATOM 2772 C C . GLU A 1 367 ? 31.713 -57.275 -25.043 1.00 35.28 367 GLU A C 1
ATOM 2774 O O . GLU A 1 367 ? 30.746 -57.422 -24.304 1.00 35.28 367 GLU A O 1
ATOM 2779 N N . PRO A 1 368 ? 31.538 -57.287 -26.388 1.00 45.12 368 PRO A N 1
ATOM 2780 C CA . PRO A 1 368 ? 31.975 -56.280 -27.362 1.00 45.12 368 PRO A CA 1
ATOM 2781 C C . PRO A 1 368 ? 30.830 -55.866 -28.325 1.00 45.12 368 PRO A C 1
ATOM 2783 O O . PRO A 1 368 ? 29.938 -56.644 -28.644 1.00 45.12 368 PRO A O 1
ATOM 2786 N N . GLY A 1 369 ? 30.918 -54.654 -28.883 1.00 43.75 369 GLY A N 1
ATOM 2787 C CA . GLY A 1 369 ? 30.209 -54.273 -30.111 1.00 43.75 369 GLY A CA 1
ATOM 2788 C C . GLY A 1 369 ? 28.747 -53.838 -29.959 1.00 43.75 369 GLY A C 1
ATOM 2789 O O . GLY A 1 369 ? 27.863 -54.664 -29.832 1.00 43.75 369 GLY A O 1
ATOM 2790 N N . ILE A 1 370 ? 28.506 -52.530 -30.094 1.00 33.75 370 ILE A N 1
ATOM 2791 C CA . ILE A 1 370 ? 27.453 -51.909 -30.926 1.00 33.75 370 ILE A CA 1
ATOM 2792 C C . ILE A 1 370 ? 27.949 -50.479 -31.190 1.00 33.75 370 ILE A C 1
ATOM 2794 O O . ILE A 1 370 ? 27.640 -49.512 -30.500 1.00 33.75 370 ILE A O 1
ATOM 2798 N N . ALA A 1 371 ? 28.803 -50.358 -32.203 1.00 35.97 371 ALA A N 1
ATOM 2799 C CA . ALA A 1 371 ? 29.130 -49.096 -32.848 1.00 35.97 371 ALA A CA 1
ATOM 2800 C C . ALA A 1 371 ? 28.167 -48.906 -34.031 1.00 35.97 371 ALA A C 1
ATOM 2802 O O . ALA A 1 371 ? 28.576 -49.031 -35.177 1.00 35.97 371 ALA A O 1
ATOM 2803 N N . ALA A 1 372 ? 26.870 -48.699 -33.771 1.00 39.47 372 ALA A N 1
ATOM 2804 C CA . ALA A 1 372 ? 25.879 -48.406 -34.818 1.00 39.47 372 ALA A CA 1
ATOM 2805 C C . ALA A 1 372 ? 24.535 -47.923 -34.235 1.00 39.47 372 ALA A C 1
ATOM 2807 O O . ALA A 1 372 ? 23.524 -48.600 -34.377 1.00 39.47 372 ALA A O 1
ATOM 2808 N N . ALA A 1 373 ? 24.494 -46.762 -33.570 1.00 36.53 373 ALA A N 1
ATOM 2809 C CA . ALA A 1 373 ? 23.204 -46.111 -33.268 1.00 36.53 373 ALA A CA 1
ATOM 2810 C C . ALA A 1 373 ? 23.248 -44.587 -33.035 1.00 36.53 373 ALA A C 1
ATOM 2812 O O . ALA A 1 373 ? 22.198 -43.956 -33.043 1.00 36.53 373 ALA A O 1
ATOM 2813 N N . LEU A 1 374 ? 24.421 -43.956 -32.887 1.00 32.09 374 LEU A N 1
ATOM 2814 C CA . LEU A 1 374 ? 24.524 -42.523 -32.542 1.00 32.09 374 LEU A CA 1
ATOM 2815 C C . LEU A 1 374 ? 25.060 -41.616 -33.669 1.00 32.09 374 LEU A C 1
ATOM 2817 O O . LEU A 1 374 ? 25.557 -40.526 -33.409 1.00 32.09 374 LEU A O 1
ATOM 2821 N N . LEU A 1 375 ? 24.914 -42.028 -34.934 1.00 36.47 375 LEU A N 1
ATOM 2822 C CA . LEU A 1 375 ? 25.278 -41.216 -36.113 1.00 36.47 375 LEU A CA 1
ATOM 2823 C C . LEU A 1 375 ? 24.115 -40.946 -37.091 1.00 36.47 375 LEU A C 1
ATOM 2825 O O . LEU A 1 375 ? 24.341 -40.429 -38.182 1.00 36.47 375 LEU A O 1
ATOM 2829 N N . SER A 1 376 ? 22.863 -41.253 -36.735 1.00 40.50 376 SER A N 1
ATOM 2830 C CA . SER A 1 376 ? 21.732 -41.153 -37.678 1.00 40.50 376 SER A CA 1
ATOM 2831 C C . SER A 1 376 ? 20.871 -39.888 -37.558 1.00 40.50 376 SER A C 1
ATOM 2833 O O . SER A 1 376 ? 20.036 -39.658 -38.431 1.00 40.50 376 SER A O 1
ATOM 2835 N N . TRP A 1 377 ? 21.075 -39.029 -36.553 1.00 34.22 377 TRP A N 1
ATOM 2836 C CA . TRP A 1 377 ? 20.232 -37.833 -36.363 1.00 34.22 377 TRP A CA 1
ATOM 2837 C C . TRP A 1 377 ? 20.889 -36.515 -36.796 1.00 34.22 377 TRP A C 1
ATOM 2839 O O . TRP A 1 377 ? 20.246 -35.697 -37.452 1.00 34.22 377 TRP A O 1
ATOM 2849 N N . SER A 1 378 ? 22.190 -36.333 -36.567 1.00 35.66 378 SER A N 1
ATOM 2850 C CA . SER A 1 378 ? 22.932 -35.137 -37.004 1.00 35.66 378 SER A CA 1
ATOM 2851 C C . SER A 1 378 ? 23.204 -35.109 -38.520 1.00 35.66 378 SER A C 1
ATOM 2853 O O . SER A 1 378 ? 23.244 -34.036 -39.124 1.00 35.66 378 SER A O 1
ATOM 2855 N N . GLY A 1 379 ? 23.285 -36.271 -39.181 1.00 35.28 379 GLY A N 1
ATOM 2856 C CA . GLY A 1 379 ? 23.451 -36.362 -40.640 1.00 35.28 379 GLY A CA 1
ATOM 2857 C C . GLY A 1 379 ? 22.188 -36.026 -41.448 1.00 35.28 379 GLY A C 1
ATOM 2858 O O . GLY A 1 379 ? 22.284 -35.476 -42.548 1.00 35.28 379 GLY A O 1
ATOM 2859 N N . LEU A 1 380 ? 20.993 -36.300 -40.907 1.00 37.09 380 LEU A N 1
ATOM 2860 C CA . LEU A 1 380 ? 19.726 -36.118 -41.632 1.00 37.09 380 LEU A CA 1
ATOM 2861 C C . LEU A 1 380 ? 19.321 -34.637 -41.753 1.00 37.09 380 LEU A C 1
ATOM 2863 O O . LEU A 1 380 ? 18.755 -34.225 -42.770 1.00 37.09 380 LEU A O 1
ATOM 2867 N N . VAL A 1 381 ? 19.656 -33.828 -40.742 1.00 43.56 381 VAL A N 1
ATOM 2868 C CA . VAL A 1 381 ? 19.437 -32.371 -40.739 1.00 43.56 381 VAL A CA 1
ATOM 2869 C C . VAL A 1 381 ? 20.402 -31.680 -41.712 1.00 43.56 381 VAL A C 1
ATOM 2871 O O . VAL A 1 381 ? 19.990 -30.821 -42.494 1.00 43.56 381 VAL A O 1
ATOM 2874 N N . TRP A 1 382 ? 21.658 -32.136 -41.770 1.00 40.06 382 TRP A N 1
ATOM 2875 C CA . TRP A 1 382 ? 22.672 -31.597 -42.680 1.00 40.06 382 TRP A CA 1
ATOM 2876 C C . TRP A 1 382 ? 22.385 -31.918 -44.164 1.00 40.06 382 TRP A C 1
ATOM 2878 O O . TRP A 1 382 ? 22.520 -31.053 -45.035 1.00 40.06 382 TRP A O 1
ATOM 2888 N N . LEU A 1 383 ? 21.888 -33.125 -44.472 1.00 41.09 383 LEU A N 1
ATOM 2889 C CA . LEU A 1 383 ? 21.520 -33.532 -45.839 1.00 41.09 383 LEU A CA 1
ATOM 2890 C C . LEU A 1 383 ? 20.249 -32.841 -46.370 1.00 41.09 383 LEU A C 1
ATOM 2892 O O . LEU A 1 383 ? 20.171 -32.544 -47.566 1.00 41.09 383 LEU A O 1
ATOM 2896 N N . ARG A 1 384 ? 19.271 -32.526 -45.505 1.00 47.75 384 ARG A N 1
ATOM 2897 C CA . ARG A 1 384 ? 18.069 -31.761 -45.898 1.00 47.75 384 ARG A CA 1
ATOM 2898 C C . ARG A 1 384 ? 18.369 -30.278 -46.148 1.00 47.75 384 ARG A C 1
ATOM 2900 O O . ARG A 1 384 ? 17.791 -29.706 -47.073 1.00 47.75 384 ARG A O 1
ATOM 2907 N N . GLY A 1 385 ? 19.304 -29.683 -45.402 1.00 41.56 385 GLY A N 1
ATOM 2908 C CA . GLY A 1 385 ? 19.773 -28.310 -45.638 1.00 41.56 385 GLY A CA 1
ATOM 2909 C C . GLY A 1 385 ? 20.511 -28.144 -46.973 1.00 41.56 385 GLY A C 1
ATOM 2910 O O . GLY A 1 385 ? 20.250 -27.198 -47.716 1.00 41.56 385 GLY A O 1
ATOM 2911 N N . ARG A 1 386 ? 21.365 -29.112 -47.342 1.00 52.56 386 ARG A N 1
ATOM 2912 C CA . ARG A 1 386 ? 22.139 -29.072 -48.598 1.00 52.56 386 ARG A CA 1
ATOM 2913 C C . ARG A 1 386 ? 21.285 -29.189 -49.865 1.00 52.56 386 ARG A C 1
ATOM 2915 O O . ARG A 1 386 ? 21.589 -28.512 -50.844 1.00 52.56 386 ARG A O 1
ATOM 2922 N N . ARG A 1 387 ? 20.212 -29.996 -49.862 1.00 53.16 387 ARG A N 1
ATOM 2923 C CA . ARG A 1 387 ? 19.300 -30.093 -51.025 1.00 53.16 387 ARG A CA 1
ATOM 2924 C C . ARG A 1 387 ? 18.550 -28.784 -51.276 1.00 53.16 387 ARG A C 1
ATOM 2926 O O . ARG A 1 387 ? 18.529 -28.311 -52.403 1.00 53.16 387 ARG A O 1
ATOM 2933 N N . ARG A 1 388 ? 18.051 -28.127 -50.222 1.00 56.34 388 ARG A N 1
ATOM 2934 C CA . ARG A 1 388 ? 17.322 -26.853 -50.358 1.00 56.34 388 ARG A CA 1
ATOM 2935 C C . ARG A 1 388 ? 18.195 -25.699 -50.856 1.00 56.34 388 ARG A C 1
ATOM 2937 O O . ARG A 1 388 ? 17.685 -24.826 -51.546 1.00 56.34 388 ARG A O 1
ATOM 2944 N N . LEU A 1 389 ? 19.488 -25.688 -50.527 1.00 51.47 389 LEU A N 1
ATOM 2945 C CA . LEU A 1 389 ? 20.425 -24.678 -51.035 1.00 51.47 389 LEU A CA 1
ATOM 2946 C C . LEU A 1 389 ? 20.810 -24.927 -52.501 1.00 51.47 389 LEU A C 1
ATOM 2948 O O . LEU A 1 389 ? 20.934 -23.968 -53.259 1.00 51.47 389 LEU A O 1
ATOM 2952 N N . ARG A 1 390 ? 20.920 -26.193 -52.923 1.00 56.44 390 ARG A N 1
ATOM 2953 C CA . ARG A 1 390 ? 21.194 -26.558 -54.323 1.00 56.44 390 ARG A CA 1
ATOM 2954 C C . ARG A 1 390 ? 20.021 -26.209 -55.245 1.00 56.44 390 ARG A C 1
ATOM 2956 O O . ARG A 1 390 ? 20.222 -25.506 -56.227 1.00 56.44 390 ARG A O 1
ATOM 2963 N N . ASP A 1 391 ? 18.795 -26.544 -54.839 1.00 59.66 391 ASP A N 1
ATOM 2964 C CA . ASP A 1 391 ? 17.569 -26.249 -55.603 1.00 59.66 391 ASP A CA 1
ATOM 2965 C C . ASP A 1 391 ? 17.253 -24.742 -55.697 1.00 59.66 391 ASP A C 1
ATOM 2967 O O . ASP A 1 391 ? 16.408 -24.316 -56.491 1.00 59.66 391 ASP A O 1
ATOM 2971 N N . ARG A 1 392 ? 17.874 -23.922 -54.839 1.00 54.59 392 ARG A N 1
ATOM 2972 C CA . ARG A 1 392 ? 17.738 -22.458 -54.836 1.00 54.59 392 ARG A CA 1
ATOM 2973 C C . ARG A 1 392 ? 18.843 -21.787 -55.653 1.00 54.59 392 ARG A C 1
ATOM 2975 O O . ARG A 1 392 ? 18.567 -20.785 -56.296 1.00 54.59 392 ARG A O 1
ATOM 2982 N N . ALA A 1 393 ? 20.048 -22.361 -55.675 1.00 52.31 393 ALA A N 1
ATOM 2983 C CA . ALA A 1 393 ? 21.137 -21.925 -56.548 1.00 52.31 393 ALA A CA 1
ATOM 2984 C C . ALA A 1 393 ? 20.858 -22.249 -58.027 1.00 52.31 393 ALA A C 1
ATOM 2986 O O . ALA A 1 393 ? 21.106 -21.414 -58.887 1.00 52.31 393 ALA A O 1
ATOM 2987 N N . GLU A 1 394 ? 20.267 -23.410 -58.327 1.00 61.34 394 GLU A N 1
ATOM 2988 C CA . GLU A 1 394 ? 19.898 -23.793 -59.702 1.00 61.34 394 GLU A CA 1
ATOM 2989 C C . GLU A 1 394 ? 18.737 -22.952 -60.262 1.00 61.34 394 GLU 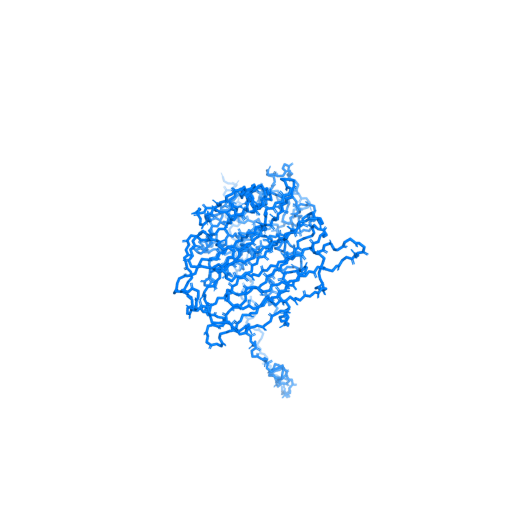A C 1
ATOM 2991 O O . GLU A 1 394 ? 18.703 -22.675 -61.454 1.00 61.34 394 GLU A O 1
ATOM 2996 N N . ARG A 1 395 ? 17.839 -22.452 -59.400 1.00 65.81 395 ARG A N 1
ATOM 2997 C CA . ARG A 1 395 ? 16.768 -21.506 -59.774 1.00 65.81 395 ARG A CA 1
ATOM 2998 C C . ARG A 1 395 ? 17.217 -20.053 -59.937 1.00 65.81 395 ARG A C 1
ATOM 3000 O O . ARG A 1 395 ? 16.436 -19.245 -60.415 1.00 65.81 395 ARG A O 1
ATOM 3007 N N . LEU A 1 396 ? 18.427 -19.714 -59.498 1.00 57.06 396 LEU A N 1
ATOM 3008 C CA . LEU A 1 396 ? 19.029 -18.391 -59.700 1.00 57.06 396 LEU A CA 1
ATOM 3009 C C . LEU A 1 396 ? 19.985 -18.369 -60.907 1.00 57.06 396 LEU A C 1
ATOM 3011 O O . LEU A 1 396 ? 20.504 -17.310 -61.248 1.00 57.06 396 LEU A O 1
ATOM 3015 N N . LEU A 1 397 ? 20.228 -19.529 -61.528 1.00 62.16 397 LEU A N 1
ATOM 3016 C CA . LEU A 1 397 ? 21.074 -19.709 -62.714 1.00 62.16 397 LEU A CA 1
ATOM 3017 C C . LEU A 1 397 ? 20.274 -20.080 -63.981 1.00 62.16 397 LEU A C 1
ATOM 3019 O O . LEU A 1 397 ? 20.879 -20.288 -65.032 1.00 62.16 397 LEU A O 1
ATOM 3023 N N . GLN A 1 398 ? 18.945 -20.151 -63.884 1.00 63.81 398 GLN A N 1
ATOM 3024 C CA . GLN A 1 398 ? 17.988 -20.177 -64.998 1.00 63.81 398 GLN A CA 1
ATOM 3025 C C . GLN A 1 398 ? 17.237 -18.851 -65.008 1.00 63.81 398 GLN A C 1
ATOM 3027 O O . GLN A 1 398 ? 16.947 -18.361 -66.121 1.00 63.81 398 GLN A O 1
#

Radius of gyration: 28.91 Å; chains: 1; bounding box: 54×80×92 Å

Foldseek 3Di:
DDDDDDQDDVVLVVLVQVCVLLQFQEGEQALQRLQVSQVVCVPDPAAGAEYEYEQHFDDPPPPNDPSQEHDPSYNAYAYEWADDDPPVPPDPPDDPPQGTGDQGRHRYHGDHLCVVVVNNPDTSVCSVPPVVSVVVVSVVCCVVCQQVQFCCNPVQWDWDDPWDGDRNKTKFFAAPFKIKIWGPAWDFLLFKKKKKWKKAFQALPLVFAKKKWKADDSPGDPQLIWIWTFDSDDDPPDDGFTKIWTDDHPDDIDIDTRDPDGRNPRQMKMKMWTADSVQQKIFIFIDSDDDTDPDGPDIDRHRSCVRPRIIMIIMIRGHDDRVGIMMISHMDMDRPPPPPPPPVPPPPPVVVVVVVVVPPDDDDDDDDDDPPDPPPPVVVVVVVVVVVVVVVVVVVVD

S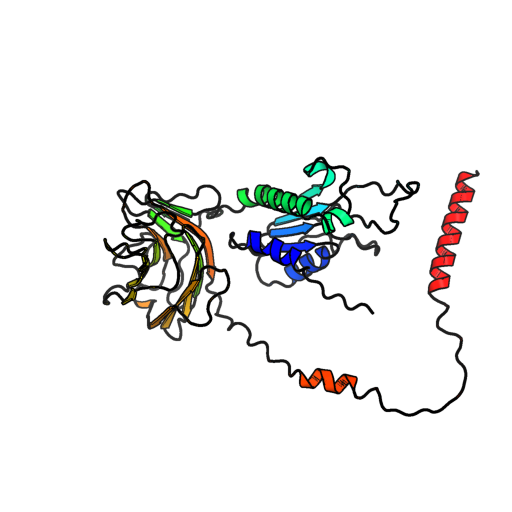equence (398 aa):
MFDFREVGSDRGLAYINQFEDVGAVGLVGYSGGGVSAIQTAKGLQRPVDLLVQIDSYDPLTGNGDEDEVLPGNVKRGINYYQQRNRFNFFRADFDLFDLQGAKSVQGSQNINAEDAFRDRGITHRNIDDNPQLQARIVENVAALVLKDLTFDRQNQLQLTGPAVTPGNTLRLLAGDRPATAVLSQPLAAAASFQTQFQFRLPFAALTDGLSFLLGPSLSLGAATSLRLQLDPLLTPGDISTNSVALLIPGRPPQVLPAVPVEFNSGSSLTAWVNYDAIAQQLDLFLSDGLKQPIQPLLSQPVDLSLLGPNLYAGFRTASGSPSQYSEILSWQLSTAPLVAADVMPAKPLAAFVASSVAVADRQAVPEPGIAAALLSWSGLVWLRGRRRLRDRAERLLQ